Protein AF-A0A443S127-F1 (afdb_monomer_lite)

Foldseek 3Di:
DDDDDDDDDDPPPPPDQDKDKDKADAQRKDKDKDFAAALWKKKKKKAKFWDDPPDPDPTDDQLPFKKWKWKAAPVRHTQDTFIDGRIDMAMGTHHHGGIMIIMIGGPDHDDDPGIIMIMIMGMDIDDDRPPCVVLPLDPVQLVDAQEEEFADPQLQVLQVQLQVQLVVVPAPPRYHYHYDNDLVVVLVCQLVVVHFKAWFALLSLLVSVLPRQKWFWKAFCFSDPAQKFFKFKKFFPVPPPDALLPQFQFEEAAQAQRGQQRHLLSLLLCLVVVSWDDPFQASLLRCQNGYQAYQHQPCLPVVRPNPHNPSRVRNQQLWDADDPLRSHQHLSTCLHHQLSSVLCNQPSRGRMGIHTLCNLVCQEPCNDVDPSRRHHHQNSMWTHASVRDIHGSVCSVRGGSDMWRGIGMMGRPPDDPSNSVSVSVSQQVSCSVAPHPPDPDPGHHDLDRDDSTAQNSHHVSGNHMGTDPPVCRNSPSRGDDVSLVSSVNNHVVSVVSVDPPPPPPVVVVVVVVVPD

Radius of gyration: 26.05 Å; chains: 1; bounding box: 87×80×76 Å

Structure (mmCIF, N/CA/C/O backbone):
data_AF-A0A443S127-F1
#
_entry.id   AF-A0A443S127-F1
#
loop_
_atom_site.group_PDB
_atom_site.id
_atom_site.type_symbol
_atom_site.label_atom_id
_atom_site.label_alt_id
_atom_site.label_comp_id
_atom_site.label_asym_id
_atom_site.label_entity_id
_atom_site.label_seq_id
_atom_site.pdbx_PDB_ins_code
_atom_site.Cartn_x
_atom_site.Cartn_y
_atom_site.Cartn_z
_atom_site.occupancy
_atom_site.B_iso_or_equiv
_atom_site.auth_seq_id
_atom_site.auth_comp_id
_atom_site.auth_asym_id
_atom_site.auth_atom_id
_atom_site.pdbx_PDB_model_num
ATOM 1 N N . MET A 1 1 ? -5.289 -58.817 51.242 1.00 43.06 1 MET A N 1
ATOM 2 C CA . MET A 1 1 ? -5.862 -58.905 49.882 1.00 43.06 1 MET A CA 1
ATOM 3 C C . MET A 1 1 ? -7.361 -58.679 49.965 1.00 43.06 1 MET A C 1
ATOM 5 O O . MET A 1 1 ? -8.037 -59.524 50.529 1.00 43.06 1 MET A O 1
ATOM 9 N N . ASN A 1 2 ? -7.848 -57.523 49.508 1.00 33.72 2 ASN A N 1
ATOM 10 C CA . ASN A 1 2 ? -9.018 -57.394 48.626 1.00 33.72 2 ASN A CA 1
ATOM 11 C C . ASN A 1 2 ? -9.387 -55.915 48.478 1.00 33.72 2 ASN A C 1
ATOM 13 O O . ASN A 1 2 ? -9.965 -55.284 49.356 1.00 33.72 2 ASN A O 1
ATOM 17 N N . LEU A 1 3 ? -8.973 -55.401 47.326 1.00 39.28 3 LEU A N 1
ATOM 18 C CA . LEU A 1 3 ? -9.234 -54.091 46.763 1.00 39.28 3 LEU A CA 1
ATOM 19 C C . LEU A 1 3 ? -10.699 -54.065 46.288 1.00 39.28 3 LEU A C 1
ATOM 21 O O . LEU A 1 3 ? -11.069 -54.872 45.436 1.00 39.28 3 LEU A O 1
ATOM 25 N N . ARG A 1 4 ? -11.544 -53.177 46.821 1.00 40.66 4 ARG A N 1
ATOM 26 C CA . ARG A 1 4 ? -12.850 -52.872 46.211 1.00 40.66 4 ARG A CA 1
ATOM 27 C C . ARG A 1 4 ? -12.791 -51.492 45.564 1.00 40.66 4 ARG A C 1
ATOM 29 O O . ARG A 1 4 ? -12.818 -50.476 46.247 1.00 40.66 4 ARG A O 1
ATOM 36 N N . SER A 1 5 ? -12.662 -51.515 44.239 1.00 40.25 5 SER A N 1
ATOM 37 C CA . SER A 1 5 ? -12.783 -50.383 43.321 1.00 40.25 5 SER A CA 1
ATOM 38 C C . SER A 1 5 ? -14.096 -49.629 43.499 1.00 40.25 5 SER A C 1
ATOM 40 O O . SER A 1 5 ? -15.165 -50.201 43.302 1.00 40.25 5 SER A O 1
ATOM 42 N N . SER A 1 6 ? -14.000 -48.325 43.740 1.00 42.34 6 SER A N 1
ATOM 43 C CA . SER A 1 6 ? -15.064 -47.371 43.425 1.00 42.34 6 SER A CA 1
ATOM 44 C C . SER A 1 6 ? -14.723 -46.696 42.098 1.00 42.34 6 SER A C 1
ATOM 46 O O . SER A 1 6 ? -13.849 -45.836 42.035 1.00 42.34 6 SER A O 1
ATOM 48 N N . VAL A 1 7 ? -15.379 -47.131 41.022 1.00 42.72 7 VAL A N 1
ATOM 49 C CA . VAL A 1 7 ? -15.312 -46.493 39.701 1.00 42.72 7 VAL A CA 1
ATOM 50 C C . VAL A 1 7 ? -16.258 -45.293 39.721 1.00 42.72 7 VAL A C 1
ATOM 52 O O . VAL A 1 7 ? -17.475 -45.457 39.686 1.00 42.72 7 VAL A O 1
ATOM 55 N N . ALA A 1 8 ? -15.702 -44.086 39.810 1.00 45.03 8 ALA A N 1
ATOM 56 C CA . ALA A 1 8 ? -16.438 -42.857 39.549 1.00 45.03 8 ALA A CA 1
ATOM 57 C C . ALA A 1 8 ? -16.633 -42.722 38.031 1.00 45.03 8 ALA A C 1
ATOM 59 O O . ALA A 1 8 ? -15.672 -42.542 37.283 1.00 45.03 8 ALA A O 1
ATOM 60 N N . LEU A 1 9 ? -17.880 -42.855 37.579 1.00 44.16 9 LEU A N 1
ATOM 61 C CA . LEU A 1 9 ? -18.281 -42.631 36.195 1.00 44.16 9 LEU A CA 1
ATOM 62 C C . LEU A 1 9 ? -18.203 -41.120 35.907 1.00 44.16 9 LEU A C 1
ATOM 64 O O . LEU A 1 9 ? -19.075 -40.354 36.309 1.00 44.16 9 LEU A O 1
ATOM 68 N N . PHE A 1 10 ? -17.139 -40.679 35.238 1.00 44.06 10 PHE A N 1
ATOM 69 C CA . PHE A 1 10 ? -17.051 -39.327 34.686 1.00 44.06 10 PHE A CA 1
ATOM 70 C C . PHE A 1 10 ? -17.908 -39.286 33.411 1.00 44.06 10 PHE A C 1
ATOM 72 O O . PHE A 1 10 ? -17.500 -39.778 32.360 1.00 44.06 10 PHE A O 1
ATOM 79 N N . LEU A 1 11 ? -19.123 -38.739 33.504 1.00 41.84 11 LEU A N 1
ATOM 80 C CA . LEU A 1 11 ? -19.928 -38.376 32.335 1.00 41.84 11 LEU A CA 1
ATOM 81 C C . LEU A 1 11 ? -19.276 -37.161 31.665 1.00 41.84 11 LEU A C 1
ATOM 83 O O . LEU A 1 11 ? -19.519 -36.014 32.036 1.00 41.84 11 LEU A O 1
ATOM 87 N N . ILE A 1 12 ? -18.405 -37.426 30.694 1.00 41.28 12 ILE A N 1
ATOM 88 C CA . ILE A 1 12 ? -17.895 -36.417 29.768 1.00 41.28 12 ILE A CA 1
ATOM 89 C C . ILE A 1 12 ? -19.063 -36.033 28.853 1.00 41.28 12 ILE A C 1
ATOM 91 O O . ILE A 1 12 ? -19.424 -36.786 27.949 1.00 41.28 12 ILE A O 1
ATOM 95 N N . TYR A 1 13 ? -19.665 -34.867 29.089 1.00 41.31 13 TYR A N 1
ATOM 96 C CA . TYR A 1 13 ? -20.521 -34.213 28.102 1.00 41.31 13 TYR 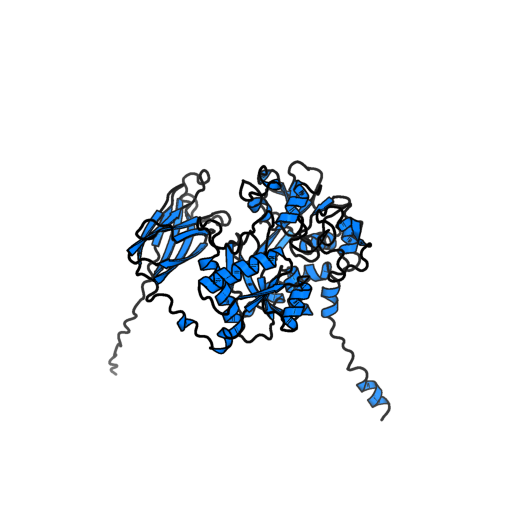A CA 1
ATOM 97 C C . TYR A 1 13 ? -19.644 -33.822 26.904 1.00 41.31 13 TYR A C 1
ATOM 99 O O . TYR A 1 13 ? -18.955 -32.803 26.925 1.00 41.31 13 TYR A O 1
ATOM 107 N N . LEU A 1 14 ? -19.628 -34.660 25.863 1.00 39.94 14 LEU A N 1
ATOM 108 C CA . LEU A 1 14 ? -19.145 -34.255 24.548 1.00 39.94 14 LEU A CA 1
ATOM 109 C C . LEU A 1 14 ? -20.130 -33.222 23.990 1.00 39.94 14 LEU A C 1
ATOM 111 O O . LEU A 1 14 ? -21.212 -33.582 23.528 1.00 39.94 14 LEU A O 1
ATOM 115 N N . ASN A 1 15 ? -19.747 -31.945 23.992 1.00 39.59 15 ASN A N 1
ATOM 116 C CA . ASN A 1 15 ? -20.361 -30.968 23.098 1.00 39.59 15 ASN A CA 1
ATOM 117 C C . ASN A 1 15 ? -20.045 -31.399 21.658 1.00 39.59 15 ASN A C 1
ATOM 119 O O . ASN A 1 15 ? -18.935 -31.192 21.166 1.00 39.59 15 ASN A O 1
ATOM 123 N N . CYS A 1 16 ? -21.001 -32.059 21.002 1.00 40.19 16 CYS A N 1
ATOM 124 C CA . CYS A 1 16 ? -20.920 -32.356 19.577 1.00 40.19 16 CYS A CA 1
ATOM 125 C C . CYS A 1 16 ? -21.066 -31.044 18.801 1.00 40.19 16 CYS A C 1
ATOM 127 O O . CYS A 1 16 ? -22.172 -30.545 18.621 1.00 40.19 16 CYS A O 1
ATOM 129 N N . ALA A 1 17 ? -19.950 -30.477 18.344 1.00 49.31 17 ALA A N 1
ATOM 130 C CA . ALA A 1 17 ? -19.976 -29.485 17.278 1.00 49.31 17 ALA A CA 1
ATOM 131 C C . ALA A 1 17 ? -20.253 -30.225 15.960 1.00 49.31 17 ALA A C 1
ATOM 133 O O . ALA A 1 17 ? -19.413 -30.992 15.484 1.00 49.31 17 ALA A O 1
ATOM 134 N N . PHE A 1 18 ? -21.452 -30.054 15.404 1.00 56.22 18 PHE A N 1
ATOM 135 C CA . PHE A 1 18 ? -21.833 -30.661 14.132 1.00 56.22 18 PHE A CA 1
ATOM 136 C C . PHE A 1 18 ? -21.322 -29.793 12.977 1.00 56.22 18 PHE A C 1
ATOM 138 O O . PHE A 1 18 ? -21.938 -28.798 12.615 1.00 56.22 18 PHE A O 1
ATOM 145 N N . ALA A 1 19 ? -20.190 -30.179 12.391 1.00 67.31 19 ALA A N 1
ATOM 146 C CA . ALA A 1 19 ? -19.764 -29.652 11.098 1.00 67.31 19 ALA A CA 1
ATOM 147 C C . ALA A 1 19 ? -20.489 -30.405 9.969 1.00 67.31 19 ALA A C 1
ATOM 149 O O . ALA A 1 19 ? -20.553 -31.636 9.977 1.00 67.31 19 ALA A O 1
ATOM 150 N N . VAL A 1 20 ? -21.013 -29.672 8.987 1.00 84.06 20 VAL A N 1
ATOM 151 C CA . VAL A 1 20 ? -21.709 -30.216 7.817 1.00 84.06 20 VAL A CA 1
ATOM 152 C C . VAL A 1 20 ? -20.726 -30.371 6.661 1.00 84.06 20 VAL A C 1
ATOM 154 O O . VAL A 1 20 ? -20.016 -29.431 6.306 1.00 84.06 20 VAL A O 1
ATOM 157 N N . TYR A 1 21 ? -20.708 -31.556 6.056 1.00 85.25 21 TYR A N 1
ATOM 158 C CA . TYR A 1 21 ? -19.916 -31.871 4.869 1.00 85.25 21 TYR A CA 1
ATOM 159 C C . TYR A 1 21 ? -20.863 -32.038 3.684 1.00 85.25 21 TYR A C 1
ATOM 161 O O . TYR A 1 21 ? -21.893 -32.702 3.806 1.00 85.25 21 TYR A O 1
ATOM 169 N N . PHE A 1 22 ? -20.537 -31.436 2.547 1.00 86.25 22 PHE A N 1
ATOM 170 C CA . PHE A 1 22 ? -21.393 -31.466 1.365 1.00 86.25 22 PHE A CA 1
ATOM 171 C C . PHE A 1 22 ? -20.576 -31.358 0.084 1.00 86.25 22 PHE A C 1
ATOM 173 O O . PHE A 1 22 ? -19.479 -30.815 0.083 1.00 86.25 22 PHE A O 1
ATOM 180 N N . GLU A 1 23 ? -21.116 -31.860 -1.021 1.00 84.50 23 GLU A N 1
ATOM 181 C CA . GLU A 1 23 ? -20.504 -31.701 -2.339 1.00 84.50 23 GLU A CA 1
ATOM 182 C C . GLU A 1 23 ? -21.185 -30.566 -3.109 1.00 84.50 23 GLU A C 1
ATOM 184 O O . GLU A 1 23 ? -22.412 -30.451 -3.076 1.00 84.50 23 GLU A O 1
ATOM 189 N N . ILE A 1 24 ? -20.399 -29.744 -3.806 1.00 81.75 24 ILE A N 1
ATOM 190 C CA . ILE A 1 24 ? -20.879 -28.692 -4.710 1.00 81.75 24 ILE A CA 1
ATOM 191 C C . ILE A 1 24 ? -20.400 -29.018 -6.127 1.00 81.75 24 ILE A C 1
ATOM 193 O O . ILE A 1 24 ? -19.200 -29.193 -6.359 1.00 81.75 24 ILE A O 1
ATOM 197 N N . SER A 1 25 ? -21.339 -29.099 -7.065 1.00 78.00 25 SER A N 1
ATOM 198 C CA . SER A 1 25 ? -21.086 -29.259 -8.501 1.00 78.00 25 SER A CA 1
ATOM 199 C C . SER A 1 25 ? -20.915 -27.897 -9.188 1.00 78.00 25 SER A C 1
ATOM 201 O O . SER A 1 25 ? -21.194 -26.848 -8.604 1.00 78.00 25 SER A O 1
ATOM 203 N N . GLU A 1 26 ? -20.474 -27.882 -10.448 1.00 72.81 26 GLU A N 1
ATOM 204 C CA . GLU A 1 26 ? -20.356 -26.639 -11.221 1.00 72.81 26 GLU A CA 1
ATOM 205 C C . GLU A 1 26 ? -21.680 -25.865 -11.254 1.00 72.81 26 GLU A C 1
ATOM 207 O O . GLU A 1 26 ? -22.735 -26.440 -11.522 1.00 72.81 26 GLU A O 1
ATOM 212 N N . THR A 1 27 ? -21.629 -24.556 -10.980 1.00 71.50 27 THR A N 1
ATOM 213 C CA . THR A 1 27 ? -22.796 -23.648 -10.898 1.00 71.50 27 THR A CA 1
ATOM 214 C C . THR A 1 27 ? -23.863 -24.028 -9.859 1.00 71.50 27 THR A C 1
ATOM 216 O O . THR A 1 27 ? -24.913 -23.389 -9.781 1.00 71.50 27 THR A O 1
ATOM 219 N N . GLU A 1 28 ? -23.606 -25.039 -9.025 1.00 83.62 28 GLU A N 1
ATOM 220 C CA . GLU A 1 28 ? -24.551 -25.493 -8.014 1.00 83.62 28 GLU A CA 1
ATOM 221 C C . GLU A 1 28 ? -24.564 -24.545 -6.810 1.00 83.62 28 GLU A C 1
ATOM 223 O O . GLU A 1 28 ? -23.524 -24.158 -6.268 1.00 83.62 28 GLU A O 1
ATOM 228 N N . ARG A 1 29 ? -25.773 -24.195 -6.362 1.00 88.81 29 ARG A N 1
ATOM 229 C CA . ARG A 1 29 ? -26.003 -23.404 -5.155 1.00 88.81 29 ARG A CA 1
ATOM 230 C C . ARG A 1 29 ? -26.543 -24.295 -4.047 1.00 88.81 29 ARG A C 1
ATOM 232 O O . ARG A 1 29 ? -27.643 -24.829 -4.161 1.00 88.81 29 ARG A O 1
ATOM 239 N N . LYS A 1 30 ? -25.785 -24.428 -2.959 1.00 91.56 30 LYS A N 1
ATOM 240 C CA . LYS A 1 30 ? -26.173 -25.206 -1.776 1.00 91.56 30 LYS A CA 1
ATOM 241 C C . LYS A 1 30 ? -26.613 -24.271 -0.663 1.00 91.56 30 LYS A C 1
ATOM 243 O O . LYS A 1 30 ? -25.812 -23.468 -0.204 1.00 91.56 30 LYS A O 1
ATOM 248 N N . CYS A 1 31 ? -27.867 -24.374 -0.234 1.00 92.62 31 CYS A N 1
ATOM 249 C CA . CYS A 1 31 ? -28.426 -23.548 0.834 1.00 92.62 31 CYS A CA 1
ATOM 250 C C . CYS A 1 31 ? -28.760 -24.385 2.068 1.00 92.62 31 CYS A C 1
ATOM 252 O O . CYS A 1 31 ? -29.355 -25.454 1.956 1.00 92.62 31 CYS A O 1
ATOM 254 N N . PHE A 1 32 ? -28.404 -23.861 3.235 1.00 93.31 32 PHE A N 1
ATOM 255 C CA . PHE A 1 32 ? -28.658 -24.428 4.551 1.00 93.31 32 PHE A CA 1
ATOM 256 C C . PHE A 1 32 ? -29.609 -23.493 5.289 1.00 93.31 32 PHE A C 1
ATOM 258 O O . PHE A 1 32 ? -29.330 -22.300 5.402 1.00 93.31 32 PHE A O 1
ATOM 265 N N . ILE A 1 33 ? -30.749 -24.015 5.734 1.00 92.38 33 ILE A N 1
ATOM 266 C CA . ILE A 1 33 ? -31.757 -23.226 6.442 1.00 92.38 33 ILE A CA 1
ATOM 267 C C . ILE A 1 33 ? -31.535 -23.387 7.941 1.00 92.38 33 ILE A C 1
ATOM 269 O O . ILE A 1 33 ? -31.595 -24.506 8.443 1.00 92.38 33 ILE A O 1
ATOM 273 N N . GLU A 1 34 ? -31.310 -22.277 8.638 1.00 88.69 34 GLU A N 1
ATOM 274 C CA . GLU A 1 34 ? -31.089 -22.255 10.083 1.00 88.69 34 GLU A CA 1
ATOM 275 C C . GLU A 1 34 ? -32.127 -21.355 10.757 1.00 88.69 34 GLU A C 1
ATOM 277 O O . GLU A 1 34 ? -32.368 -20.225 10.322 1.00 88.69 34 GLU A O 1
ATOM 282 N N . ARG A 1 35 ? -32.754 -21.835 11.834 1.00 89.19 35 ARG A N 1
ATOM 283 C CA . ARG A 1 35 ? -33.717 -21.035 12.597 1.00 89.19 35 ARG A CA 1
ATOM 284 C C . ARG A 1 35 ? -32.976 -20.232 13.657 1.00 89.19 35 ARG A C 1
ATOM 286 O O . ARG A 1 35 ? -32.528 -20.778 14.658 1.00 89.19 35 ARG A O 1
ATOM 293 N N . ILE A 1 36 ? -32.888 -18.923 13.452 1.00 86.69 36 ILE A N 1
ATOM 294 C CA . ILE A 1 36 ? -32.056 -18.037 14.267 1.00 86.69 36 ILE A CA 1
ATOM 295 C C . ILE A 1 36 ? -32.951 -17.033 15.004 1.00 86.69 36 ILE A C 1
ATOM 297 O O . ILE A 1 36 ? -33.799 -16.394 14.370 1.00 86.69 36 ILE A O 1
ATOM 301 N N . PRO A 1 37 ? -32.790 -16.851 16.329 1.00 84.62 37 PRO A N 1
ATOM 302 C CA . PRO A 1 37 ? -33.516 -15.823 17.067 1.00 84.62 37 PRO A CA 1
ATOM 303 C C . PRO A 1 37 ? -33.137 -14.404 16.615 1.00 84.62 37 PRO A C 1
ATOM 305 O O . PRO A 1 37 ? -32.094 -14.170 16.005 1.00 84.62 37 PRO A O 1
ATOM 308 N N . GLY A 1 38 ? -33.981 -13.425 16.937 1.00 75.44 38 GLY A N 1
ATOM 309 C CA . GLY A 1 38 ? -33.668 -12.019 16.697 1.00 75.44 38 GLY A CA 1
ATOM 310 C C . GLY A 1 38 ? -32.455 -11.582 17.521 1.00 75.44 38 GLY A C 1
ATOM 311 O O . GLY A 1 38 ? -32.169 -12.138 18.580 1.00 75.44 38 GLY A O 1
ATOM 312 N N . GLN A 1 39 ? -31.729 -10.596 17.013 1.00 71.25 39 GLN A N 1
ATOM 313 C CA . GLN A 1 39 ? -30.505 -10.031 17.592 1.00 71.25 39 GLN A CA 1
ATOM 314 C C . GLN A 1 39 ? -29.358 -11.028 17.816 1.00 71.25 39 GLN A C 1
ATOM 316 O O . GLN A 1 39 ? -28.404 -10.708 18.517 1.00 71.25 39 GLN A O 1
ATOM 321 N N . THR A 1 40 ? -29.399 -12.213 17.210 1.00 73.38 40 THR A N 1
ATOM 322 C CA . THR A 1 40 ? -28.420 -13.278 17.470 1.00 73.38 40 THR A CA 1
ATOM 323 C C . THR A 1 40 ? -27.249 -13.220 16.496 1.00 73.38 40 THR A C 1
ATOM 325 O O . THR A 1 40 ? -27.457 -13.162 15.284 1.00 73.38 40 THR A O 1
ATOM 328 N N . LEU A 1 41 ? -26.016 -13.247 17.015 1.00 72.81 41 LEU A N 1
ATOM 329 C CA . LEU A 1 41 ? -24.814 -13.381 16.191 1.00 72.81 41 LEU A CA 1
ATOM 330 C C . LEU A 1 41 ? -24.637 -14.833 15.773 1.00 72.81 41 LEU A C 1
ATOM 332 O O . LEU A 1 41 ? -24.578 -15.735 16.606 1.00 72.81 41 LEU A O 1
ATOM 336 N N . VAL A 1 42 ? -24.475 -15.029 14.476 1.00 81.56 42 VAL A N 1
ATOM 337 C CA . VAL A 1 42 ? -24.133 -16.310 13.883 1.00 81.56 42 VAL A CA 1
ATOM 338 C C . VAL A 1 42 ? -22.763 -16.199 13.259 1.00 81.56 42 VAL A C 1
ATOM 340 O O . VAL A 1 42 ? -22.466 -15.240 12.549 1.00 81.56 42 VAL A O 1
ATOM 343 N N . ILE A 1 43 ? -21.916 -17.178 13.546 1.00 79.25 43 ILE A N 1
ATOM 344 C CA . ILE A 1 43 ? -20.563 -17.279 13.016 1.00 79.25 43 ILE A CA 1
ATOM 345 C C . ILE A 1 43 ? -20.492 -18.564 12.209 1.00 79.25 43 ILE A C 1
ATOM 347 O O . ILE A 1 43 ? -20.597 -19.653 12.761 1.00 79.25 43 ILE A O 1
ATOM 351 N N . GLY A 1 44 ? -20.275 -18.434 10.908 1.00 84.25 44 GLY A N 1
ATOM 352 C CA . GLY A 1 44 ? -20.019 -19.558 10.028 1.00 84.25 44 GLY A CA 1
ATOM 353 C C . GLY A 1 44 ? -18.538 -19.689 9.700 1.00 84.25 44 GLY A C 1
ATOM 354 O O . GLY A 1 44 ? -17.843 -18.700 9.456 1.00 84.25 44 GLY A O 1
ATOM 355 N N . ARG A 1 45 ? -18.030 -20.913 9.666 1.00 81.19 45 ARG A N 1
ATOM 356 C CA . ARG A 1 45 ? -16.737 -21.253 9.073 1.00 81.19 45 ARG A CA 1
ATOM 357 C C . ARG A 1 45 ? -17.006 -22.146 7.887 1.00 81.19 45 ARG A C 1
ATOM 359 O O . ARG A 1 45 ? -17.722 -23.131 7.999 1.00 81.19 45 ARG A O 1
ATOM 366 N N . CYS A 1 46 ? -16.434 -21.783 6.758 1.00 86.38 46 CYS A N 1
ATOM 367 C CA . CYS A 1 46 ? -16.611 -22.487 5.509 1.00 86.38 46 CYS A CA 1
ATOM 368 C C . CYS A 1 46 ? -15.240 -22.819 4.925 1.00 86.38 46 CYS A C 1
ATOM 370 O O . CYS A 1 46 ? -14.314 -22.009 4.983 1.00 86.38 46 CYS A O 1
ATOM 372 N N . LYS A 1 47 ? -15.094 -24.024 4.393 1.00 83.44 47 LYS A N 1
ATOM 373 C CA . LYS A 1 47 ? -13.881 -24.490 3.726 1.00 83.44 47 LYS A CA 1
ATOM 374 C C . LYS A 1 47 ? -14.290 -25.291 2.505 1.00 83.44 47 LYS A C 1
ATOM 376 O O . LYS A 1 47 ? -15.230 -26.070 2.595 1.00 83.44 47 LYS A O 1
ATOM 381 N N . ILE A 1 48 ? -13.598 -25.111 1.394 1.00 80.94 48 ILE A N 1
ATOM 382 C CA . ILE A 1 48 ? -13.792 -25.893 0.177 1.00 80.94 48 ILE A CA 1
ATOM 383 C C . ILE A 1 48 ? -12.484 -26.560 -0.226 1.00 80.94 48 ILE A C 1
ATOM 385 O O . ILE A 1 48 ? -11.416 -25.946 -0.221 1.00 80.94 48 ILE A O 1
ATOM 389 N N . GLU A 1 49 ? -12.581 -27.832 -0.579 1.00 75.94 49 GLU A N 1
ATOM 390 C CA . GLU A 1 49 ? -11.476 -28.657 -1.048 1.00 75.94 49 GLU A CA 1
ATOM 391 C C . GLU A 1 49 ? -11.858 -29.320 -2.373 1.00 75.94 49 GLU A C 1
ATOM 393 O O . GLU A 1 49 ? -13.025 -29.619 -2.620 1.00 75.94 49 GLU A O 1
ATOM 398 N N . LEU A 1 50 ? -10.881 -29.543 -3.249 1.00 70.38 50 LEU A N 1
ATOM 399 C CA . LEU A 1 50 ? -11.103 -30.293 -4.482 1.00 70.38 50 LEU A CA 1
ATOM 400 C C . LEU A 1 50 ? -11.188 -31.787 -4.184 1.00 70.38 50 LEU A C 1
ATOM 402 O O . LEU A 1 50 ? -10.246 -32.354 -3.630 1.00 70.38 50 LEU A O 1
ATOM 406 N N . ASN A 1 51 ? -12.286 -32.418 -4.602 1.00 62.16 51 ASN A N 1
ATOM 407 C CA . ASN A 1 51 ? -12.444 -33.865 -4.566 1.00 62.16 51 ASN A CA 1
ATOM 408 C C . ASN A 1 51 ? -12.188 -34.433 -5.975 1.00 62.16 51 ASN A C 1
ATOM 410 O O . ASN A 1 51 ? -13.079 -34.432 -6.828 1.00 62.16 51 ASN A O 1
ATOM 414 N N . ASP A 1 52 ? -10.955 -34.876 -6.240 1.00 56.81 52 ASP A N 1
ATOM 415 C CA . ASP A 1 52 ? -10.611 -35.609 -7.464 1.00 56.81 52 ASP A CA 1
ATOM 416 C C . ASP A 1 52 ? -10.741 -37.118 -7.214 1.00 56.81 52 ASP A C 1
ATOM 418 O O . ASP A 1 52 ? -9.998 -37.709 -6.432 1.00 56.81 52 ASP A O 1
ATOM 422 N N . VAL A 1 53 ? -11.697 -37.751 -7.896 1.00 53.34 53 VAL A N 1
ATOM 423 C CA . VAL A 1 53 ? -11.987 -39.188 -7.776 1.00 53.34 53 VAL A CA 1
ATOM 424 C C . VAL A 1 53 ? -10.896 -40.044 -8.450 1.00 53.34 53 VAL A C 1
ATOM 426 O O . VAL A 1 53 ? -10.767 -41.228 -8.142 1.00 53.34 53 VAL A O 1
ATOM 429 N N . ASN A 1 54 ? -10.069 -39.463 -9.330 1.00 52.69 54 ASN A N 1
ATOM 430 C CA . ASN A 1 54 ? -9.063 -40.199 -10.105 1.00 52.69 54 ASN A CA 1
ATOM 431 C C . ASN A 1 54 ? -7.663 -40.209 -9.480 1.00 52.69 54 ASN A C 1
ATOM 433 O O . ASN A 1 54 ? -6.854 -41.080 -9.811 1.00 52.69 54 ASN A O 1
ATOM 437 N N . THR A 1 55 ? -7.358 -39.301 -8.552 1.00 52.19 55 THR A N 1
ATOM 438 C CA . THR A 1 55 ? -6.064 -39.274 -7.865 1.00 52.19 55 THR A CA 1
ATOM 439 C C . THR A 1 55 ? -6.251 -39.626 -6.393 1.00 52.19 55 THR A C 1
ATOM 441 O O . THR A 1 55 ? -6.913 -38.926 -5.638 1.00 52.19 55 THR A O 1
ATOM 444 N N . ARG A 1 56 ? -5.655 -40.742 -5.950 1.00 42.91 56 ARG A N 1
ATOM 445 C CA . ARG A 1 56 ? -5.614 -41.176 -4.540 1.00 42.91 56 ARG A CA 1
ATOM 446 C C . ARG A 1 56 ? -4.847 -40.167 -3.658 1.00 42.91 56 ARG A C 1
ATOM 448 O O . ARG A 1 56 ? -3.740 -40.456 -3.216 1.00 42.91 56 ARG A O 1
ATOM 455 N N . GLY A 1 57 ? -5.427 -38.995 -3.400 1.00 45.94 57 GLY A N 1
ATOM 456 C CA . GLY A 1 57 ? -4.958 -38.031 -2.404 1.00 45.94 57 GLY A CA 1
ATOM 457 C C . GLY A 1 57 ? -3.926 -36.994 -2.862 1.00 45.94 57 GLY A C 1
ATOM 458 O O . GLY A 1 57 ? -3.209 -36.475 -2.009 1.00 45.94 57 GLY A O 1
ATOM 459 N N . TYR A 1 58 ? -3.837 -36.643 -4.151 1.00 38.50 58 TYR A N 1
ATOM 460 C CA . TYR A 1 58 ? -3.023 -35.488 -4.567 1.00 38.50 58 TYR A CA 1
ATOM 461 C C . TYR A 1 58 ? -3.880 -34.215 -4.610 1.00 38.50 58 TYR A C 1
ATOM 463 O O . TYR A 1 58 ? -4.412 -33.821 -5.640 1.00 38.50 58 TYR A O 1
ATOM 471 N N . ILE A 1 59 ? -4.026 -33.573 -3.448 1.00 45.47 59 ILE A N 1
ATOM 472 C CA . ILE A 1 59 ? -4.741 -32.301 -3.290 1.00 45.47 59 ILE A CA 1
ATOM 473 C C . ILE A 1 59 ? -3.950 -31.203 -4.015 1.00 45.47 59 ILE A C 1
ATOM 475 O O . ILE A 1 59 ? -2.913 -30.741 -3.528 1.00 45.47 59 ILE A O 1
ATOM 479 N N . GLN A 1 60 ? -4.424 -30.766 -5.181 1.00 44.66 60 GLN A N 1
ATOM 480 C CA . GLN A 1 60 ? -3.891 -29.576 -5.841 1.00 44.66 60 GLN A CA 1
ATOM 481 C C . GLN A 1 60 ? -4.271 -28.347 -4.996 1.00 44.66 60 GLN A C 1
ATOM 483 O O . GLN A 1 60 ? -5.441 -28.132 -4.680 1.00 44.66 60 GLN A O 1
ATOM 488 N N . LYS A 1 61 ? -3.266 -27.584 -4.543 1.00 44.69 61 LYS A N 1
ATOM 489 C CA . LYS A 1 61 ? -3.437 -26.460 -3.607 1.00 44.69 61 LYS A CA 1
ATOM 490 C C 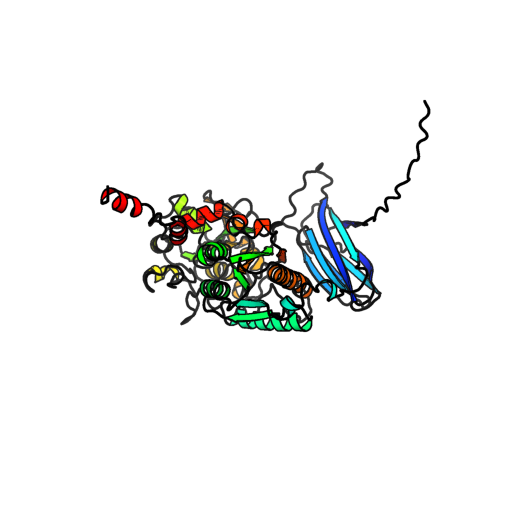. LYS A 1 61 ? -4.491 -25.460 -4.095 1.00 44.69 61 LYS A C 1
ATOM 492 O O . LYS A 1 61 ? -4.455 -24.985 -5.222 1.00 44.69 61 LYS A O 1
ATOM 497 N N . SER A 1 62 ? -5.391 -25.124 -3.177 1.00 49.75 62 SER A N 1
ATOM 498 C CA . SER A 1 62 ? -6.641 -24.386 -3.359 1.00 49.75 62 SER A CA 1
ATOM 499 C C . SER A 1 62 ? -6.499 -22.862 -3.547 1.00 49.75 62 SER A C 1
ATOM 501 O O . SER A 1 62 ? -7.374 -22.114 -3.114 1.00 49.75 62 SER A O 1
ATOM 503 N N . SER A 1 63 ? -5.403 -22.365 -4.128 1.00 47.00 63 SER A N 1
ATOM 504 C CA . SER A 1 63 ? -5.108 -20.920 -4.177 1.00 47.00 63 SER A CA 1
ATOM 505 C C . SER A 1 63 ? -5.896 -20.126 -5.233 1.00 47.00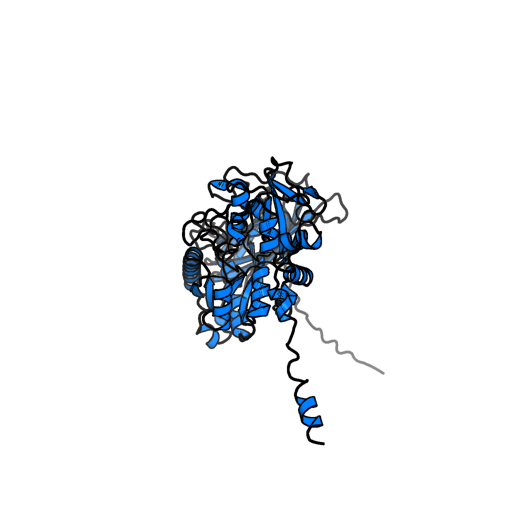 63 SER A C 1
ATOM 507 O O . SER A 1 63 ? -5.739 -18.914 -5.292 1.00 47.00 63 SER A O 1
ATOM 509 N N . ALA A 1 64 ? -6.775 -20.760 -6.021 1.00 52.94 64 ALA A N 1
ATOM 510 C CA . ALA A 1 64 ? -7.507 -20.102 -7.114 1.00 52.94 64 ALA A CA 1
ATOM 511 C C . ALA A 1 64 ? -9.048 -20.126 -6.994 1.00 52.94 64 ALA A C 1
ATOM 513 O O . ALA A 1 64 ? -9.728 -19.747 -7.947 1.00 52.94 64 ALA A O 1
ATOM 514 N N . PHE A 1 65 ? -9.623 -20.578 -5.870 1.00 66.94 65 PHE A N 1
ATOM 515 C CA . PHE A 1 65 ? -11.080 -20.764 -5.752 1.00 66.94 65 PHE A CA 1
ATOM 516 C C . PHE A 1 65 ? -11.745 -19.695 -4.881 1.00 66.94 65 PHE A C 1
ATOM 518 O O . PHE A 1 65 ? -11.398 -19.523 -3.712 1.00 66.94 65 PHE A O 1
ATOM 525 N N . GLU A 1 66 ? -12.732 -19.014 -5.467 1.00 73.56 66 GLU A N 1
ATOM 526 C CA . GLU A 1 66 ? -13.629 -18.064 -4.808 1.00 73.56 66 GLU A CA 1
ATOM 527 C C . GLU A 1 66 ? -14.960 -18.769 -4.471 1.00 73.56 66 GLU A C 1
ATOM 529 O O . GLU A 1 66 ? -15.619 -19.347 -5.344 1.00 73.56 66 GLU A O 1
ATOM 534 N N . MET A 1 67 ? -15.364 -18.723 -3.201 1.00 82.25 67 MET A N 1
ATOM 535 C CA . MET A 1 67 ? -16.642 -19.224 -2.699 1.00 82.25 67 MET A CA 1
ATOM 536 C C . MET A 1 67 ? -17.526 -18.054 -2.285 1.00 82.25 67 MET A C 1
ATOM 538 O O . MET A 1 67 ? -17.164 -17.251 -1.423 1.00 82.25 67 MET A O 1
ATOM 542 N N . PHE A 1 68 ? -18.710 -17.979 -2.872 1.00 86.56 68 PHE A N 1
ATOM 543 C CA . PHE A 1 68 ? -19.731 -17.014 -2.504 1.00 86.56 68 PHE A CA 1
ATOM 544 C C . PHE A 1 68 ? -20.516 -17.565 -1.323 1.00 86.56 68 PHE A C 1
ATOM 546 O O . PHE A 1 68 ? -21.016 -18.685 -1.384 1.00 86.56 68 PHE A O 1
ATOM 553 N N . VAL A 1 69 ? -20.633 -16.769 -0.265 1.00 89.50 69 VAL A N 1
ATOM 554 C CA . VAL A 1 69 ? -21.523 -17.022 0.866 1.00 89.50 69 VAL A CA 1
ATOM 555 C C . VAL A 1 69 ? -22.567 -15.919 0.878 1.00 89.50 69 VAL A C 1
ATOM 557 O O . VAL A 1 69 ? -22.249 -14.745 1.078 1.00 89.50 69 VAL A O 1
ATOM 560 N N . GLU A 1 70 ? -23.816 -16.304 0.659 1.00 91.75 70 GLU A N 1
ATOM 561 C CA . GLU A 1 70 ? -24.979 -15.429 0.711 1.00 91.75 70 GLU A CA 1
ATOM 562 C C . GLU A 1 70 ? -25.888 -15.883 1.851 1.00 91.75 70 GLU A C 1
ATOM 564 O O . GLU A 1 70 ? -26.255 -17.048 1.916 1.00 91.75 70 GLU A O 1
ATOM 569 N N . VAL A 1 71 ? -26.271 -14.977 2.741 1.00 91.50 71 VAL A N 1
ATOM 570 C CA . VAL A 1 71 ? -27.227 -15.238 3.813 1.00 91.50 71 VAL A CA 1
ATOM 571 C C . VAL A 1 71 ? -28.449 -14.365 3.599 1.00 91.50 71 VAL A C 1
ATOM 573 O O . VAL A 1 71 ? -28.311 -13.156 3.407 1.00 91.50 71 VAL A O 1
ATOM 576 N N . ARG A 1 72 ? -29.635 -14.967 3.652 1.00 91.25 72 ARG A N 1
ATOM 577 C CA . ARG A 1 72 ? -30.927 -14.280 3.573 1.00 91.25 72 ARG A CA 1
ATOM 578 C C . ARG A 1 72 ? -31.725 -14.464 4.853 1.00 91.25 72 ARG A C 1
ATOM 580 O O . ARG A 1 72 ? -31.609 -15.503 5.498 1.00 91.25 72 ARG A O 1
ATOM 587 N N . ASP A 1 73 ? -32.493 -13.447 5.216 1.00 88.94 73 ASP A N 1
ATOM 588 C CA . ASP A 1 73 ? -33.398 -13.465 6.364 1.00 88.94 73 ASP A CA 1
ATOM 589 C C . ASP A 1 73 ? -34.743 -14.158 6.034 1.00 88.94 73 ASP A C 1
ATOM 591 O O . ASP A 1 73 ? -34.958 -14.571 4.888 1.00 88.94 73 ASP A O 1
ATOM 595 N N . PRO A 1 74 ? -35.670 -14.280 7.005 1.00 93.06 74 PRO A N 1
ATOM 596 C CA . PRO A 1 74 ? -36.970 -14.929 6.800 1.00 93.06 74 PRO A CA 1
ATOM 597 C C . PRO A 1 74 ? -37.889 -14.239 5.782 1.00 93.06 74 PRO A C 1
ATOM 599 O O . PRO A 1 74 ? -38.899 -14.814 5.382 1.00 93.06 74 PRO A O 1
ATOM 602 N N . TYR A 1 75 ? -37.566 -13.010 5.377 1.00 90.75 75 TYR A N 1
ATOM 603 C CA . TYR A 1 75 ? -38.293 -12.231 4.375 1.00 90.75 75 TYR A CA 1
ATOM 604 C C . TYR A 1 75 ? -37.565 -12.213 3.021 1.00 90.75 75 TYR A C 1
ATOM 606 O O . TYR A 1 75 ? -37.864 -11.371 2.176 1.00 90.75 75 TYR A O 1
ATOM 614 N N . ASP A 1 76 ? -36.610 -13.129 2.819 1.00 88.06 76 ASP A N 1
ATOM 615 C CA . ASP A 1 76 ? -35.759 -13.246 1.628 1.00 88.06 76 ASP A CA 1
ATOM 616 C C . ASP A 1 76 ? -34.857 -12.020 1.383 1.00 88.06 76 ASP A C 1
ATOM 618 O O . ASP A 1 76 ? -34.301 -11.834 0.299 1.00 88.06 76 ASP A O 1
ATOM 622 N N . LYS A 1 77 ? -34.646 -11.179 2.405 1.00 82.50 77 LYS A N 1
ATOM 623 C CA . LYS A 1 77 ? -33.703 -10.064 2.325 1.00 82.50 77 LYS A CA 1
ATOM 624 C C . LYS A 1 77 ? -32.287 -10.578 2.548 1.00 82.50 77 LYS A C 1
ATOM 626 O O . LYS A 1 77 ? -31.981 -11.160 3.587 1.00 82.50 77 LYS A O 1
ATOM 631 N N . THR A 1 78 ? -31.385 -10.305 1.611 1.00 83.19 78 THR A N 1
ATOM 632 C CA . THR A 1 78 ? -29.959 -10.614 1.771 1.00 83.19 78 THR A CA 1
ATOM 633 C C . THR A 1 78 ? -29.358 -9.808 2.928 1.00 83.19 78 THR A C 1
ATOM 635 O O . THR A 1 78 ? -29.339 -8.581 2.894 1.00 83.19 78 THR A O 1
ATOM 638 N N . ILE A 1 79 ? -28.857 -10.501 3.952 1.00 82.25 79 ILE A N 1
ATOM 639 C CA . ILE A 1 79 ? -28.195 -9.920 5.134 1.00 82.25 79 ILE A CA 1
ATOM 640 C C . ILE A 1 79 ? -26.672 -10.054 5.097 1.00 82.25 79 ILE A C 1
ATOM 642 O O . ILE A 1 79 ? -25.965 -9.301 5.763 1.00 82.25 79 ILE A O 1
ATOM 646 N N . LEU A 1 80 ? -26.153 -11.000 4.317 1.00 79.38 80 LEU A N 1
ATOM 647 C CA . LEU A 1 80 ? -24.733 -11.127 4.019 1.00 79.38 80 LEU A CA 1
ATOM 648 C C . LEU A 1 80 ? -24.596 -11.590 2.573 1.00 79.38 80 LEU A C 1
ATOM 650 O O . LEU A 1 80 ? -25.290 -12.498 2.141 1.00 79.38 80 LEU A O 1
ATOM 654 N N . SER A 1 81 ? -23.676 -11.000 1.825 1.00 85.19 81 SER A N 1
ATOM 655 C CA . SER A 1 81 ? -23.216 -11.550 0.552 1.00 85.19 81 SER A CA 1
ATOM 656 C C . SER A 1 81 ? -21.740 -11.225 0.441 1.00 85.19 81 SER A C 1
ATOM 658 O O . SER A 1 81 ? -21.363 -10.049 0.402 1.00 85.19 81 SER A O 1
ATOM 660 N N . LYS A 1 82 ? -20.886 -12.244 0.528 1.00 74.38 82 LYS A N 1
ATOM 661 C CA . LYS A 1 82 ? -19.434 -12.066 0.547 1.00 74.38 82 LYS A CA 1
ATOM 662 C C . LYS A 1 82 ? -18.734 -13.224 -0.155 1.00 74.38 82 LYS A C 1
ATOM 664 O O . LYS A 1 82 ? -19.164 -14.369 -0.076 1.00 74.38 82 LYS A O 1
ATOM 669 N N . VAL A 1 83 ? -17.640 -12.893 -0.833 1.00 79.12 83 VAL A N 1
ATOM 670 C CA . VAL A 1 83 ? -16.735 -13.861 -1.451 1.00 79.12 83 VAL A CA 1
ATOM 671 C C . VAL A 1 83 ? -15.595 -14.150 -0.488 1.00 79.12 83 VAL A C 1
ATOM 673 O O . VAL A 1 83 ? -15.001 -13.233 0.083 1.00 79.12 83 VAL A O 1
ATOM 676 N N . TYR A 1 84 ? -15.304 -15.429 -0.320 1.00 77.69 84 TYR A N 1
ATOM 677 C CA . TYR A 1 84 ? -14.188 -15.951 0.450 1.00 77.69 84 TYR A CA 1
ATOM 678 C C . TYR A 1 84 ? -13.265 -16.742 -0.478 1.00 77.69 84 TYR A C 1
ATOM 680 O O . TYR A 1 84 ? -13.695 -17.207 -1.531 1.00 77.69 84 TYR A O 1
ATOM 688 N N . GLY A 1 85 ? -11.998 -16.903 -0.093 1.00 73.44 85 GLY A N 1
ATOM 689 C CA . GLY A 1 85 ? -11.122 -17.879 -0.744 1.00 73.44 85 GLY A CA 1
ATOM 690 C C . GLY A 1 85 ? -11.526 -19.316 -0.389 1.00 73.44 85 GLY A C 1
ATOM 691 O O . GLY A 1 85 ? -12.637 -19.578 0.072 1.00 73.44 85 GLY A O 1
ATOM 692 N N . ALA A 1 86 ? -10.589 -20.257 -0.507 1.00 72.06 86 ALA A N 1
ATOM 693 C CA . ALA A 1 86 ? -10.850 -21.665 -0.194 1.00 72.06 86 ALA A CA 1
ATOM 694 C C . ALA A 1 86 ? -11.206 -21.960 1.277 1.00 72.06 86 ALA A C 1
ATOM 696 O O . ALA A 1 86 ? -11.749 -23.014 1.591 1.00 72.06 86 ALA A O 1
ATOM 697 N N . GLU A 1 87 ? -10.900 -21.048 2.195 1.00 80.75 87 GLU A N 1
ATOM 698 C CA . GLU A 1 87 ? -11.307 -21.120 3.596 1.00 80.75 87 GLU A CA 1
ATOM 699 C C . GLU A 1 87 ? -11.737 -19.719 4.039 1.00 80.75 87 GLU A C 1
ATOM 701 O O . GLU A 1 87 ? -11.053 -18.731 3.760 1.00 80.75 87 GLU A O 1
ATOM 706 N N . GLY A 1 88 ? -12.877 -19.619 4.718 1.00 71.38 88 GLY A N 1
ATOM 707 C CA . GLY A 1 88 ? -13.493 -18.354 5.091 1.00 71.38 88 GLY A CA 1
ATOM 708 C C . GLY A 1 88 ? -14.241 -18.442 6.413 1.00 71.38 88 GLY A C 1
ATOM 709 O O . GLY A 1 88 ? -14.855 -19.454 6.745 1.00 71.38 88 GLY A O 1
ATOM 710 N N . ARG A 1 89 ? -14.215 -17.351 7.179 1.00 79.12 89 ARG A N 1
ATOM 711 C CA . ARG A 1 89 ? -15.067 -17.170 8.356 1.00 79.12 89 ARG A CA 1
ATOM 712 C C . ARG A 1 89 ? -16.018 -16.017 8.080 1.00 79.12 89 ARG A C 1
ATOM 714 O O . ARG A 1 89 ? -15.578 -14.896 7.833 1.00 79.12 89 ARG A O 1
ATOM 721 N N . PHE A 1 90 ? -17.308 -16.298 8.134 1.00 77.50 90 PHE A N 1
ATOM 722 C CA . PHE A 1 90 ? -18.359 -15.308 8.005 1.00 77.50 90 PHE A CA 1
ATOM 723 C C . PHE A 1 90 ? -19.099 -15.130 9.321 1.00 77.50 90 PHE A C 1
ATOM 725 O O . PHE A 1 90 ? -19.091 -16.004 10.186 1.00 77.50 90 PHE A O 1
ATOM 732 N N . SER A 1 91 ? -19.729 -13.979 9.489 1.00 78.69 91 SER A N 1
ATOM 733 C CA . SER A 1 91 ? -20.618 -13.751 10.613 1.00 78.69 91 SER A CA 1
ATOM 734 C C . SER A 1 91 ? -21.678 -12.734 10.248 1.00 78.69 91 SER A C 1
ATOM 736 O O . SER A 1 91 ? -21.401 -11.795 9.505 1.00 78.69 91 SER A O 1
ATOM 738 N N . PHE A 1 92 ? -22.874 -12.910 10.785 1.00 77.38 92 PHE A N 1
ATOM 739 C CA . PHE A 1 92 ? -23.976 -11.973 10.628 1.00 77.38 92 PHE A CA 1
ATOM 740 C C . PHE A 1 92 ? -24.790 -11.928 11.916 1.00 77.38 92 PHE A C 1
ATOM 742 O O . PHE A 1 92 ? -24.810 -12.893 12.677 1.00 77.38 92 PHE A O 1
ATOM 749 N N . THR A 1 93 ? -25.479 -10.816 12.150 1.00 76.31 93 THR A N 1
ATOM 750 C CA . THR A 1 93 ? -26.426 -10.701 13.260 1.00 76.31 93 THR A CA 1
ATOM 751 C C . THR A 1 93 ? -27.836 -10.737 12.694 1.00 76.31 93 THR A C 1
ATOM 753 O O . THR A 1 93 ? -28.208 -9.853 11.920 1.00 76.31 93 THR A O 1
ATOM 756 N N . SER A 1 94 ? -28.615 -11.746 13.078 1.00 80.31 94 SER A N 1
ATOM 757 C CA . SER A 1 94 ? -30.044 -11.818 12.772 1.00 80.31 94 SER A CA 1
ATOM 758 C C . SER A 1 94 ? -30.744 -10.616 13.402 1.00 80.31 94 SER A C 1
ATOM 760 O O . SER A 1 94 ? -30.597 -10.376 14.594 1.00 80.31 94 SER A O 1
ATOM 762 N N . GLN A 1 95 ? -31.474 -9.823 12.621 1.00 76.38 95 GLN A N 1
ATOM 763 C CA . GLN A 1 95 ? -32.325 -8.748 13.157 1.00 76.38 95 GLN A CA 1
ATOM 764 C C . GLN A 1 95 ? -33.736 -9.272 13.429 1.00 76.38 95 GLN A C 1
ATOM 766 O O . GLN A 1 95 ? -34.361 -8.925 14.430 1.00 76.38 95 GLN A O 1
ATOM 771 N N . THR A 1 96 ? -34.218 -10.127 12.532 1.00 79.62 96 THR A N 1
ATOM 772 C CA . THR A 1 96 ? -35.566 -10.682 12.494 1.00 79.62 96 THR A CA 1
ATOM 773 C C . THR A 1 96 ? -35.510 -12.159 12.888 1.00 79.62 96 THR A C 1
ATOM 775 O O . THR A 1 96 ? -34.790 -12.925 12.258 1.00 79.62 96 THR A O 1
ATOM 778 N N . PRO A 1 97 ? -36.237 -12.601 13.931 1.00 86.12 97 PRO A N 1
ATOM 779 C CA . PRO A 1 97 ? -36.267 -14.017 14.287 1.00 86.12 97 PRO A CA 1
ATOM 780 C C . PRO A 1 97 ? -36.900 -14.842 13.160 1.00 86.12 97 PRO A C 1
ATOM 782 O O . PRO A 1 97 ? -37.930 -14.447 12.616 1.00 86.12 97 PRO A O 1
ATOM 785 N N . GLY A 1 98 ? -36.330 -16.007 12.854 1.00 90.69 98 GLY A N 1
ATOM 786 C CA . GLY A 1 98 ? -36.918 -16.953 11.906 1.00 90.69 98 GLY A CA 1
ATOM 787 C C . GLY A 1 98 ? -35.893 -17.755 11.112 1.00 90.69 98 GLY A C 1
ATOM 788 O O . GLY A 1 98 ? -34.728 -17.874 11.496 1.00 90.69 98 GLY A O 1
ATOM 789 N N . GLU A 1 99 ? -36.352 -18.329 10.005 1.00 94.31 99 GLU A N 1
ATOM 790 C CA . GLU A 1 99 ? -35.552 -19.170 9.113 1.00 94.31 99 GLU A CA 1
ATOM 791 C C . GLU A 1 99 ? -34.679 -18.320 8.195 1.00 94.31 99 GLU A C 1
ATOM 793 O O . GLU A 1 99 ? -35.174 -17.549 7.381 1.00 94.31 99 GLU A O 1
ATOM 798 N N . HIS A 1 100 ? -33.369 -18.462 8.343 1.00 92.44 100 HIS A N 1
ATOM 799 C CA . HIS A 1 100 ? -32.387 -17.807 7.497 1.00 92.44 100 HIS A CA 1
ATOM 800 C C . HIS A 1 100 ? -31.789 -18.818 6.529 1.00 92.44 100 HIS A C 1
ATOM 802 O O . HIS A 1 100 ? -31.446 -19.931 6.926 1.00 92.44 100 HIS A O 1
ATOM 808 N N . ALA A 1 101 ? -31.609 -18.418 5.274 1.00 95.12 101 ALA A N 1
ATOM 809 C CA . ALA A 1 101 ? -30.985 -19.252 4.257 1.00 95.12 101 ALA A CA 1
ATOM 810 C C . ALA A 1 101 ? -29.513 -18.874 4.086 1.00 95.12 101 ALA A C 1
ATOM 812 O O . ALA A 1 101 ? -29.211 -17.782 3.616 1.00 95.12 101 ALA A O 1
ATOM 813 N N . ILE A 1 102 ? -28.600 -19.780 4.432 1.00 93.69 102 ILE A N 1
ATOM 814 C CA . ILE A 1 102 ? -27.151 -19.641 4.254 1.00 93.69 102 ILE A CA 1
ATOM 815 C C . ILE A 1 102 ? -26.747 -20.441 3.014 1.00 93.69 102 ILE A C 1
ATOM 817 O O . ILE A 1 102 ? -26.694 -21.667 3.040 1.00 93.69 102 ILE A O 1
ATOM 821 N N . CYS A 1 103 ? -26.473 -19.756 1.915 1.00 92.62 103 CYS A N 1
ATOM 822 C CA . CYS A 1 103 ? -26.162 -20.338 0.620 1.00 92.62 103 CYS A CA 1
ATOM 823 C C . CYS A 1 103 ? -24.680 -20.207 0.270 1.00 92.62 103 CYS A C 1
ATOM 825 O O . CYS A 1 103 ? -24.125 -19.112 0.318 1.00 92.62 103 CYS A O 1
ATOM 827 N N . LEU A 1 104 ? -24.068 -21.312 -0.149 1.00 91.00 104 LEU A N 1
ATOM 828 C CA . LEU A 1 104 ? -22.704 -21.381 -0.654 1.00 91.00 104 LEU A CA 1
ATOM 829 C C . LEU A 1 104 ? -22.718 -21.817 -2.121 1.00 91.00 104 LEU A C 1
ATOM 831 O O . LEU A 1 104 ? -23.408 -22.773 -2.483 1.00 91.00 104 LEU A O 1
ATOM 835 N N . TYR A 1 105 ? -21.986 -21.097 -2.968 1.00 86.81 105 TYR A N 1
ATOM 836 C CA . TYR A 1 105 ? -21.879 -21.397 -4.399 1.00 86.81 105 TYR A CA 1
ATOM 837 C C . TYR A 1 105 ? -20.584 -20.849 -5.006 1.00 86.81 105 TYR A C 1
ATOM 839 O O . TYR A 1 105 ? -19.888 -20.036 -4.399 1.00 86.81 105 TYR A O 1
ATOM 847 N N . SER A 1 106 ? -20.258 -21.285 -6.223 1.00 77.94 106 SER A N 1
ATOM 848 C CA . SER A 1 106 ? -19.154 -20.744 -7.022 1.00 77.94 106 SER A CA 1
ATOM 849 C C . SER A 1 106 ? -19.673 -20.305 -8.390 1.00 77.94 106 SER A C 1
ATOM 851 O O . SER A 1 106 ? -20.493 -20.998 -8.989 1.00 77.94 106 SER A O 1
ATOM 853 N N . ASN A 1 107 ? -19.210 -19.151 -8.882 1.00 67.31 107 ASN A N 1
ATOM 854 C CA . ASN A 1 107 ? -19.619 -18.596 -10.182 1.00 67.31 107 ASN A CA 1
ATOM 855 C C . ASN A 1 107 ? -18.659 -18.985 -11.329 1.00 67.31 107 ASN A C 1
ATOM 857 O O . ASN A 1 107 ? -18.677 -18.406 -12.414 1.00 67.31 107 ASN A O 1
ATOM 861 N N . SER A 1 108 ? -17.780 -19.953 -11.074 1.00 63.44 108 SER A N 1
ATOM 862 C CA . SER A 1 108 ? -16.870 -20.547 -12.049 1.00 63.44 108 SER A CA 1
ATOM 863 C C . SER A 1 108 ? -17.633 -21.453 -13.017 1.00 63.44 108 SER A C 1
ATOM 865 O O . SER A 1 108 ? -18.259 -22.419 -12.593 1.00 63.44 108 SER A O 1
ATOM 867 N N . THR A 1 109 ? -17.576 -21.156 -14.319 1.00 52.81 109 THR A N 1
ATOM 868 C CA . THR A 1 109 ? -18.432 -21.798 -15.340 1.00 52.81 109 THR A CA 1
ATOM 869 C C . THR A 1 109 ? -17.713 -22.770 -16.283 1.00 52.81 109 THR A C 1
ATOM 871 O O . THR A 1 109 ? -18.345 -23.277 -17.206 1.00 52.81 109 THR A O 1
ATOM 874 N N . ARG A 1 110 ? -16.404 -23.029 -16.119 1.00 52.66 110 ARG A N 1
ATOM 875 C CA . ARG A 1 110 ? -15.624 -23.804 -17.112 1.00 52.66 110 ARG A CA 1
ATOM 876 C C . ARG A 1 110 ? -14.449 -24.635 -16.576 1.00 52.66 110 ARG A C 1
ATOM 878 O O . ARG A 1 110 ? -13.505 -24.852 -17.334 1.00 52.66 110 ARG A O 1
ATOM 885 N N . TRP A 1 111 ? -14.411 -25.042 -15.307 1.00 62.41 111 TRP A N 1
ATOM 886 C CA . TRP A 1 111 ? -13.113 -25.372 -14.685 1.00 62.41 111 TRP A CA 1
ATOM 887 C C . TRP A 1 111 ? -12.979 -26.710 -13.965 1.00 62.41 111 TRP A C 1
ATOM 889 O O . TRP A 1 111 ? -11.928 -26.936 -13.375 1.00 62.41 111 TRP A O 1
ATOM 899 N N . PHE A 1 112 ? -13.909 -27.652 -14.092 1.00 56.38 112 PHE A N 1
ATOM 900 C CA . PHE A 1 112 ? -13.697 -29.000 -13.575 1.00 56.38 112 PHE A CA 1
ATOM 901 C C . PHE A 1 112 ? -14.194 -30.016 -14.593 1.00 56.38 112 PHE A C 1
ATOM 903 O O . PHE A 1 112 ? -15.375 -30.068 -14.903 1.00 56.38 112 PHE A O 1
ATOM 910 N N . ALA A 1 113 ? -13.297 -30.850 -15.121 1.00 54.94 113 ALA A N 1
ATOM 911 C CA . ALA A 1 113 ? -13.628 -31.966 -16.008 1.00 54.94 113 ALA A CA 1
ATOM 912 C C . ALA A 1 113 ? -14.442 -33.061 -15.269 1.00 54.94 113 ALA A C 1
ATOM 914 O O . ALA A 1 113 ? -13.996 -34.196 -15.137 1.00 54.94 113 ALA A O 1
ATOM 915 N N . GLY A 1 114 ? -15.612 -32.704 -14.729 1.00 58.41 114 GLY A N 1
ATOM 916 C CA . GLY A 1 114 ? -16.470 -33.531 -13.883 1.00 58.41 114 GLY A CA 1
ATOM 917 C C . GLY A 1 114 ? -16.098 -33.587 -12.393 1.00 58.41 114 GLY A C 1
ATOM 918 O O . GLY A 1 114 ? -16.687 -34.398 -11.681 1.00 58.41 114 GLY A O 1
ATOM 919 N N . ALA A 1 115 ? -15.146 -32.781 -11.898 1.00 64.06 115 ALA A N 1
ATOM 920 C CA . ALA A 1 115 ? -14.752 -32.808 -10.479 1.00 64.06 115 ALA A CA 1
ATOM 921 C C . ALA A 1 115 ? -15.734 -32.029 -9.582 1.00 64.06 115 ALA A C 1
ATOM 923 O O . ALA A 1 115 ? -16.328 -31.037 -10.003 1.00 64.06 115 ALA A O 1
ATOM 924 N N . LYS A 1 116 ? -15.890 -32.481 -8.331 1.00 71.19 116 LYS A N 1
ATOM 925 C CA . LYS A 1 116 ? -16.761 -31.865 -7.318 1.00 71.19 116 LYS A CA 1
ATOM 926 C C . LYS A 1 116 ? -15.929 -31.194 -6.227 1.00 71.19 116 LYS A C 1
ATOM 928 O O . LYS A 1 116 ? -14.828 -31.647 -5.913 1.00 71.19 116 LYS A O 1
ATOM 933 N N . LEU A 1 117 ? -16.464 -30.142 -5.614 1.00 76.19 117 LEU A N 1
ATOM 934 C CA . LEU A 1 117 ? -15.864 -29.535 -4.425 1.00 76.19 117 LEU A CA 1
ATOM 935 C C . LEU A 1 117 ? -16.465 -30.152 -3.165 1.00 76.19 117 LEU A C 1
ATOM 937 O O . LEU A 1 117 ? -17.685 -30.234 -3.047 1.00 76.19 117 LEU A O 1
ATOM 941 N N . LEU A 1 118 ? -15.618 -30.539 -2.216 1.00 83.50 118 LEU A N 1
ATOM 942 C CA . LEU A 1 118 ? -16.026 -30.899 -0.867 1.00 83.50 118 LEU A CA 1
ATOM 943 C C . LEU A 1 118 ? -16.073 -29.628 -0.014 1.00 83.50 118 LEU A C 1
ATOM 945 O O . LEU A 1 118 ? -15.047 -29.028 0.300 1.00 83.50 118 LEU A O 1
ATOM 949 N N . GLY A 1 119 ? -17.281 -29.202 0.326 1.00 84.88 119 GLY A N 1
ATOM 950 C CA . GLY A 1 119 ? -17.559 -28.120 1.252 1.00 84.88 119 GLY A CA 1
ATOM 951 C C . GLY A 1 119 ? -17.647 -28.623 2.690 1.00 84.88 119 GLY A C 1
ATOM 952 O O . GLY A 1 119 ? -18.275 -29.640 2.977 1.00 84.88 119 GLY A O 1
ATOM 953 N N . HIS A 1 120 ? -17.053 -27.864 3.599 1.00 88.06 120 HIS A N 1
ATOM 954 C CA . HIS A 1 120 ? -17.183 -28.001 5.040 1.00 88.06 120 HIS A CA 1
ATOM 955 C C . HIS A 1 120 ? -17.813 -26.715 5.561 1.00 88.06 120 HIS A C 1
ATOM 957 O O . HIS A 1 120 ? -17.277 -25.635 5.313 1.00 88.06 120 HIS A O 1
ATOM 963 N N . LEU A 1 121 ? -18.925 -26.818 6.279 1.00 88.38 121 LEU A N 1
ATOM 964 C CA . LEU A 1 121 ? -19.620 -25.689 6.884 1.00 88.38 121 LEU A CA 1
ATOM 965 C C . LEU A 1 121 ? -19.875 -25.976 8.363 1.00 88.38 121 LEU A C 1
ATOM 967 O O . LEU A 1 121 ? -20.549 -26.936 8.713 1.00 88.38 121 LEU A O 1
ATOM 971 N N . ASP A 1 122 ? -19.335 -25.128 9.225 1.00 84.88 122 ASP A N 1
ATOM 972 C CA . ASP A 1 122 ? -19.582 -25.120 10.666 1.00 84.88 122 ASP A CA 1
ATOM 973 C C . ASP A 1 122 ? -20.318 -23.824 11.005 1.00 84.88 122 ASP A C 1
ATOM 975 O O . ASP A 1 122 ? -19.800 -22.740 10.735 1.00 84.88 122 ASP A O 1
ATOM 979 N N . ILE A 1 123 ? -21.534 -23.925 11.541 1.00 84.00 123 ILE A N 1
ATOM 980 C CA . ILE A 1 123 ? -22.355 -22.775 11.925 1.00 84.00 123 ILE A CA 1
ATOM 981 C C . ILE A 1 123 ? -22.487 -22.777 13.441 1.00 84.00 123 ILE A C 1
ATOM 983 O O . ILE A 1 123 ? -23.014 -23.708 14.041 1.00 84.00 123 ILE A O 1
ATOM 987 N N . GLN A 1 124 ? -22.042 -21.689 14.054 1.00 78.50 124 GLN A N 1
ATOM 988 C CA . GLN A 1 124 ? -22.180 -21.437 15.479 1.00 78.50 124 GLN A CA 1
ATOM 989 C C . GLN A 1 124 ? -23.211 -20.330 15.659 1.00 78.50 124 GLN A C 1
ATOM 991 O O . GLN A 1 124 ? -22.942 -19.163 15.363 1.00 78.50 124 GLN A O 1
ATOM 996 N N . VAL A 1 125 ? -24.402 -20.710 16.116 1.00 77.88 125 VAL A N 1
ATOM 997 C CA . VAL A 1 125 ? -25.449 -19.771 16.526 1.00 77.88 125 VAL A CA 1
ATOM 998 C C . VAL A 1 125 ? -25.175 -19.413 17.980 1.00 77.88 125 VAL A C 1
ATOM 1000 O O . VAL A 1 125 ? -25.165 -20.291 18.840 1.00 77.88 125 VAL A O 1
ATOM 1003 N N . GLY A 1 126 ? -24.873 -18.143 18.254 1.00 62.53 126 GLY A N 1
ATOM 1004 C CA . GLY A 1 126 ? -24.642 -17.697 19.622 1.00 62.53 126 GLY A CA 1
ATOM 1005 C C . GLY A 1 126 ? -25.895 -17.897 20.471 1.00 62.53 126 GLY A C 1
ATOM 1006 O O . GLY A 1 126 ? -26.982 -17.473 20.084 1.00 62.53 126 GLY A O 1
ATOM 1007 N N . GLU A 1 127 ? -25.753 -18.513 21.643 1.00 44.28 127 GLU A N 1
ATOM 1008 C CA . GLU A 1 127 ? -26.722 -18.282 22.707 1.00 44.28 127 GLU A CA 1
ATOM 1009 C C . GLU A 1 127 ? -26.541 -16.832 23.156 1.00 44.28 127 GLU A C 1
ATOM 1011 O O . GLU A 1 127 ? -25.445 -16.433 23.549 1.00 44.28 127 GLU A O 1
ATOM 1016 N N . TYR A 1 128 ? -27.627 -16.066 23.087 1.00 41.62 128 TYR A N 1
ATOM 1017 C CA . TYR A 1 128 ? -27.709 -14.644 23.411 1.00 41.62 128 TYR A CA 1
ATOM 1018 C C . TYR A 1 128 ? -27.115 -13.720 22.337 1.00 41.62 128 TYR A C 1
ATOM 1020 O O . TYR A 1 128 ? -25.987 -13.867 21.863 1.00 41.62 128 TYR A O 1
ATOM 1028 N N . GLY A 1 129 ? -27.932 -12.741 21.927 1.00 37.66 129 GLY A N 1
ATOM 1029 C CA . GLY A 1 129 ? -27.482 -11.635 21.094 1.00 37.66 129 GLY A CA 1
ATOM 1030 C C . GLY A 1 129 ? -26.252 -10.978 21.692 1.00 37.66 129 GLY A C 1
ATOM 1031 O O . GLY A 1 129 ? -26.076 -11.040 22.904 1.00 37.66 129 GLY A O 1
ATOM 1032 N N . ILE A 1 130 ? -25.390 -10.412 20.839 1.00 41.38 130 ILE A N 1
ATOM 1033 C CA . ILE A 1 130 ? -24.115 -9.813 21.253 1.00 41.38 130 ILE A CA 1
ATOM 1034 C C . ILE A 1 130 ? -24.383 -8.887 22.432 1.00 41.38 130 ILE A C 1
ATOM 1036 O O . ILE A 1 130 ? -24.833 -7.752 22.264 1.00 41.38 130 ILE A O 1
ATOM 1040 N N . ASP A 1 131 ? -24.084 -9.381 23.624 1.00 38.62 131 ASP A N 1
ATOM 1041 C CA . ASP A 1 131 ? -23.984 -8.536 24.777 1.00 38.62 131 ASP A CA 1
ATOM 1042 C C . ASP A 1 131 ? -22.646 -7.821 24.625 1.00 38.62 131 ASP A C 1
ATOM 1044 O O . ASP A 1 131 ? -21.572 -8.360 24.898 1.00 38.62 131 ASP A O 1
ATOM 1048 N N . TYR A 1 132 ? -22.713 -6.593 24.112 1.00 47.94 132 TYR A N 1
ATOM 1049 C CA . TYR A 1 132 ? -21.573 -5.685 24.049 1.00 47.94 132 TYR A CA 1
ATOM 1050 C C . TYR A 1 132 ? -20.939 -5.471 25.442 1.00 47.94 132 TYR A C 1
ATOM 1052 O O . TYR A 1 132 ? -19.819 -4.965 25.514 1.00 47.94 132 TYR A O 1
ATOM 1060 N N . SER A 1 133 ? -21.590 -5.897 26.537 1.00 39.16 133 SER A N 1
ATOM 1061 C CA . SER A 1 133 ? -21.013 -5.937 27.883 1.00 39.16 133 SER A CA 1
ATOM 1062 C C . SER A 1 133 ? -19.941 -7.023 28.081 1.00 39.16 133 SER A C 1
ATOM 1064 O O . SER A 1 133 ? -19.090 -6.865 28.954 1.00 39.16 133 SER A O 1
ATOM 1066 N N . VAL A 1 134 ? -19.857 -8.056 27.228 1.00 42.66 134 VAL A N 1
ATOM 1067 C CA . VAL A 1 134 ? -18.747 -9.039 27.271 1.00 42.66 134 VAL A CA 1
ATOM 1068 C C . VAL A 1 134 ? -17.422 -8.410 26.798 1.00 42.66 134 VAL A C 1
ATOM 1070 O O . VAL A 1 134 ? -16.340 -8.906 27.113 1.00 42.66 134 VAL A O 1
ATOM 1073 N N . PHE A 1 135 ? -17.481 -7.253 26.127 1.00 47.31 135 PHE A N 1
ATOM 1074 C CA . PHE A 1 135 ? -16.323 -6.409 25.812 1.00 47.31 135 PHE A CA 1
ATOM 1075 C C . PHE A 1 135 ? -16.144 -5.239 26.785 1.00 47.31 135 PHE A C 1
ATOM 1077 O O . PHE A 1 135 ? -15.465 -4.266 26.450 1.00 47.31 135 PHE A O 1
ATOM 1084 N N . ALA A 1 136 ? -16.682 -5.332 28.006 1.00 41.50 136 ALA A N 1
ATOM 1085 C CA . ALA A 1 136 ? -16.294 -4.468 29.118 1.00 41.50 136 ALA A CA 1
ATOM 1086 C C . ALA A 1 136 ? -14.838 -4.747 29.552 1.00 41.50 136 ALA A C 1
ATOM 1088 O O . ALA A 1 136 ? -14.559 -5.102 30.693 1.00 41.50 136 ALA A O 1
ATOM 1089 N N . GLN A 1 137 ? -13.876 -4.595 28.641 1.00 45.84 137 GLN A N 1
ATOM 1090 C CA . GLN A 1 137 ? -12.475 -4.461 29.007 1.00 45.84 137 GLN A CA 1
ATOM 1091 C C . GLN A 1 137 ? -12.195 -2.985 29.277 1.00 45.84 137 GLN A C 1
ATOM 1093 O O . GLN A 1 137 ? -11.855 -2.210 28.387 1.00 45.84 137 GLN A O 1
ATOM 1098 N N . ASN A 1 138 ? -12.363 -2.643 30.556 1.00 52.91 138 ASN A N 1
ATOM 1099 C CA . ASN A 1 138 ? -12.079 -1.370 31.211 1.00 52.91 138 ASN A CA 1
ATOM 1100 C C . ASN A 1 138 ? -12.836 -0.151 30.664 1.00 52.91 138 ASN A C 1
ATOM 1102 O O . ASN A 1 138 ? -12.593 0.332 29.562 1.00 52.91 138 ASN A O 1
ATOM 1106 N N . GLU A 1 139 ? -13.642 0.454 31.539 1.00 59.78 139 GLU A N 1
ATOM 1107 C CA . GLU A 1 139 ? -14.257 1.781 31.374 1.00 59.78 139 GLU A CA 1
ATOM 1108 C C . GLU A 1 139 ? -13.252 2.857 30.899 1.00 59.78 139 GLU A C 1
ATOM 1110 O O . GLU A 1 139 ? -13.628 3.844 30.274 1.00 59.78 139 GLU A O 1
ATOM 1115 N N . GLU A 1 140 ? -11.958 2.666 31.182 1.00 60.97 140 GLU A N 1
ATOM 1116 C CA . GLU A 1 140 ? -10.852 3.532 30.765 1.00 60.97 140 GLU A CA 1
ATOM 1117 C C . GLU A 1 140 ? -10.566 3.476 29.252 1.00 60.97 140 GLU A C 1
ATOM 1119 O O . GLU A 1 140 ? -10.319 4.520 28.653 1.00 60.97 140 GLU A O 1
ATOM 1124 N N . THR A 1 141 ? -10.645 2.308 28.598 1.00 62.12 141 THR A N 1
ATOM 1125 C CA . THR A 1 141 ? -10.376 2.199 27.146 1.00 62.12 141 THR A CA 1
ATOM 1126 C C . THR A 1 141 ? -11.512 2.789 26.313 1.00 62.12 141 THR A C 1
ATOM 1128 O O . THR A 1 141 ? -11.275 3.343 25.243 1.00 62.12 141 THR A O 1
ATOM 1131 N N . MET A 1 142 ? -12.741 2.748 26.837 1.00 65.06 142 MET A N 1
ATOM 1132 C CA . MET A 1 142 ? -13.927 3.327 26.203 1.00 65.06 142 MET A CA 1
ATOM 1133 C C . MET A 1 142 ? -13.950 4.862 26.243 1.00 65.06 142 MET A C 1
ATOM 1135 O O . MET A 1 142 ? -14.693 5.472 25.474 1.00 65.06 142 MET A O 1
ATOM 1139 N N . LYS A 1 143 ? -13.150 5.488 27.121 1.00 73.25 143 LYS A N 1
ATOM 1140 C CA . LYS A 1 143 ? -13.076 6.952 27.274 1.00 73.25 143 LYS A CA 1
ATOM 1141 C C . LYS A 1 143 ? -12.198 7.629 26.222 1.00 73.25 143 LYS A C 1
ATOM 1143 O O . LYS A 1 143 ? -12.399 8.814 25.963 1.00 73.25 143 LYS A O 1
ATOM 1148 N N . PHE A 1 144 ? -11.242 6.916 25.624 1.00 85.94 144 PHE A N 1
ATOM 1149 C CA . PHE A 1 144 ? -10.299 7.500 24.668 1.00 85.94 144 PHE A CA 1
ATOM 1150 C C . PHE A 1 144 ? -10.540 6.970 23.252 1.00 85.94 144 PHE A C 1
ATOM 1152 O O . PHE A 1 144 ? -10.616 5.755 23.062 1.00 85.94 144 PHE A O 1
ATOM 1159 N N . PRO A 1 145 ? -10.645 7.852 22.244 1.00 92.88 145 PRO A N 1
ATOM 1160 C CA . PRO A 1 145 ? -10.845 7.420 20.872 1.00 92.88 145 PRO A CA 1
ATOM 1161 C C . PRO A 1 145 ? -9.579 6.775 20.294 1.00 92.88 145 PRO A C 1
ATOM 1163 O O . PRO A 1 145 ? -8.463 7.189 20.600 1.00 92.88 145 PRO A O 1
ATOM 1166 N N . ALA A 1 146 ? -9.756 5.818 19.386 1.00 96.94 146 ALA A N 1
ATOM 1167 C CA . ALA A 1 146 ? -8.706 5.328 18.504 1.00 96.94 146 ALA A CA 1
ATOM 1168 C C . ALA A 1 146 ? -8.439 6.361 17.397 1.00 96.94 146 ALA A C 1
ATOM 1170 O O . ALA A 1 146 ? -9.228 6.486 16.459 1.00 96.94 146 ALA A O 1
ATOM 1171 N N . ARG A 1 147 ? -7.333 7.108 17.482 1.00 98.31 147 ARG A N 1
ATOM 1172 C CA . ARG A 1 147 ? -6.949 8.098 16.459 1.00 98.31 147 ARG A CA 1
ATOM 1173 C C . ARG A 1 147 ? -6.173 7.437 15.320 1.00 98.31 147 ARG A C 1
ATOM 1175 O O . ARG A 1 147 ? -4.988 7.132 15.466 1.00 98.31 147 ARG A O 1
ATOM 1182 N N . LEU A 1 148 ? -6.836 7.231 14.186 1.00 98.69 148 LEU A N 1
ATOM 1183 C CA . LEU A 1 148 ? -6.241 6.728 12.951 1.00 98.69 148 LEU A CA 1
ATOM 1184 C C . LEU A 1 148 ? -5.623 7.878 12.148 1.00 98.69 148 LEU A C 1
ATOM 1186 O O . LEU A 1 148 ? -6.319 8.814 11.756 1.00 98.69 148 LEU A O 1
ATOM 1190 N N . CYS A 1 149 ? -4.321 7.785 11.900 1.00 98.69 149 CYS A N 1
ATOM 1191 C CA . CYS A 1 149 ? -3.568 8.720 11.081 1.00 98.69 149 CYS A CA 1
ATOM 1192 C C . CYS A 1 149 ? -3.585 8.311 9.605 1.00 98.69 149 CYS A C 1
ATOM 1194 O O . CYS A 1 149 ? -3.338 7.148 9.276 1.00 98.69 149 CYS A O 1
ATOM 1196 N N . VAL A 1 150 ? -3.848 9.283 8.735 1.00 97.69 150 VAL A N 1
ATOM 1197 C CA . VAL A 1 150 ? -3.889 9.153 7.273 1.00 97.69 150 VAL A CA 1
ATOM 1198 C C . VAL A 1 150 ? -3.048 10.244 6.604 1.00 97.69 150 VAL A C 1
ATOM 1200 O O . VAL A 1 150 ? -2.712 11.243 7.241 1.00 97.69 150 VAL A O 1
ATOM 1203 N N . VAL A 1 151 ? -2.695 10.069 5.327 1.00 94.56 151 VAL A N 1
ATOM 1204 C CA . VAL A 1 151 ? -1.677 10.891 4.641 1.00 94.56 151 VAL A CA 1
ATOM 1205 C C . VAL A 1 151 ? -2.211 11.733 3.481 1.00 94.56 151 VAL A C 1
ATOM 1207 O O . VAL A 1 151 ? -1.447 12.427 2.811 1.00 94.56 151 VAL A O 1
ATOM 1210 N N . SER A 1 152 ? -3.511 11.667 3.195 1.00 92.50 152 SER A N 1
ATOM 1211 C CA . SER A 1 152 ? -4.135 12.462 2.135 1.00 92.50 152 SER A CA 1
ATOM 1212 C C . SER A 1 152 ? -5.552 12.895 2.487 1.00 92.50 152 SER A C 1
ATOM 1214 O O . SER A 1 152 ? -6.226 12.279 3.313 1.00 92.50 152 SER A O 1
ATOM 1216 N N . GLN A 1 153 ? -6.031 13.933 1.802 1.00 92.44 153 GLN A N 1
ATOM 1217 C CA . GLN A 1 153 ? -7.394 14.429 1.969 1.00 92.44 153 GLN A CA 1
ATOM 1218 C C . GLN A 1 153 ? -8.447 13.364 1.613 1.00 92.44 153 GLN A C 1
ATOM 1220 O O . GLN A 1 153 ? -9.429 13.205 2.333 1.00 92.44 153 GLN A O 1
ATOM 1225 N N . LYS A 1 154 ? -8.205 12.568 0.564 1.00 92.75 154 LYS A N 1
ATOM 1226 C CA . LYS A 1 154 ? -9.093 11.466 0.166 1.00 92.75 154 LYS A CA 1
ATOM 1227 C C . LYS A 1 154 ? -9.146 10.346 1.205 1.00 92.75 154 LYS A C 1
ATOM 1229 O O . LYS A 1 154 ? -10.221 9.839 1.519 1.00 92.75 154 LYS A O 1
ATOM 1234 N N . GLU A 1 155 ? -8.016 10.004 1.818 1.00 95.44 155 GLU A N 1
ATOM 1235 C CA . GLU A 1 155 ? -8.020 9.071 2.950 1.00 95.44 155 GLU A CA 1
ATOM 1236 C C . GLU A 1 155 ? -8.711 9.665 4.182 1.00 95.44 155 GLU A C 1
ATOM 1238 O O . GLU A 1 155 ? -9.387 8.942 4.909 1.00 95.44 155 GLU A O 1
ATOM 1243 N N . PHE A 1 156 ? -8.589 10.974 4.419 1.00 96.25 156 PHE A N 1
ATOM 1244 C CA . PHE A 1 156 ? -9.272 11.651 5.521 1.00 96.25 156 PHE A CA 1
ATOM 1245 C C . PHE A 1 156 ? -10.796 11.641 5.346 1.00 96.25 156 PHE A C 1
ATOM 1247 O O . PHE A 1 156 ? -11.528 11.352 6.294 1.00 96.25 156 PHE A O 1
ATOM 1254 N N . GLU A 1 157 ? -11.290 11.868 4.130 1.00 96.06 157 GLU A N 1
ATOM 1255 C CA . GLU A 1 157 ? -12.709 11.733 3.770 1.00 96.06 157 GLU A CA 1
ATOM 1256 C C . GLU A 1 157 ? -13.217 10.300 3.992 1.00 96.06 157 GLU A C 1
ATOM 1258 O O . GLU A 1 157 ? -14.231 10.094 4.675 1.00 96.06 157 GLU A O 1
ATOM 1263 N N . LYS A 1 158 ? -12.470 9.292 3.516 1.00 96.12 158 LYS A N 1
ATOM 1264 C CA . LYS A 1 158 ? -12.794 7.876 3.754 1.00 96.12 158 LYS A CA 1
ATOM 1265 C C . LYS A 1 158 ? -12.765 7.529 5.244 1.00 96.12 158 LYS A C 1
ATOM 1267 O O . LYS A 1 158 ? -13.658 6.835 5.727 1.00 96.12 158 LYS A O 1
ATOM 1272 N N . CYS A 1 159 ? -11.794 8.043 5.998 1.00 97.75 159 CYS A N 1
ATOM 1273 C CA . CYS A 1 159 ? -11.692 7.826 7.440 1.00 97.75 159 CYS A CA 1
ATOM 1274 C C . CYS A 1 159 ? -12.896 8.418 8.183 1.00 97.75 159 CYS A C 1
ATOM 1276 O O . CYS A 1 159 ? -13.463 7.764 9.056 1.00 97.75 159 CYS A O 1
ATOM 1278 N N . ASN A 1 160 ? -13.340 9.625 7.825 1.00 97.69 160 ASN A N 1
ATOM 1279 C CA . ASN A 1 160 ? -14.520 10.234 8.441 1.00 97.69 160 ASN A CA 1
ATOM 1280 C C . ASN A 1 160 ? -15.798 9.442 8.135 1.00 97.69 160 ASN A C 1
ATOM 1282 O O . ASN A 1 160 ? -16.634 9.256 9.022 1.00 97.69 160 ASN A O 1
ATOM 1286 N N . SER A 1 161 ? -15.925 8.917 6.915 1.00 96.50 161 SER A N 1
ATOM 1287 C CA . SER A 1 161 ? -17.020 8.011 6.548 1.00 96.50 161 SER A CA 1
ATOM 1288 C C . SER A 1 161 ? -16.971 6.713 7.364 1.00 96.50 161 SER A C 1
ATOM 1290 O O . SER A 1 161 ? -17.988 6.292 7.919 1.00 96.50 161 SER A O 1
ATOM 1292 N N . MET A 1 162 ? -15.775 6.143 7.543 1.00 96.81 162 MET A N 1
ATOM 1293 C CA . MET A 1 162 ? -15.534 4.976 8.397 1.00 96.81 162 MET A CA 1
ATOM 1294 C C . MET A 1 162 ? -15.909 5.245 9.856 1.00 96.81 162 MET A C 1
ATOM 1296 O O . MET A 1 162 ? -16.597 4.439 10.478 1.00 96.81 162 MET A O 1
ATOM 1300 N N . ARG A 1 163 ? -15.521 6.405 10.397 1.00 97.19 163 ARG A N 1
ATOM 1301 C CA . ARG A 1 163 ? -15.883 6.841 11.751 1.00 97.19 163 ARG A CA 1
ATOM 1302 C C . ARG A 1 163 ? -17.395 6.888 11.930 1.00 97.19 163 ARG A C 1
ATOM 1304 O O . ARG A 1 163 ? -17.906 6.354 12.910 1.00 97.19 163 ARG A O 1
ATOM 1311 N N . ASN A 1 164 ? -18.106 7.514 10.995 1.00 96.06 164 ASN A N 1
ATOM 1312 C CA . ASN A 1 164 ? -19.560 7.640 11.067 1.00 96.06 164 ASN A CA 1
ATOM 1313 C C . ASN A 1 164 ? -20.239 6.262 10.995 1.00 96.06 164 ASN A C 1
ATOM 1315 O O . ASN A 1 164 ? -21.165 5.984 11.760 1.00 96.06 164 ASN A O 1
ATOM 1319 N N . ALA A 1 165 ? -19.734 5.371 10.137 1.00 93.56 165 ALA A N 1
ATOM 1320 C CA . ALA A 1 165 ? -20.194 3.990 10.051 1.00 93.56 165 ALA A CA 1
ATOM 1321 C C . ALA A 1 165 ? -19.989 3.248 11.386 1.00 93.56 165 ALA A C 1
ATOM 1323 O O . ALA A 1 165 ? -20.937 2.688 11.937 1.00 93.56 165 ALA A O 1
ATOM 1324 N N . PHE A 1 166 ? -18.793 3.327 11.976 1.00 93.81 166 PHE A N 1
ATOM 1325 C CA . PHE A 1 166 ? -18.474 2.675 13.252 1.00 93.81 166 PHE A CA 1
ATOM 1326 C C . PHE A 1 166 ? -19.356 3.204 14.390 1.00 93.81 166 PHE A C 1
ATOM 1328 O O . PHE A 1 166 ? -19.919 2.419 15.157 1.00 93.81 166 PHE A O 1
ATOM 1335 N N . ALA A 1 167 ? -19.556 4.523 14.449 1.00 91.62 167 ALA A N 1
ATOM 1336 C CA . ALA A 1 167 ? -20.430 5.167 15.424 1.00 91.62 167 ALA A CA 1
ATOM 1337 C C . ALA A 1 167 ? -21.897 4.720 15.278 1.00 91.62 167 ALA A C 1
ATOM 1339 O O . ALA A 1 167 ? -22.559 4.455 16.282 1.00 91.62 167 ALA A O 1
ATOM 1340 N N . SER A 1 168 ? -22.395 4.540 14.045 1.00 90.62 168 SER A N 1
ATOM 1341 C CA . SER A 1 168 ? -23.766 4.059 13.788 1.00 90.62 168 SER A CA 1
ATOM 1342 C C . SER A 1 168 ? -24.034 2.656 14.352 1.00 90.62 168 SER A C 1
ATOM 1344 O O . SER A 1 168 ? -25.173 2.313 14.670 1.00 90.62 168 SER A O 1
ATOM 1346 N N . LYS A 1 169 ? -22.974 1.855 14.516 1.00 86.94 169 LYS A N 1
ATOM 1347 C CA . LYS A 1 169 ? -23.006 0.506 15.100 1.00 86.94 169 LYS A CA 1
ATOM 1348 C C . LYS A 1 169 ? -22.484 0.468 16.533 1.00 86.94 169 LYS A C 1
ATOM 1350 O O . LYS A 1 169 ? -22.309 -0.617 17.077 1.00 86.94 169 LYS A O 1
ATOM 1355 N N . ARG A 1 170 ? -22.269 1.641 17.145 1.00 86.81 170 ARG A N 1
ATOM 1356 C CA . ARG A 1 170 ? -21.792 1.810 18.526 1.00 86.81 170 ARG A CA 1
ATOM 1357 C C . ARG A 1 170 ? -20.503 1.030 18.804 1.00 86.81 170 ARG A C 1
ATOM 1359 O O . ARG A 1 170 ? -20.322 0.506 19.901 1.00 86.81 170 ARG A O 1
ATOM 1366 N N . LEU A 1 171 ? -19.618 0.936 17.809 1.00 87.44 171 LEU A N 1
ATOM 1367 C CA . LEU A 1 171 ? -18.323 0.287 17.989 1.00 87.44 171 LEU A CA 1
ATOM 1368 C C . LEU A 1 171 ? -17.452 1.121 18.933 1.00 87.44 171 LEU A C 1
ATOM 1370 O O . LEU A 1 171 ? -17.449 2.349 18.850 1.00 87.44 171 LEU A O 1
ATOM 1374 N N . LYS A 1 172 ? -16.719 0.443 19.819 1.00 85.56 172 LYS A N 1
ATOM 1375 C CA . LYS A 1 172 ? -15.793 1.061 20.773 1.00 85.56 172 LYS A CA 1
ATOM 1376 C C . LYS A 1 172 ? -14.378 0.478 20.630 1.00 85.56 172 LYS A C 1
ATOM 1378 O O . LYS A 1 172 ? -14.261 -0.698 20.282 1.00 85.56 172 LYS A O 1
ATOM 1383 N N . PRO A 1 173 ? -13.321 1.260 20.929 1.00 93.50 173 PRO A N 1
ATOM 1384 C CA . PRO A 1 173 ? -13.346 2.705 21.198 1.00 93.50 173 PRO A CA 1
ATOM 1385 C C . PRO A 1 173 ? -13.817 3.505 19.976 1.00 93.50 173 PRO A C 1
ATOM 1387 O O . PRO A 1 173 ? -13.798 2.997 18.855 1.00 93.50 173 PRO A O 1
ATOM 1390 N N . ASP A 1 174 ? -14.269 4.743 20.191 1.00 93.94 174 ASP A N 1
ATOM 1391 C CA . ASP A 1 174 ? -14.694 5.599 19.079 1.00 93.94 174 ASP A CA 1
ATOM 1392 C C . ASP A 1 174 ? -13.516 5.851 18.134 1.00 93.94 174 ASP A C 1
ATOM 1394 O O . ASP A 1 174 ? -12.391 6.075 18.575 1.00 93.94 174 ASP A O 1
ATOM 1398 N N . LEU A 1 175 ? -13.759 5.834 16.826 1.00 96.81 175 LEU A N 1
ATOM 1399 C CA . LEU A 1 175 ? -12.724 6.160 15.850 1.00 96.81 175 LEU A CA 1
ATOM 1400 C C . LEU A 1 175 ? -12.583 7.685 15.725 1.00 96.81 175 LEU A C 1
ATOM 1402 O O . LEU A 1 175 ? -13.569 8.414 15.661 1.00 96.81 175 LEU A O 1
ATOM 1406 N N . SER A 1 176 ? -11.355 8.177 15.631 1.00 97.06 176 SER A N 1
ATOM 1407 C CA . SER A 1 176 ? -11.048 9.560 15.264 1.00 97.06 176 SER A CA 1
ATOM 1408 C C . SER A 1 176 ? -10.019 9.576 14.139 1.00 97.06 176 SER A C 1
ATOM 1410 O O . SER A 1 176 ? -9.233 8.642 14.009 1.00 97.06 176 SER A O 1
ATOM 1412 N N . CYS A 1 177 ? -10.028 10.622 13.317 1.00 98.38 177 CYS A N 1
ATOM 1413 C CA . CYS A 1 177 ? -9.191 10.728 12.126 1.00 98.38 177 CYS A CA 1
ATOM 1414 C C . CYS A 1 177 ? -8.205 11.883 12.287 1.00 98.38 177 CYS A C 1
ATOM 1416 O O . CYS A 1 177 ? -8.612 13.008 12.574 1.00 98.38 177 CYS A O 1
ATOM 1418 N N . VAL A 1 178 ? -6.921 11.600 12.085 1.00 98.00 178 VAL A N 1
ATOM 1419 C CA . VAL A 1 178 ? -5.824 12.575 12.087 1.00 98.00 178 VAL A CA 1
ATOM 1420 C C . VAL A 1 178 ? -5.205 12.573 10.697 1.00 98.00 178 VAL A C 1
ATOM 1422 O O . VAL A 1 178 ? -4.990 11.508 10.128 1.00 98.00 178 VAL A O 1
ATOM 1425 N N . VAL A 1 179 ? -4.931 13.747 10.137 1.00 96.88 179 VAL A N 1
ATOM 1426 C CA . VAL A 1 179 ? -4.270 13.870 8.834 1.00 96.88 179 VAL A CA 1
ATOM 1427 C C . VAL A 1 179 ? -2.872 14.441 9.019 1.00 96.88 179 VAL A C 1
ATOM 1429 O O . VAL A 1 179 ? -2.683 15.414 9.742 1.00 96.88 179 VAL A O 1
ATOM 1432 N N . GLU A 1 180 ? -1.904 13.822 8.358 1.00 96.06 180 GLU A N 1
ATOM 1433 C CA . GLU A 1 180 ? -0.504 14.233 8.324 1.00 96.06 180 GLU A CA 1
ATOM 1434 C C . GLU A 1 180 ? -0.002 14.274 6.876 1.00 96.06 180 GLU A C 1
ATOM 1436 O O . GLU A 1 180 ? -0.652 13.790 5.953 1.00 96.06 180 GLU A O 1
ATOM 1441 N N . HIS A 1 181 ? 1.183 14.841 6.654 1.00 91.31 181 HIS A N 1
ATOM 1442 C CA . HIS A 1 181 ? 1.723 15.016 5.298 1.00 91.31 181 HIS A CA 1
ATOM 1443 C C . HIS A 1 181 ? 2.405 13.770 4.710 1.00 91.31 181 HIS A C 1
ATOM 1445 O O . HIS A 1 181 ? 2.718 13.739 3.520 1.00 91.31 181 HIS A O 1
ATOM 1451 N N . SER A 1 182 ? 2.713 12.759 5.528 1.00 93.69 182 SER A N 1
ATOM 1452 C CA . SER A 1 182 ? 3.409 11.549 5.081 1.00 93.69 182 SER A CA 1
ATOM 1453 C C . SER A 1 182 ? 3.261 10.397 6.074 1.00 93.69 182 SER A C 1
ATOM 1455 O O . SER A 1 182 ? 2.956 10.617 7.249 1.00 93.69 182 SER A O 1
ATOM 1457 N N . SER A 1 183 ? 3.557 9.166 5.642 1.00 95.31 183 SER A N 1
ATOM 1458 C CA . SER A 1 183 ? 3.566 8.013 6.551 1.00 95.31 183 SER A CA 1
ATOM 1459 C C . SER A 1 183 ? 4.603 8.184 7.668 1.00 95.31 183 SER A C 1
ATOM 1461 O O . SER A 1 183 ? 4.350 7.780 8.799 1.00 95.31 183 SER A O 1
ATOM 1463 N N . ILE A 1 184 ? 5.725 8.865 7.403 1.00 95.50 184 ILE A N 1
ATOM 1464 C CA . ILE A 1 184 ? 6.748 9.212 8.407 1.00 95.50 184 ILE A CA 1
ATOM 1465 C C . ILE A 1 184 ? 6.198 10.185 9.455 1.00 95.50 184 ILE A C 1
ATOM 1467 O O . ILE A 1 184 ? 6.457 10.020 10.649 1.00 95.50 184 ILE A O 1
ATOM 1471 N N . ASN A 1 185 ? 5.409 11.175 9.033 1.00 96.50 185 ASN A N 1
ATOM 1472 C CA . ASN A 1 185 ? 4.737 12.089 9.954 1.00 96.50 185 ASN A CA 1
ATOM 1473 C C . ASN A 1 185 ? 3.691 11.354 10.799 1.00 96.50 185 ASN A C 1
ATOM 1475 O O . ASN A 1 185 ? 3.664 11.565 12.006 1.00 96.50 185 ASN A O 1
ATOM 1479 N N . CYS A 1 186 ? 2.934 10.411 10.226 1.00 98.38 186 CYS A N 1
ATOM 1480 C CA . CYS A 1 186 ? 2.053 9.543 11.011 1.00 98.38 186 CYS A CA 1
ATOM 1481 C C . CYS A 1 186 ? 2.820 8.687 12.030 1.00 98.38 186 CYS A C 1
ATOM 1483 O O . CYS A 1 186 ? 2.412 8.602 13.187 1.00 98.38 186 CYS A O 1
ATOM 1485 N N . MET A 1 187 ? 3.956 8.089 11.649 1.00 98.44 187 MET A N 1
ATOM 1486 C CA . MET A 1 187 ? 4.799 7.336 12.590 1.00 98.44 187 MET A CA 1
ATOM 1487 C C . MET A 1 187 ? 5.269 8.220 13.753 1.00 98.44 187 MET A C 1
ATOM 1489 O O . MET A 1 187 ? 5.229 7.803 14.912 1.00 98.44 187 MET A O 1
ATOM 1493 N N . LYS A 1 188 ? 5.679 9.458 13.450 1.00 97.81 188 LYS A N 1
ATOM 1494 C CA . LYS A 1 188 ? 6.053 10.451 14.458 1.00 97.81 188 LYS A CA 1
ATOM 1495 C C . LYS A 1 188 ? 4.867 10.837 15.345 1.00 97.81 188 LYS A C 1
ATOM 1497 O O . LYS A 1 188 ? 5.008 10.813 16.560 1.00 97.81 188 LYS A O 1
ATOM 1502 N N . ALA A 1 189 ? 3.700 11.110 14.768 1.00 98.44 189 ALA A N 1
ATOM 1503 C CA . ALA A 1 189 ? 2.492 11.452 15.509 1.00 98.44 189 ALA A CA 1
ATOM 1504 C C . ALA A 1 189 ? 2.074 10.334 16.479 1.00 98.44 189 ALA A C 1
ATOM 1506 O O . ALA A 1 189 ? 1.650 10.627 17.594 1.00 98.44 189 ALA A O 1
ATOM 1507 N N . ILE A 1 190 ? 2.234 9.058 16.105 1.00 98.56 190 ILE A N 1
ATOM 1508 C CA . ILE A 1 190 ? 1.970 7.929 17.013 1.00 98.56 190 ILE A CA 1
ATOM 1509 C C . ILE A 1 190 ? 2.994 7.879 18.149 1.00 98.56 190 ILE A C 1
ATOM 1511 O O . ILE A 1 190 ? 2.616 7.697 19.307 1.00 98.56 190 ILE A O 1
ATOM 1515 N N . LYS A 1 191 ? 4.282 8.056 17.835 1.00 97.62 191 LYS A N 1
ATOM 1516 C CA . LYS A 1 191 ? 5.360 8.089 18.835 1.00 97.62 191 LYS A CA 1
ATOM 1517 C C . LYS A 1 191 ? 5.168 9.219 19.850 1.00 97.62 191 LYS A C 1
ATOM 1519 O O . LYS A 1 191 ? 5.332 8.997 21.044 1.00 97.62 191 LYS A O 1
ATOM 1524 N N . ASP A 1 192 ? 4.795 10.399 19.367 1.00 97.12 192 ASP A N 1
ATOM 1525 C CA . ASP A 1 192 ? 4.618 11.610 20.171 1.00 97.12 192 ASP A CA 1
ATOM 1526 C C . ASP A 1 192 ? 3.235 11.651 20.865 1.00 97.12 192 ASP A C 1
ATOM 1528 O O . ASP A 1 192 ? 2.946 12.560 21.640 1.00 97.12 192 ASP A O 1
ATOM 1532 N N . GLY A 1 193 ? 2.370 10.658 20.617 1.00 95.62 193 GLY A N 1
ATOM 1533 C CA . GLY A 1 193 ? 1.064 10.518 21.265 1.00 95.62 193 GLY A CA 1
ATOM 1534 C C . GLY A 1 193 ? -0.055 11.385 20.677 1.00 95.62 193 GLY A C 1
ATOM 1535 O O . GLY A 1 193 ? -1.121 11.486 21.288 1.00 95.62 193 GLY A O 1
ATOM 1536 N N . PHE A 1 194 ? 0.135 11.982 19.497 1.00 97.31 194 PHE A N 1
ATOM 1537 C CA . PHE A 1 194 ? -0.885 12.737 18.752 1.00 97.31 194 PHE A CA 1
ATOM 1538 C C . PHE A 1 194 ? -1.817 11.848 17.915 1.00 97.31 194 PHE A C 1
ATOM 1540 O O . PHE A 1 194 ? -2.965 12.221 17.672 1.00 97.31 194 PHE A O 1
ATOM 1547 N N . ALA A 1 195 ? -1.362 10.653 17.545 1.00 98.38 195 ALA A N 1
ATOM 1548 C CA . ALA A 1 195 ? -2.159 9.609 16.908 1.00 98.38 195 ALA A CA 1
ATOM 1549 C C . ALA A 1 195 ? -1.970 8.268 17.634 1.00 98.38 195 ALA A C 1
ATOM 1551 O O . ALA A 1 195 ? -1.094 8.124 18.486 1.00 98.38 195 ALA A O 1
ATOM 1552 N N . ASP A 1 196 ? -2.794 7.274 17.310 1.00 98.44 196 ASP A N 1
ATOM 1553 C CA . ASP A 1 196 ? -2.708 5.943 17.920 1.00 98.44 196 ASP A CA 1
ATOM 1554 C C . ASP A 1 196 ? -2.421 4.848 16.900 1.00 98.44 196 ASP A C 1
ATOM 1556 O O . ASP A 1 196 ? -1.723 3.889 17.228 1.00 98.44 196 ASP A O 1
ATOM 1560 N N . LEU A 1 197 ? -2.935 5.003 15.679 1.00 98.75 197 LEU A N 1
ATOM 1561 C CA . LEU A 1 197 ? -2.924 3.978 14.645 1.00 98.75 197 LEU A CA 1
ATOM 1562 C C . LEU A 1 197 ? -2.530 4.555 13.288 1.00 98.75 197 LEU A C 1
ATOM 1564 O O . LEU A 1 197 ? -2.856 5.697 12.980 1.00 98.75 197 LEU A O 1
ATOM 1568 N N . ALA A 1 198 ? -1.885 3.748 12.454 1.00 98.62 198 ALA A N 1
ATOM 1569 C CA . ALA A 1 198 ? -1.708 4.004 11.024 1.00 98.62 198 ALA A CA 1
ATOM 1570 C C . ALA A 1 198 ? -1.659 2.670 10.275 1.00 98.62 198 ALA A C 1
ATOM 1572 O O . ALA A 1 198 ? -1.235 1.665 10.849 1.00 98.62 198 ALA A O 1
ATOM 1573 N N . VAL A 1 199 ? -2.067 2.653 9.007 1.00 98.56 199 VAL A N 1
ATOM 1574 C CA . VAL A 1 199 ? -1.883 1.488 8.127 1.00 98.56 199 VAL A CA 1
ATOM 1575 C C . VAL A 1 199 ? -0.614 1.699 7.314 1.00 98.56 199 VAL A C 1
ATOM 1577 O O . VAL A 1 199 ? -0.480 2.715 6.637 1.00 98.56 199 VAL A O 1
ATOM 1580 N N . LEU A 1 200 ? 0.336 0.770 7.409 1.00 98.44 200 LEU A N 1
ATOM 1581 C CA . LEU A 1 200 ? 1.660 0.898 6.801 1.00 98.44 200 LEU A CA 1
ATOM 1582 C C . LEU A 1 200 ? 2.001 -0.312 5.922 1.00 98.44 200 LEU A C 1
ATOM 1584 O O . LEU A 1 200 ? 1.674 -1.451 6.262 1.00 98.44 200 LEU A O 1
ATOM 1588 N N . ASP A 1 201 ? 2.709 -0.058 4.818 1.00 97.88 201 ASP A N 1
ATOM 1589 C CA . ASP A 1 201 ? 3.363 -1.092 4.003 1.00 97.88 201 ASP A CA 1
ATOM 1590 C C . ASP A 1 201 ? 4.562 -1.707 4.747 1.00 97.88 201 ASP A C 1
ATOM 1592 O O . ASP A 1 201 ? 5.130 -1.092 5.649 1.00 97.88 201 ASP A O 1
ATOM 1596 N N . ALA A 1 202 ? 4.998 -2.902 4.347 1.00 97.94 202 ALA A N 1
ATOM 1597 C CA . ALA A 1 202 ? 6.135 -3.604 4.940 1.00 97.94 202 ALA A CA 1
ATOM 1598 C C . ALA A 1 202 ? 7.428 -2.761 5.024 1.00 97.94 202 ALA A C 1
ATOM 1600 O O . ALA A 1 202 ? 8.129 -2.821 6.040 1.00 97.94 202 ALA A O 1
ATOM 1601 N N . GLY A 1 203 ? 7.731 -1.934 4.015 1.00 96.94 203 GLY A N 1
ATOM 1602 C CA . GLY A 1 203 ? 8.879 -1.021 4.071 1.00 96.94 203 GLY A CA 1
ATOM 1603 C C . GLY A 1 203 ? 8.722 0.082 5.125 1.00 96.94 203 GLY A C 1
ATOM 1604 O O . GLY A 1 203 ? 9.668 0.415 5.842 1.00 96.94 203 GLY A O 1
ATOM 1605 N N . ASP A 1 204 ? 7.503 0.590 5.303 1.00 97.75 204 ASP A N 1
ATOM 1606 C CA . ASP A 1 204 ? 7.193 1.584 6.331 1.00 97.75 204 ASP A CA 1
ATOM 1607 C C . ASP A 1 204 ? 7.136 0.960 7.733 1.00 97.75 204 ASP A C 1
ATOM 1609 O O . ASP A 1 204 ? 7.599 1.578 8.687 1.00 97.75 204 ASP A O 1
ATOM 1613 N N . ILE A 1 205 ? 6.661 -0.285 7.874 1.00 98.56 205 ILE A N 1
ATOM 1614 C CA . ILE A 1 205 ? 6.692 -1.047 9.136 1.00 98.56 205 ILE A CA 1
ATOM 1615 C C . ILE A 1 205 ? 8.135 -1.231 9.620 1.00 98.56 205 ILE A C 1
ATOM 1617 O O . ILE A 1 205 ? 8.397 -1.110 10.819 1.00 98.56 205 ILE A O 1
ATOM 1621 N N . TYR A 1 206 ? 9.082 -1.473 8.705 1.00 97.50 206 TYR A N 1
ATOM 1622 C CA . TYR A 1 206 ? 10.504 -1.535 9.046 1.00 97.50 206 TYR A CA 1
ATOM 1623 C C . TYR A 1 206 ? 10.968 -0.229 9.697 1.00 97.50 206 TYR A C 1
ATOM 1625 O O . TYR A 1 206 ? 11.536 -0.237 10.793 1.00 97.50 206 TYR A O 1
ATOM 1633 N N . LYS A 1 207 ? 10.673 0.907 9.053 1.00 95.75 207 LYS A N 1
ATOM 1634 C CA . LYS A 1 207 ? 11.055 2.231 9.557 1.00 95.75 207 LYS A CA 1
ATOM 1635 C C . LYS A 1 207 ? 10.350 2.568 10.873 1.00 95.75 207 LYS A C 1
ATOM 1637 O O . LYS A 1 207 ? 10.985 3.093 11.790 1.00 95.75 207 LYS A O 1
ATOM 1642 N N . ALA A 1 208 ? 9.070 2.225 10.980 1.00 97.75 208 ALA A N 1
ATOM 1643 C CA . ALA A 1 208 ? 8.227 2.426 12.150 1.00 97.75 208 ALA A CA 1
ATOM 1644 C C . ALA A 1 208 ? 8.785 1.699 13.384 1.00 97.75 208 ALA A C 1
ATOM 1646 O O . ALA A 1 208 ? 8.929 2.298 14.452 1.00 97.75 208 ALA A O 1
ATOM 1647 N N . GLY A 1 209 ? 9.172 0.432 13.229 1.00 97.06 209 GLY A N 1
ATOM 1648 C CA . GLY A 1 209 ? 9.787 -0.346 14.301 1.00 97.06 209 GLY A CA 1
ATOM 1649 C C . GLY A 1 209 ? 11.183 0.151 14.669 1.00 97.06 209 GLY A C 1
ATOM 1650 O O . GLY A 1 209 ? 11.474 0.360 15.846 1.00 97.06 209 GLY A O 1
ATOM 1651 N N . GLN A 1 210 ? 12.025 0.411 13.667 1.00 94.25 210 GLN A N 1
ATOM 1652 C CA . GLN A 1 210 ? 13.415 0.816 13.877 1.00 94.25 210 GLN A CA 1
ATOM 1653 C C . GLN A 1 210 ? 13.561 2.217 14.496 1.00 94.25 210 GLN A C 1
ATOM 1655 O O . GLN A 1 210 ? 14.404 2.418 15.364 1.00 94.25 210 GLN A O 1
ATOM 1660 N N . SER A 1 211 ? 12.794 3.204 14.021 1.00 94.31 211 SER A N 1
ATOM 1661 C CA . SER A 1 211 ? 13.008 4.628 14.348 1.00 94.31 211 SER A CA 1
ATOM 1662 C C . SER A 1 211 ? 11.946 5.213 15.291 1.00 94.31 211 SER A C 1
ATOM 1664 O O . SER A 1 211 ? 12.190 6.228 15.959 1.00 94.31 211 SER A O 1
ATOM 1666 N N . TYR A 1 212 ? 10.769 4.584 15.369 1.00 97.25 212 TYR A N 1
ATOM 1667 C CA . TYR A 1 212 ? 9.606 5.138 16.071 1.00 97.25 212 TYR A CA 1
ATOM 1668 C C . TYR A 1 212 ? 9.044 4.240 17.180 1.00 97.25 212 TYR A C 1
ATOM 1670 O O . TYR A 1 212 ? 8.085 4.641 17.828 1.00 97.25 212 TYR A O 1
ATOM 1678 N N . ASN A 1 213 ? 9.664 3.084 17.452 1.00 97.50 213 ASN A N 1
ATOM 1679 C CA . ASN A 1 213 ? 9.214 2.121 18.468 1.00 97.50 213 ASN A CA 1
ATOM 1680 C C . ASN A 1 213 ? 7.750 1.672 18.263 1.00 97.50 213 ASN A C 1
ATOM 1682 O O . ASN A 1 213 ? 6.982 1.532 19.215 1.00 97.50 213 ASN A O 1
ATOM 1686 N N . LEU A 1 214 ? 7.344 1.472 17.006 1.00 98.62 214 LEU A N 1
ATOM 1687 C CA . LEU A 1 214 ? 5.996 1.017 16.658 1.00 98.62 214 LEU A CA 1
ATOM 1688 C C . LEU A 1 214 ? 5.967 -0.491 16.370 1.00 98.62 214 LEU A C 1
ATOM 1690 O O . LEU A 1 214 ? 6.976 -1.096 16.005 1.00 98.62 214 LEU A O 1
ATOM 1694 N N . MET A 1 215 ? 4.791 -1.097 16.511 1.00 98.31 215 MET A N 1
ATOM 1695 C CA . MET A 1 215 ? 4.549 -2.516 16.262 1.00 98.31 215 MET A CA 1
ATOM 1696 C C . MET A 1 215 ? 3.277 -2.767 15.442 1.00 98.31 215 MET A C 1
ATOM 1698 O O . MET A 1 215 ? 2.275 -2.085 15.669 1.00 98.31 215 MET A O 1
ATOM 1702 N N . PRO A 1 216 ? 3.273 -3.763 14.534 1.00 98.69 216 PRO A N 1
ATOM 1703 C CA . PRO A 1 216 ? 2.074 -4.177 13.812 1.00 98.69 216 PRO A CA 1
ATOM 1704 C C . PRO A 1 216 ? 1.149 -5.032 14.696 1.00 98.69 216 PRO A C 1
ATOM 1706 O O . PRO A 1 216 ? 1.611 -5.905 15.430 1.00 98.69 216 PRO A O 1
ATOM 1709 N N . ILE A 1 217 ? -0.166 -4.802 14.610 1.00 98.44 217 ILE A N 1
ATOM 1710 C CA . ILE A 1 217 ? -1.182 -5.466 15.454 1.00 98.44 217 ILE A CA 1
ATOM 1711 C C . ILE A 1 217 ? -2.277 -6.192 14.663 1.00 98.44 217 ILE A C 1
ATOM 1713 O O . ILE A 1 217 ? -2.797 -7.211 15.123 1.00 98.44 217 ILE A O 1
ATOM 1717 N N . VAL A 1 218 ? -2.593 -5.719 13.456 1.00 98.38 218 VAL A N 1
ATOM 1718 C CA . VAL A 1 218 ? -3.591 -6.311 12.556 1.00 98.38 218 VAL A CA 1
ATOM 1719 C C . VAL A 1 218 ? -3.041 -6.252 11.139 1.00 98.38 218 VAL A C 1
ATOM 1721 O O . VAL A 1 218 ? -2.674 -5.175 10.687 1.00 98.38 218 VAL A O 1
ATOM 1724 N N . ALA A 1 219 ? -2.974 -7.384 10.448 1.00 98.06 219 ALA A N 1
ATOM 1725 C CA . ALA A 1 219 ? -2.482 -7.469 9.079 1.00 98.06 219 ALA A CA 1
ATOM 1726 C C . ALA A 1 219 ? -3.637 -7.539 8.077 1.00 98.06 219 ALA A C 1
ATOM 1728 O O . ALA A 1 219 ? -4.663 -8.169 8.350 1.00 98.06 219 ALA A O 1
ATOM 1729 N N . GLU A 1 220 ? -3.443 -6.947 6.903 1.00 97.00 220 GLU A N 1
ATOM 1730 C CA . GLU A 1 220 ? -4.276 -7.226 5.738 1.00 97.00 220 GLU A CA 1
ATOM 1731 C C . GLU A 1 220 ? -4.063 -8.670 5.271 1.00 97.00 220 GLU A C 1
ATOM 1733 O O . GLU A 1 220 ? -2.966 -9.227 5.349 1.00 97.00 220 GLU A O 1
ATOM 1738 N N . GLN A 1 221 ? -5.123 -9.290 4.771 1.00 89.06 221 GLN A N 1
ATOM 1739 C CA . GLN A 1 221 ? -5.049 -10.559 4.070 1.00 89.06 221 GLN A CA 1
ATOM 1740 C C . GLN A 1 221 ? -5.737 -10.422 2.714 1.00 89.06 221 GLN A C 1
ATOM 1742 O O . GLN A 1 221 ? -6.817 -9.841 2.610 1.00 89.06 221 GLN A O 1
ATOM 1747 N N . TYR A 1 222 ? -5.083 -10.964 1.689 1.00 88.50 222 TYR A N 1
ATOM 1748 C CA . TYR A 1 222 ? -5.507 -10.896 0.293 1.00 88.50 222 TYR A CA 1
ATOM 1749 C C . TYR A 1 222 ? -6.072 -12.261 -0.140 1.00 88.50 222 TYR A C 1
ATOM 1751 O O . TYR A 1 222 ? -6.989 -12.774 0.503 1.00 88.50 222 TYR A O 1
ATOM 1759 N N . ASP A 1 223 ? -5.513 -12.862 -1.186 1.00 79.19 223 ASP A N 1
ATOM 1760 C CA . ASP A 1 223 ? -5.852 -14.172 -1.755 1.00 79.19 223 ASP A CA 1
ATOM 1761 C C . ASP A 1 223 ? -5.040 -15.344 -1.160 1.00 79.19 223 ASP A C 1
ATOM 1763 O O . ASP A 1 223 ? -5.432 -16.505 -1.273 1.00 79.19 223 ASP A O 1
ATOM 1767 N N . LEU A 1 224 ? -3.926 -15.067 -0.472 1.00 78.00 224 LEU A N 1
ATOM 1768 C CA . LEU A 1 224 ? -3.115 -16.095 0.190 1.00 78.00 224 LEU A CA 1
ATOM 1769 C C . LEU A 1 224 ? -3.661 -16.483 1.579 1.00 78.00 224 LEU A C 1
ATOM 1771 O O . LEU A 1 224 ? -4.267 -15.685 2.298 1.00 78.00 224 LEU A O 1
ATOM 1775 N N . LYS A 1 225 ? -3.372 -17.719 2.017 1.00 74.50 225 LYS A N 1
ATOM 1776 C CA . LYS A 1 225 ? -3.759 -18.244 3.350 1.00 74.50 225 LYS A CA 1
ATOM 1777 C C . LYS A 1 225 ? -3.128 -17.473 4.519 1.00 74.50 225 LYS A C 1
ATOM 1779 O O . LYS A 1 225 ? -3.698 -17.379 5.611 1.00 74.50 225 LYS A O 1
ATOM 1784 N N . GLU A 1 226 ? -1.924 -16.962 4.307 1.00 82.88 226 GLU A N 1
ATOM 1785 C CA . GLU A 1 226 ? -1.182 -16.156 5.274 1.00 82.88 226 GLU A CA 1
ATOM 1786 C C . GLU A 1 226 ? -1.203 -14.682 4.855 1.00 82.88 226 GLU A C 1
ATOM 1788 O O . GLU A 1 226 ? -1.188 -14.420 3.652 1.00 82.88 226 GLU A O 1
ATOM 1793 N N . PRO A 1 227 ? -1.182 -13.729 5.809 1.00 90.38 227 PRO A N 1
ATOM 1794 C CA . PRO A 1 227 ? -1.171 -12.292 5.527 1.00 90.38 227 PRO A CA 1
ATOM 1795 C C . PRO A 1 227 ? 0.177 -11.868 4.922 1.00 90.38 227 PRO A C 1
ATOM 1797 O O . PRO A 1 227 ? 1.086 -11.378 5.592 1.00 90.38 227 PRO A O 1
ATOM 1800 N N . SER A 1 228 ? 0.326 -12.149 3.635 1.00 96.00 228 SER A N 1
ATOM 1801 C CA . SER A 1 228 ? 1.538 -11.990 2.841 1.00 96.00 228 SER A CA 1
ATOM 1802 C C . SER A 1 228 ? 1.164 -11.870 1.368 1.00 96.00 228 SER A C 1
ATOM 1804 O O . SER A 1 228 ? 0.042 -12.202 0.988 1.00 96.00 228 SER A O 1
ATOM 1806 N N . TYR A 1 229 ? 2.103 -11.420 0.545 1.00 97.56 229 TYR A N 1
ATOM 1807 C CA . TYR A 1 229 ? 1.934 -11.308 -0.901 1.00 97.56 229 TYR A CA 1
ATOM 1808 C C . TYR A 1 229 ? 3.257 -11.565 -1.626 1.00 97.56 229 TYR A C 1
ATOM 1810 O O . TYR A 1 229 ? 4.332 -11.510 -1.021 1.00 97.56 229 TYR A O 1
ATOM 1818 N N . TYR A 1 230 ? 3.182 -11.843 -2.924 1.00 98.44 230 TYR A N 1
ATOM 1819 C CA . TYR A 1 230 ? 4.344 -11.924 -3.800 1.00 98.44 230 TYR A CA 1
ATOM 1820 C C . TYR A 1 230 ? 4.564 -10.592 -4.513 1.00 98.44 230 TYR A C 1
ATOM 1822 O O . TYR A 1 230 ? 3.619 -9.954 -4.974 1.00 98.44 230 TYR A O 1
ATOM 1830 N N . VAL A 1 231 ? 5.824 -10.177 -4.607 1.00 98.62 231 VAL A N 1
ATOM 1831 C CA . VAL A 1 231 ? 6.230 -9.031 -5.424 1.00 98.62 231 VAL A CA 1
ATOM 1832 C C . VAL A 1 231 ? 6.519 -9.518 -6.832 1.00 98.62 231 VAL A C 1
ATOM 1834 O O . VAL A 1 231 ? 7.301 -10.451 -7.003 1.00 98.62 231 VAL A O 1
ATOM 1837 N N . ILE A 1 232 ? 5.934 -8.876 -7.836 1.00 98.56 232 ILE A N 1
ATOM 1838 C CA . ILE A 1 232 ? 6.102 -9.243 -9.242 1.00 98.56 232 ILE A CA 1
ATOM 1839 C C . ILE A 1 232 ? 6.607 -8.061 -10.072 1.00 98.56 232 ILE A C 1
ATOM 1841 O O . ILE A 1 232 ? 6.427 -6.896 -9.716 1.00 98.56 232 ILE A O 1
ATOM 1845 N N . ALA A 1 233 ? 7.256 -8.387 -11.186 1.00 98.56 233 ALA A N 1
ATOM 1846 C CA . ALA A 1 233 ? 7.604 -7.452 -12.245 1.00 98.56 233 ALA A CA 1
ATOM 1847 C C . ALA A 1 233 ? 6.669 -7.700 -13.432 1.00 98.56 233 ALA A C 1
ATOM 1849 O O . ALA A 1 233 ? 6.570 -8.831 -13.902 1.00 98.56 233 ALA A O 1
ATOM 1850 N N . ILE A 1 234 ? 5.988 -6.656 -13.891 1.00 98.56 234 ILE A N 1
ATOM 1851 C CA . ILE A 1 234 ? 4.924 -6.718 -14.892 1.00 98.56 234 ILE A CA 1
ATOM 1852 C C . ILE A 1 234 ? 5.399 -6.005 -16.152 1.00 98.56 234 ILE A C 1
ATOM 1854 O O . ILE A 1 234 ? 5.864 -4.868 -16.078 1.00 98.56 234 ILE A O 1
ATOM 1858 N N . ALA A 1 235 ? 5.229 -6.643 -17.305 1.00 98.12 235 ALA A N 1
ATOM 1859 C CA . ALA A 1 235 ? 5.378 -6.020 -18.614 1.00 98.12 235 ALA A CA 1
ATOM 1860 C C . ALA A 1 235 ? 4.140 -6.294 -19.474 1.00 98.12 235 ALA A C 1
ATOM 1862 O O . ALA A 1 235 ? 3.386 -7.235 -19.225 1.00 98.12 235 ALA A O 1
ATOM 1863 N N . LYS A 1 236 ? 3.930 -5.472 -20.505 1.00 97.56 236 LYS A N 1
ATOM 1864 C CA . LYS A 1 236 ? 2.900 -5.742 -21.515 1.00 97.56 236 LYS A CA 1
ATOM 1865 C C . LYS A 1 236 ? 3.305 -6.965 -22.331 1.00 97.56 236 LYS A C 1
ATOM 1867 O O . LYS A 1 236 ? 4.454 -7.057 -22.764 1.00 97.56 236 LYS A O 1
ATOM 1872 N N . GLN A 1 237 ? 2.357 -7.853 -22.616 1.00 96.12 237 GLN A N 1
ATOM 1873 C CA . GLN A 1 237 ? 2.589 -9.023 -23.465 1.00 96.12 237 GLN A CA 1
ATOM 1874 C C . GLN A 1 237 ? 3.119 -8.613 -24.852 1.00 96.12 237 GLN A C 1
ATOM 1876 O O . GLN A 1 237 ? 3.957 -9.310 -25.425 1.00 96.12 237 GLN A O 1
ATOM 1881 N N . SER A 1 238 ? 2.671 -7.462 -25.367 1.00 95.44 238 SER A N 1
ATOM 1882 C CA . SER A 1 238 ? 3.104 -6.892 -26.647 1.00 95.44 238 SER A CA 1
ATOM 1883 C C . SER A 1 238 ? 4.554 -6.388 -26.659 1.00 95.44 238 SER A C 1
ATOM 1885 O O . SER A 1 238 ? 5.153 -6.307 -27.726 1.00 95.44 238 SER A O 1
ATOM 1887 N N . ASP A 1 239 ? 5.129 -6.026 -25.506 1.00 95.56 239 ASP A N 1
ATOM 1888 C CA . ASP A 1 239 ? 6.535 -5.618 -25.399 1.00 95.56 239 ASP A CA 1
ATOM 1889 C C . ASP A 1 239 ? 7.387 -6.866 -25.175 1.00 95.56 239 ASP A C 1
ATOM 1891 O O . ASP A 1 239 ? 7.460 -7.358 -24.051 1.00 95.56 239 ASP A O 1
ATOM 1895 N N . LYS A 1 240 ? 8.029 -7.383 -26.229 1.00 92.69 240 LYS A N 1
ATOM 1896 C CA . LYS A 1 240 ? 8.930 -8.548 -26.156 1.00 92.69 240 LYS A CA 1
ATOM 1897 C C . LYS A 1 240 ? 10.390 -8.185 -25.857 1.00 92.69 240 LYS A C 1
ATOM 1899 O O . LYS A 1 240 ? 11.165 -9.070 -25.510 1.00 92.69 240 LYS A O 1
ATOM 1904 N N . ASP A 1 241 ? 10.741 -6.902 -25.902 1.00 91.81 241 ASP A N 1
ATOM 1905 C CA . ASP A 1 241 ? 12.118 -6.421 -25.738 1.00 91.81 241 ASP A CA 1
ATOM 1906 C C . ASP A 1 241 ? 12.496 -6.165 -24.273 1.00 91.81 241 ASP A C 1
ATOM 1908 O O . ASP A 1 241 ? 13.659 -5.905 -23.955 1.00 91.81 241 ASP A O 1
ATOM 1912 N N . THR A 1 242 ? 11.520 -6.104 -23.369 1.00 94.38 242 THR A N 1
ATOM 1913 C CA . THR A 1 242 ? 11.752 -5.807 -21.949 1.00 94.38 242 THR A CA 1
ATOM 1914 C C . THR A 1 242 ? 11.907 -7.091 -21.136 1.00 94.38 242 THR A C 1
ATOM 1916 O O . THR A 1 242 ? 10.968 -7.859 -20.991 1.00 94.38 242 THR A O 1
ATOM 1919 N N . ASP A 1 243 ? 13.083 -7.325 -20.564 1.00 91.81 243 ASP A N 1
ATOM 1920 C CA . ASP A 1 243 ? 13.345 -8.460 -19.674 1.00 91.81 243 ASP A CA 1
ATOM 1921 C C . ASP A 1 243 ? 13.924 -7.976 -18.338 1.00 91.81 243 ASP A C 1
ATOM 1923 O O . ASP A 1 243 ? 14.604 -6.948 -18.285 1.00 91.81 243 ASP A O 1
ATOM 1927 N N . LEU A 1 244 ? 13.683 -8.728 -17.261 1.00 94.19 244 LEU A N 1
ATOM 1928 C CA . LEU A 1 244 ? 14.122 -8.394 -15.907 1.00 94.19 244 LEU A CA 1
ATOM 1929 C C . LEU A 1 244 ? 15.652 -8.269 -15.800 1.00 94.19 244 LEU A C 1
ATOM 1931 O O . LEU A 1 244 ? 16.151 -7.520 -14.957 1.00 94.19 244 LEU A O 1
ATOM 1935 N N . LEU A 1 245 ? 16.411 -8.972 -16.649 1.00 92.75 245 LEU A N 1
ATOM 1936 C CA . LEU A 1 245 ? 17.874 -8.930 -16.642 1.00 92.75 245 LEU A CA 1
ATOM 1937 C C . LEU A 1 245 ? 18.450 -7.756 -17.456 1.00 92.75 245 LEU A C 1
ATOM 1939 O O . LEU A 1 245 ? 19.621 -7.413 -17.261 1.00 92.75 245 LEU A O 1
ATOM 1943 N N . TYR A 1 246 ? 17.645 -7.119 -18.317 1.00 90.75 246 TYR A N 1
ATOM 1944 C CA . TYR A 1 246 ? 18.062 -6.089 -19.280 1.00 90.75 246 TYR A CA 1
ATOM 1945 C C . TYR A 1 246 ? 17.204 -4.817 -19.185 1.00 90.75 246 TYR A C 1
ATOM 1947 O O . TYR A 1 246 ? 16.598 -4.356 -20.152 1.00 90.75 246 TYR A O 1
ATOM 1955 N N . LEU A 1 247 ? 17.181 -4.217 -17.993 1.00 95.88 247 LEU A N 1
ATOM 1956 C CA . LEU A 1 247 ? 16.358 -3.039 -17.689 1.00 95.88 247 LEU A CA 1
ATOM 1957 C C . LEU A 1 247 ? 17.064 -1.684 -17.854 1.00 95.88 247 LEU A C 1
ATOM 1959 O O . LEU A 1 247 ? 16.441 -0.637 -17.670 1.00 95.88 247 LEU A O 1
ATOM 1963 N N . LYS A 1 248 ? 18.352 -1.675 -18.214 1.00 95.88 248 LYS A N 1
ATOM 1964 C CA . LYS A 1 248 ? 19.114 -0.432 -18.380 1.00 95.88 248 LYS A CA 1
ATOM 1965 C C . LYS A 1 248 ? 18.492 0.429 -19.483 1.00 95.88 248 LYS A C 1
ATOM 1967 O O . LYS A 1 248 ? 18.308 -0.034 -20.604 1.00 95.88 248 LYS A O 1
ATOM 1972 N N . GLY A 1 249 ? 18.201 1.688 -19.170 1.00 96.25 249 GLY A N 1
ATOM 1973 C CA . GLY A 1 249 ? 17.582 2.640 -20.091 1.00 96.25 249 GLY A CA 1
ATOM 1974 C C . GLY A 1 249 ? 16.094 2.393 -20.360 1.00 96.25 249 GLY A C 1
ATOM 1975 O O . GLY A 1 249 ? 15.511 3.102 -21.174 1.00 96.25 249 GLY A O 1
ATOM 1976 N N . LYS A 1 250 ? 15.458 1.423 -19.690 1.00 97.38 250 LYS A N 1
ATOM 1977 C CA . LYS A 1 250 ? 14.005 1.226 -19.770 1.00 97.38 250 LYS A CA 1
ATOM 1978 C C . LYS A 1 250 ? 13.274 2.243 -18.892 1.00 97.38 250 LYS A C 1
ATOM 1980 O O . LYS A 1 250 ? 13.868 2.896 -18.028 1.00 97.38 250 LYS A O 1
ATOM 1985 N N . ARG A 1 251 ? 11.970 2.366 -19.134 1.00 98.38 251 ARG A N 1
ATOM 1986 C CA . ARG A 1 251 ? 11.047 3.214 -18.372 1.00 98.38 251 ARG A CA 1
ATOM 1987 C C . ARG A 1 251 ? 10.309 2.400 -17.314 1.00 98.38 251 ARG A C 1
ATOM 1989 O O . ARG A 1 251 ? 9.703 1.389 -17.670 1.00 98.38 251 ARG A O 1
ATOM 1996 N N . SER A 1 252 ? 10.342 2.817 -16.050 1.00 98.44 252 SER A N 1
ATOM 1997 C CA . SER A 1 252 ? 9.839 2.003 -14.931 1.00 98.44 252 SER A CA 1
ATOM 1998 C C . SER A 1 252 ? 8.768 2.688 -14.075 1.00 98.44 252 SER A C 1
ATOM 2000 O O . SER A 1 252 ? 8.813 3.887 -13.814 1.00 98.44 252 SER A O 1
ATOM 2002 N N . CYS A 1 253 ? 7.810 1.902 -13.596 1.00 98.69 253 CYS A N 1
ATOM 2003 C CA . CYS A 1 253 ? 6.719 2.339 -12.733 1.00 98.69 253 CYS A CA 1
ATOM 2004 C C . CYS A 1 253 ? 6.827 1.655 -11.368 1.00 98.69 253 CYS A C 1
ATOM 2006 O O . CYS A 1 253 ? 6.910 0.427 -11.279 1.00 98.69 253 CYS A O 1
ATOM 2008 N N . HIS A 1 254 ? 6.833 2.447 -10.300 1.00 98.62 254 HIS A N 1
ATOM 2009 C CA . HIS A 1 254 ? 7.053 1.971 -8.939 1.00 98.62 254 HIS A CA 1
ATOM 2010 C C . HIS A 1 254 ? 5.918 2.435 -8.026 1.00 98.62 254 HIS A C 1
ATOM 2012 O O . HIS A 1 254 ? 5.478 3.576 -8.105 1.00 98.62 254 HIS A O 1
ATOM 2018 N N . THR A 1 255 ? 5.499 1.592 -7.080 1.00 97.81 255 THR A N 1
ATOM 2019 C CA . THR A 1 255 ? 4.412 1.927 -6.135 1.00 97.81 255 THR A CA 1
ATOM 2020 C C . THR A 1 255 ? 4.706 3.127 -5.224 1.00 97.81 255 THR A C 1
ATOM 2022 O O . THR A 1 255 ? 3.799 3.665 -4.582 1.00 97.81 255 THR A O 1
ATOM 2025 N N . GLY A 1 256 ? 5.986 3.471 -5.060 1.00 96.62 256 GLY A N 1
ATOM 2026 C CA . GLY A 1 256 ? 6.489 4.527 -4.179 1.00 96.62 256 GLY A CA 1
ATOM 2027 C C . GLY A 1 256 ? 7.869 4.196 -3.611 1.00 96.62 256 GLY A C 1
ATOM 2028 O O . GLY A 1 256 ? 8.193 3.023 -3.415 1.00 96.62 256 GLY A O 1
ATOM 2029 N N . ILE A 1 257 ? 8.667 5.229 -3.329 1.00 95.31 257 ILE A 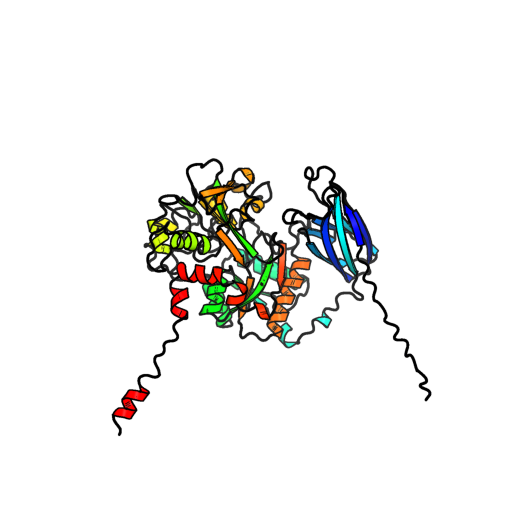N 1
ATOM 2030 C CA . ILE A 1 257 ? 9.992 5.091 -2.707 1.00 95.31 257 ILE A CA 1
ATOM 2031 C C . ILE A 1 257 ? 9.885 4.310 -1.390 1.00 95.31 257 ILE A C 1
ATOM 2033 O O . ILE A 1 257 ? 8.915 4.478 -0.657 1.00 95.31 257 ILE A O 1
ATOM 2037 N N . ASN A 1 258 ? 10.853 3.444 -1.085 1.00 94.25 258 ASN A N 1
ATOM 2038 C CA . ASN A 1 258 ? 10.912 2.620 0.136 1.00 94.25 258 ASN A CA 1
ATOM 2039 C C . ASN A 1 258 ? 9.728 1.666 0.391 1.00 94.25 258 ASN A C 1
ATOM 2041 O O . ASN A 1 258 ? 9.730 0.984 1.413 1.00 94.25 258 ASN A O 1
ATOM 2045 N N . LYS A 1 259 ? 8.749 1.553 -0.516 1.00 97.12 259 LYS A N 1
ATOM 2046 C CA . LYS A 1 259 ? 7.728 0.501 -0.434 1.00 97.12 259 LYS A CA 1
ATOM 2047 C C . LYS A 1 259 ? 8.309 -0.856 -0.808 1.00 97.12 259 LYS A C 1
ATOM 2049 O O . LYS A 1 259 ? 9.186 -0.959 -1.668 1.00 97.12 259 LYS A O 1
ATOM 2054 N N . ALA A 1 260 ? 7.781 -1.910 -0.202 1.00 97.75 260 ALA A N 1
ATOM 2055 C CA . ALA A 1 260 ? 8.266 -3.266 -0.394 1.00 97.75 260 ALA A CA 1
ATOM 2056 C C . ALA A 1 260 ? 8.170 -3.748 -1.850 1.00 97.75 260 ALA A C 1
ATOM 2058 O O . ALA A 1 260 ? 9.188 -4.129 -2.433 1.00 97.75 260 ALA A O 1
ATOM 2059 N N . ALA A 1 261 ? 6.967 -3.709 -2.432 1.00 97.81 261 ALA A N 1
ATOM 2060 C CA . ALA A 1 261 ? 6.717 -4.212 -3.782 1.00 97.81 261 ALA A CA 1
ATOM 2061 C C . ALA A 1 261 ? 7.355 -3.337 -4.865 1.00 97.81 261 ALA A C 1
ATOM 2063 O O . ALA A 1 261 ? 8.063 -3.840 -5.733 1.00 97.81 261 ALA A O 1
ATOM 2064 N N . GLY A 1 262 ? 7.142 -2.022 -4.792 1.00 97.31 262 GLY A N 1
ATOM 2065 C CA . GLY A 1 262 ? 7.601 -1.106 -5.828 1.00 97.31 262 GLY A CA 1
ATOM 2066 C C . GLY A 1 262 ? 9.069 -0.715 -5.750 1.00 97.31 262 GLY A C 1
ATOM 2067 O O . GLY A 1 262 ? 9.594 -0.265 -6.758 1.00 97.31 262 GLY A O 1
ATOM 2068 N N . TRP A 1 263 ? 9.750 -0.847 -4.607 1.00 97.62 263 TRP A N 1
ATOM 2069 C CA . TRP A 1 263 ? 11.115 -0.326 -4.462 1.00 97.62 263 TRP A CA 1
ATOM 2070 C C . TRP A 1 263 ? 12.089 -1.320 -3.841 1.00 97.62 263 TRP A C 1
ATOM 2072 O O . TRP A 1 263 ? 13.057 -1.715 -4.486 1.00 97.62 263 TRP A O 1
ATOM 2082 N N . VAL A 1 264 ? 11.833 -1.761 -2.609 1.00 97.62 264 VAL A N 1
ATOM 2083 C CA . VAL A 1 264 ? 12.806 -2.529 -1.816 1.00 97.62 264 VAL A CA 1
ATOM 2084 C C . VAL A 1 264 ? 13.171 -3.841 -2.500 1.00 97.62 264 VAL A C 1
ATOM 2086 O O . VAL A 1 264 ? 14.353 -4.117 -2.701 1.00 97.62 264 VAL A O 1
ATOM 2089 N N . MET A 1 265 ? 12.177 -4.642 -2.886 1.00 98.06 265 MET A N 1
ATOM 2090 C CA . MET A 1 265 ? 12.437 -5.952 -3.487 1.00 98.06 265 MET A CA 1
ATOM 2091 C C . MET A 1 265 ? 13.046 -5.844 -4.897 1.00 98.06 265 MET A C 1
ATOM 2093 O O . MET A 1 265 ? 14.064 -6.503 -5.132 1.00 98.06 265 MET A O 1
ATOM 2097 N N . PRO A 1 266 ? 12.534 -4.994 -5.817 1.00 97.56 266 PRO A N 1
ATOM 2098 C CA . PRO A 1 266 ? 13.163 -4.790 -7.123 1.00 97.56 266 PRO A CA 1
ATOM 2099 C C . PRO A 1 266 ? 14.596 -4.260 -7.034 1.00 97.56 266 PRO A C 1
ATOM 2101 O O . PRO A 1 266 ? 15.499 -4.817 -7.658 1.00 97.56 266 PRO A O 1
ATOM 2104 N N . MET A 1 267 ? 14.837 -3.222 -6.228 1.00 96.94 267 MET A N 1
ATOM 2105 C CA . MET A 1 267 ? 16.170 -2.627 -6.112 1.00 96.94 267 MET A CA 1
ATOM 2106 C C . MET A 1 267 ? 17.150 -3.578 -5.433 1.00 96.94 267 MET A C 1
ATOM 2108 O O . MET A 1 267 ? 18.285 -3.705 -5.890 1.00 96.94 267 MET A O 1
ATOM 2112 N N . SER A 1 268 ? 16.714 -4.304 -4.398 1.00 96.44 268 SER A N 1
ATOM 2113 C CA . SER A 1 268 ? 17.542 -5.330 -3.766 1.00 96.44 268 SER A CA 1
ATOM 2114 C C . SER A 1 268 ? 17.917 -6.431 -4.758 1.00 96.44 268 SER A C 1
ATOM 2116 O O . SER A 1 268 ? 19.090 -6.794 -4.842 1.00 96.44 268 SER A O 1
ATOM 2118 N N . PHE A 1 269 ? 16.970 -6.910 -5.574 1.00 96.56 269 PHE A N 1
ATOM 2119 C CA . PHE A 1 269 ? 17.255 -7.883 -6.630 1.00 96.56 269 PHE A CA 1
ATOM 2120 C C . PHE A 1 269 ? 18.295 -7.351 -7.626 1.00 96.56 269 PHE A C 1
ATOM 2122 O O . PHE A 1 269 ? 19.297 -8.025 -7.873 1.00 96.56 269 PHE A O 1
ATOM 2129 N N . LEU A 1 270 ? 18.106 -6.139 -8.157 1.00 96.31 270 LEU A N 1
ATOM 2130 C CA . LEU A 1 270 ? 19.017 -5.558 -9.148 1.00 96.31 270 LEU A CA 1
ATOM 2131 C C . LEU A 1 270 ? 20.430 -5.335 -8.585 1.00 96.31 270 LEU A C 1
ATOM 2133 O O . LEU A 1 270 ? 21.411 -5.636 -9.268 1.00 96.31 270 LEU A O 1
ATOM 2137 N N . LEU A 1 271 ? 20.538 -4.844 -7.346 1.00 95.06 271 LEU A N 1
ATOM 2138 C CA . LEU A 1 271 ? 21.815 -4.584 -6.670 1.00 95.06 271 LEU A CA 1
ATOM 2139 C C . LEU A 1 271 ? 22.551 -5.883 -6.323 1.00 95.06 271 LEU A C 1
ATOM 2141 O O . LEU A 1 271 ? 23.735 -6.017 -6.615 1.00 95.06 271 LEU A O 1
ATOM 2145 N N . THR A 1 272 ? 21.857 -6.864 -5.741 1.00 94.12 272 THR A N 1
ATOM 2146 C CA . THR A 1 272 ? 22.480 -8.129 -5.304 1.00 94.12 272 THR A CA 1
ATOM 2147 C C . THR A 1 272 ? 22.874 -9.042 -6.462 1.00 94.12 272 THR A C 1
ATOM 2149 O O . THR A 1 272 ? 23.806 -9.828 -6.321 1.00 94.12 272 THR A O 1
ATOM 2152 N N . ASN A 1 273 ? 22.216 -8.915 -7.618 1.00 93.62 273 ASN A N 1
ATOM 2153 C CA . ASN A 1 273 ? 22.544 -9.673 -8.829 1.00 93.62 273 ASN A CA 1
ATOM 2154 C C . ASN A 1 273 ? 23.467 -8.902 -9.791 1.00 93.62 273 ASN A C 1
ATOM 2156 O O . ASN A 1 273 ? 23.583 -9.287 -10.954 1.00 93.62 273 ASN A O 1
ATOM 2160 N N . ASN A 1 274 ? 24.107 -7.816 -9.335 1.00 93.31 274 ASN A N 1
ATOM 2161 C CA . ASN A 1 274 ? 25.026 -6.986 -10.126 1.00 93.31 274 ASN A CA 1
ATOM 2162 C C . ASN A 1 274 ? 24.433 -6.487 -11.462 1.00 93.31 274 ASN A C 1
ATOM 2164 O O . ASN A 1 274 ? 25.155 -6.304 -12.442 1.00 93.31 274 ASN A O 1
ATOM 2168 N N . ARG A 1 275 ? 23.111 -6.276 -11.522 1.00 93.69 275 ARG A N 1
ATOM 2169 C CA . ARG A 1 275 ? 22.419 -5.738 -12.709 1.00 93.69 275 ARG A CA 1
ATOM 2170 C C . ARG A 1 275 ? 22.483 -4.219 -12.772 1.00 93.69 275 ARG A C 1
ATOM 2172 O O . ARG A 1 275 ? 22.419 -3.645 -13.854 1.00 93.69 275 ARG A O 1
ATOM 2179 N N . ILE A 1 276 ? 22.647 -3.585 -11.618 1.00 94.00 276 ILE A N 1
ATOM 2180 C CA . ILE A 1 276 ? 22.774 -2.142 -11.453 1.00 94.00 276 ILE A CA 1
ATOM 2181 C C . ILE A 1 276 ? 24.039 -1.832 -10.652 1.00 94.00 276 ILE A C 1
ATOM 2183 O O . ILE A 1 276 ? 24.430 -2.602 -9.773 1.00 94.00 276 ILE A O 1
ATOM 2187 N N . ARG A 1 277 ? 24.701 -0.713 -10.958 1.00 91.12 277 ARG A N 1
ATOM 2188 C CA . ARG A 1 277 ? 25.898 -0.297 -10.223 1.00 91.12 277 ARG A CA 1
ATOM 2189 C C . ARG A 1 277 ? 25.505 0.130 -8.803 1.00 91.12 277 ARG A C 1
ATOM 2191 O O . ARG A 1 277 ? 24.661 1.017 -8.671 1.00 91.12 277 ARG A O 1
ATOM 2198 N N . PRO A 1 278 ? 26.114 -0.439 -7.749 1.00 89.12 278 PRO A N 1
ATOM 2199 C CA . PRO A 1 278 ? 25.848 0.003 -6.391 1.00 89.12 278 PRO A CA 1
ATOM 2200 C C . PRO A 1 278 ? 26.550 1.338 -6.115 1.00 89.12 278 PRO A C 1
ATOM 2202 O O . PRO A 1 278 ? 27.723 1.521 -6.445 1.00 89.12 278 PRO A O 1
ATOM 2205 N N . TYR A 1 279 ? 25.843 2.246 -5.446 1.00 85.81 279 TYR A N 1
ATOM 2206 C CA . TYR A 1 279 ? 26.384 3.489 -4.892 1.00 85.81 279 TYR A CA 1
ATOM 2207 C C . TYR A 1 279 ? 26.287 3.442 -3.365 1.00 85.81 279 TYR A C 1
ATOM 2209 O O . TYR A 1 279 ? 25.596 4.231 -2.727 1.00 85.81 279 TYR A O 1
ATOM 2217 N N . GLY A 1 280 ? 26.930 2.429 -2.777 1.00 83.69 280 GLY A N 1
ATOM 2218 C CA . GLY A 1 280 ? 26.682 2.053 -1.389 1.00 83.69 280 GLY A CA 1
ATOM 2219 C C . GLY A 1 280 ? 25.241 1.570 -1.226 1.00 83.69 280 GLY A C 1
ATOM 2220 O O . GLY A 1 280 ? 24.812 0.660 -1.929 1.00 83.69 280 GLY A O 1
ATOM 2221 N N . CYS A 1 281 ? 24.509 2.203 -0.320 1.00 74.94 281 CYS A N 1
ATOM 2222 C CA . CYS A 1 281 ? 23.102 1.936 -0.016 1.00 74.94 281 CYS A CA 1
ATOM 2223 C C . CYS A 1 281 ? 22.180 3.079 -0.491 1.00 74.94 281 CYS A C 1
ATOM 2225 O O . CYS A 1 281 ? 21.042 3.182 -0.043 1.00 74.94 281 CYS A O 1
ATOM 2227 N N . ASP A 1 282 ? 22.665 3.943 -1.393 1.00 86.44 282 ASP A N 1
ATOM 2228 C CA . ASP A 1 282 ? 21.849 4.935 -2.099 1.00 86.44 282 ASP A CA 1
ATOM 2229 C C . ASP A 1 282 ? 21.222 4.290 -3.347 1.00 86.44 282 ASP A C 1
ATOM 2231 O O . ASP A 1 282 ? 21.734 4.378 -4.470 1.00 86.44 282 ASP A O 1
ATOM 2235 N N . SER A 1 283 ? 20.119 3.567 -3.129 1.00 91.69 283 SER A N 1
ATOM 2236 C CA . SER A 1 283 ? 19.373 2.924 -4.216 1.00 91.69 283 SER A CA 1
ATOM 2237 C C . SER A 1 283 ? 18.725 3.933 -5.169 1.00 91.69 283 SER A C 1
ATOM 2239 O O . SER A 1 283 ? 18.583 3.628 -6.352 1.00 91.69 283 SER A O 1
ATOM 2241 N N . SER A 1 284 ? 18.394 5.138 -4.695 1.00 91.81 284 SER A N 1
ATOM 2242 C CA . SER A 1 284 ? 17.818 6.218 -5.505 1.00 91.81 284 SER A CA 1
ATOM 2243 C C . SER A 1 284 ? 18.793 6.690 -6.573 1.00 91.81 284 SER A C 1
ATOM 2245 O O . SER A 1 284 ? 18.431 6.752 -7.749 1.00 91.81 284 SER A O 1
ATOM 2247 N N . LYS A 1 285 ? 20.058 6.924 -6.204 1.00 91.12 285 LYS A N 1
ATOM 2248 C CA . LYS A 1 285 ? 21.104 7.254 -7.176 1.00 91.12 285 LYS A CA 1
ATOM 2249 C C . LYS A 1 285 ? 21.339 6.130 -8.176 1.00 91.12 285 LYS A C 1
ATOM 2251 O O . LYS A 1 285 ? 21.419 6.389 -9.375 1.00 91.12 285 LYS A O 1
ATOM 2256 N N . ALA A 1 286 ? 21.413 4.888 -7.696 1.00 93.50 286 ALA A N 1
ATOM 2257 C CA . ALA A 1 286 ? 21.580 3.734 -8.573 1.00 93.50 286 ALA A CA 1
ATOM 2258 C C . ALA A 1 286 ? 20.450 3.664 -9.613 1.00 93.50 286 ALA A C 1
ATOM 2260 O O . ALA A 1 286 ? 20.726 3.567 -10.807 1.00 93.50 286 ALA A O 1
ATOM 2261 N N . ALA A 1 287 ? 19.193 3.778 -9.170 1.00 95.25 287 ALA A N 1
ATOM 2262 C CA . ALA A 1 287 ? 18.017 3.767 -10.036 1.00 95.25 287 ALA A CA 1
ATOM 2263 C C . ALA A 1 287 ? 18.011 4.927 -11.041 1.00 95.25 287 ALA A C 1
ATOM 2265 O O . ALA A 1 287 ? 17.752 4.698 -12.221 1.00 95.25 287 ALA A O 1
ATOM 2266 N N . SER A 1 288 ? 18.324 6.147 -10.591 1.00 94.25 288 SER A N 1
ATOM 2267 C CA . SER A 1 288 ? 18.331 7.354 -11.426 1.00 94.25 288 SER A CA 1
ATOM 2268 C C . SER A 1 288 ? 19.328 7.256 -12.584 1.00 94.25 288 SER A C 1
ATOM 2270 O O . SER A 1 288 ? 19.002 7.671 -13.691 1.00 94.25 288 SER A O 1
ATOM 2272 N N . GLU A 1 289 ? 20.500 6.647 -12.378 1.00 94.06 289 GLU A N 1
ATOM 2273 C CA . GLU A 1 289 ? 21.488 6.445 -13.452 1.00 94.06 289 GLU A CA 1
ATOM 2274 C C . GLU A 1 289 ? 21.178 5.241 -14.361 1.00 94.06 289 GLU A C 1
ATOM 2276 O O . GLU A 1 289 ? 21.759 5.097 -15.441 1.00 94.06 289 GLU A O 1
ATOM 2281 N N . PHE A 1 290 ? 20.297 4.341 -13.922 1.00 96.31 290 PHE A N 1
ATOM 2282 C CA . PHE A 1 290 ? 20.011 3.083 -14.605 1.00 96.31 290 PHE A CA 1
ATOM 2283 C C . PHE A 1 290 ? 18.763 3.142 -15.480 1.00 96.31 290 PHE A C 1
ATOM 2285 O O . PHE A 1 290 ? 18.809 2.689 -16.626 1.00 96.31 290 PHE A O 1
ATOM 2292 N N . PHE A 1 291 ? 17.662 3.683 -14.960 1.00 97.62 291 PHE A N 1
ATOM 2293 C CA . PHE A 1 291 ? 16.418 3.867 -15.702 1.00 97.62 291 PHE A CA 1
ATOM 2294 C C . PHE A 1 291 ? 16.439 5.194 -16.456 1.00 97.62 291 PHE A C 1
ATOM 2296 O O . PHE A 1 291 ? 16.955 6.197 -15.968 1.00 97.62 291 PHE A O 1
ATOM 2303 N N . GLN A 1 292 ? 15.856 5.217 -17.656 1.00 96.62 292 GLN A N 1
ATOM 2304 C CA . GLN A 1 292 ? 15.802 6.448 -18.448 1.00 96.62 292 GLN A CA 1
ATOM 2305 C C . GLN A 1 292 ? 14.841 7.461 -17.817 1.00 96.62 292 GLN A C 1
ATOM 2307 O O . GLN A 1 292 ? 15.194 8.622 -17.626 1.00 96.62 292 GLN A O 1
ATOM 2312 N N . LYS A 1 293 ? 13.626 7.003 -17.507 1.00 97.50 293 LYS A N 1
ATOM 2313 C CA . LYS A 1 293 ? 12.563 7.760 -16.843 1.00 97.50 293 LYS A CA 1
ATOM 2314 C C . LYS A 1 293 ? 11.771 6.817 -15.958 1.00 97.50 293 LYS A C 1
ATOM 2316 O O . LYS A 1 293 ? 11.554 5.667 -16.346 1.00 97.50 293 LYS A O 1
ATOM 2321 N N . SER A 1 294 ? 11.284 7.309 -14.831 1.00 98.38 294 SER A N 1
ATOM 2322 C CA . SER A 1 294 ? 10.444 6.511 -13.944 1.00 98.38 294 SER A CA 1
ATOM 2323 C C . SER A 1 294 ? 9.298 7.328 -13.361 1.00 98.38 294 SER A C 1
ATOM 2325 O O . SER A 1 294 ? 9.296 8.556 -13.438 1.00 98.38 294 SER A O 1
ATOM 2327 N N . CYS A 1 295 ? 8.327 6.636 -12.769 1.00 98.25 295 CYS A N 1
ATOM 2328 C CA . CYS A 1 295 ? 7.498 7.223 -11.724 1.00 98.25 295 CYS A CA 1
ATOM 2329 C C . CYS A 1 295 ? 7.795 6.518 -10.399 1.00 98.25 295 CYS A C 1
ATOM 2331 O O . CYS A 1 295 ? 7.494 5.334 -10.236 1.00 98.25 295 CYS A O 1
ATOM 2333 N N . VAL A 1 296 ? 8.416 7.250 -9.471 1.00 97.56 296 VAL A N 1
ATOM 2334 C CA . VAL A 1 296 ? 8.773 6.811 -8.118 1.00 97.56 296 VAL A CA 1
ATOM 2335 C C . VAL A 1 296 ? 8.203 7.815 -7.110 1.00 97.56 296 VAL A C 1
ATOM 2337 O O . VAL A 1 296 ? 8.916 8.699 -6.626 1.00 97.56 296 VAL A O 1
ATOM 2340 N N . PRO A 1 297 ? 6.913 7.691 -6.761 1.00 96.00 297 PRO A N 1
ATOM 2341 C CA . PRO A 1 297 ? 6.261 8.603 -5.831 1.00 96.00 297 PRO A CA 1
ATOM 2342 C C . PRO A 1 297 ? 7.030 8.749 -4.509 1.00 96.00 297 PRO A C 1
ATOM 2344 O O . PRO A 1 297 ? 7.333 7.762 -3.834 1.00 96.00 297 PRO A O 1
ATOM 2347 N N . GLY A 1 298 ? 7.334 9.988 -4.125 1.00 93.19 298 GLY A N 1
ATOM 2348 C CA . GLY A 1 298 ? 8.038 10.352 -2.896 1.00 93.19 298 GLY A CA 1
ATOM 2349 C C . GLY A 1 298 ? 9.545 10.530 -3.007 1.00 93.19 298 GLY A C 1
ATOM 2350 O O . GLY A 1 298 ? 10.139 11.001 -2.039 1.00 93.19 298 GLY A O 1
ATOM 2351 N N . VAL A 1 299 ? 10.173 10.190 -4.136 1.00 92.06 299 VAL A N 1
ATOM 2352 C CA . VAL A 1 299 ? 11.644 10.207 -4.267 1.00 92.06 299 VAL A CA 1
ATOM 2353 C C . VAL A 1 299 ? 12.261 11.608 -4.144 1.00 92.06 299 VAL A C 1
ATOM 2355 O O . VAL A 1 299 ? 13.402 11.744 -3.713 1.00 92.06 299 VAL A O 1
ATOM 2358 N N . LEU A 1 300 ? 11.497 12.662 -4.453 1.00 88.81 300 LEU A N 1
ATOM 2359 C CA . LEU A 1 300 ? 11.934 14.058 -4.293 1.00 88.81 300 LEU A CA 1
ATOM 2360 C C . LEU A 1 300 ? 11.809 14.566 -2.849 1.00 88.81 300 LEU A C 1
ATOM 2362 O O . LEU A 1 300 ? 12.298 15.648 -2.528 1.00 88.81 300 LEU A O 1
ATOM 2366 N N . SER A 1 301 ? 11.146 13.814 -1.966 1.00 86.31 301 SER A N 1
ATOM 2367 C CA . SER A 1 301 ? 10.958 14.228 -0.581 1.00 86.31 301 SER A CA 1
ATOM 2368 C C . SER A 1 301 ? 12.226 14.006 0.237 1.00 86.31 301 SER A C 1
ATOM 2370 O O . SER A 1 301 ? 12.763 12.898 0.313 1.00 86.31 301 SER A O 1
ATOM 2372 N N . ILE A 1 302 ? 12.636 15.045 0.963 1.00 82.62 302 ILE A N 1
ATOM 2373 C CA . ILE A 1 302 ? 13.736 14.971 1.932 1.00 82.62 302 ILE A CA 1
ATOM 2374 C C . ILE A 1 302 ? 13.489 13.917 3.024 1.00 82.62 302 ILE A C 1
ATOM 2376 O O . ILE A 1 302 ? 14.436 13.341 3.553 1.00 82.62 302 ILE A O 1
ATOM 2380 N N . LEU A 1 303 ? 12.220 13.615 3.332 1.00 82.06 303 LEU A N 1
ATOM 2381 C CA . LEU A 1 303 ? 11.836 12.629 4.348 1.00 82.06 303 LEU A CA 1
ATOM 2382 C C . LEU A 1 303 ? 12.214 11.196 3.953 1.00 82.06 303 LEU A C 1
ATOM 2384 O O . LEU A 1 303 ? 12.363 10.341 4.824 1.00 82.06 303 LEU A O 1
ATOM 2388 N N . TYR A 1 304 ? 12.382 10.939 2.654 1.00 79.62 304 TYR A N 1
ATOM 2389 C CA . TYR A 1 304 ? 12.725 9.628 2.101 1.00 79.62 304 TYR A CA 1
ATOM 2390 C C . TYR A 1 304 ? 14.117 9.600 1.458 1.00 79.62 304 TYR A C 1
ATOM 2392 O O . TYR A 1 304 ? 14.393 8.733 0.635 1.00 79.62 304 TYR A O 1
ATOM 2400 N N . GLY A 1 305 ? 15.004 10.524 1.845 1.00 66.25 305 GLY A N 1
ATOM 2401 C CA . GLY A 1 305 ? 16.394 10.535 1.383 1.00 66.25 305 GLY A CA 1
ATOM 2402 C C . GLY A 1 305 ? 16.664 11.408 0.156 1.00 66.25 305 GLY A C 1
ATOM 2403 O O . GLY A 1 305 ? 17.754 11.328 -0.404 1.00 66.25 305 GLY A O 1
ATOM 2404 N N . GLY A 1 306 ? 15.724 12.269 -0.252 1.00 60.53 306 GLY A N 1
ATOM 2405 C CA . GLY A 1 306 ? 15.996 13.314 -1.239 1.00 60.53 306 GLY A CA 1
ATOM 2406 C C . GLY A 1 306 ? 17.051 14.294 -0.710 1.00 60.53 306 GLY A C 1
ATOM 2407 O O . GLY A 1 306 ? 16.774 15.076 0.194 1.00 60.53 306 GLY A O 1
ATOM 2408 N N . THR A 1 307 ? 18.271 14.249 -1.248 1.00 56.12 307 THR A N 1
ATOM 2409 C CA . THR A 1 307 ? 19.387 15.128 -0.838 1.00 56.12 307 THR A CA 1
ATOM 2410 C C . THR A 1 307 ? 19.302 16.521 -1.468 1.00 56.12 307 THR A C 1
ATOM 2412 O O . THR A 1 307 ? 19.852 17.480 -0.932 1.00 56.12 307 THR A O 1
ATOM 2415 N N . SER A 1 308 ? 18.560 16.655 -2.571 1.00 54.41 308 SER A N 1
ATOM 2416 C CA . SER A 1 308 ? 18.079 17.918 -3.134 1.00 54.41 308 SER A CA 1
ATOM 2417 C C . SER A 1 308 ? 16.902 17.642 -4.080 1.00 54.41 308 SER A C 1
ATOM 2419 O O . SER A 1 308 ? 16.860 16.583 -4.708 1.00 54.41 308 SER A O 1
ATOM 2421 N N . SER A 1 309 ? 15.960 18.583 -4.223 1.00 55.25 309 SER A N 1
ATOM 2422 C CA . SER A 1 309 ? 14.742 18.421 -5.047 1.00 55.25 309 SER A CA 1
ATOM 2423 C C . SER A 1 309 ? 15.001 18.136 -6.540 1.00 55.25 309 SER A C 1
ATOM 2425 O O . SER A 1 309 ? 14.054 17.867 -7.271 1.00 55.25 309 SER A O 1
ATOM 2427 N N . TRP A 1 310 ? 16.256 18.195 -7.004 1.00 61.06 310 TRP A N 1
ATOM 2428 C CA . TRP A 1 310 ? 16.631 18.088 -8.418 1.00 61.06 310 TRP A CA 1
ATOM 2429 C C . TRP A 1 310 ? 17.549 16.905 -8.743 1.00 61.06 310 TRP A C 1
ATOM 2431 O O . TRP A 1 310 ? 17.709 16.578 -9.916 1.00 61.06 310 TRP A O 1
ATOM 2441 N N . SER A 1 311 ? 18.142 16.236 -7.746 1.00 70.44 311 SER A N 1
ATOM 2442 C CA . SER A 1 311 ? 19.140 15.182 -7.997 1.00 70.44 311 SER A CA 1
ATOM 2443 C C . SER A 1 311 ? 18.571 13.934 -8.679 1.00 70.44 311 SER A C 1
ATOM 2445 O O . SER A 1 311 ? 19.335 13.209 -9.306 1.00 70.44 311 SER A O 1
ATOM 2447 N N . PHE A 1 312 ? 17.255 13.703 -8.599 1.00 85.44 312 PHE A N 1
ATOM 2448 C CA . PHE A 1 312 ? 16.589 12.509 -9.135 1.00 85.44 312 PHE A CA 1
ATOM 2449 C C . PHE A 1 312 ? 15.311 12.842 -9.920 1.00 85.44 312 PHE A C 1
ATOM 2451 O O . PHE A 1 312 ? 14.346 12.080 -9.889 1.00 85.44 312 PHE A O 1
ATOM 2458 N N . ALA A 1 313 ? 15.276 13.991 -10.605 1.00 89.25 313 ALA A N 1
ATOM 2459 C CA . ALA A 1 313 ? 14.085 14.451 -11.328 1.00 89.25 313 ALA A CA 1
ATOM 2460 C C . ALA A 1 313 ? 13.558 13.411 -12.336 1.00 89.25 313 ALA A C 1
ATOM 2462 O O . ALA A 1 313 ? 12.351 13.189 -12.408 1.00 89.25 313 ALA A O 1
ATOM 2463 N N . ASN A 1 314 ? 14.460 12.684 -13.010 1.00 94.81 314 ASN A N 1
ATOM 2464 C CA . ASN A 1 314 ? 14.097 11.639 -13.971 1.00 94.81 314 ASN A CA 1
ATOM 2465 C C . ASN A 1 314 ? 13.284 10.488 -13.357 1.00 94.81 314 ASN A C 1
ATOM 2467 O O . ASN A 1 314 ? 12.559 9.799 -14.073 1.00 94.81 314 ASN A O 1
ATOM 2471 N N . LEU A 1 315 ? 13.374 10.282 -12.039 1.00 95.94 315 LEU A N 1
ATOM 2472 C CA . LEU A 1 315 ? 12.583 9.277 -11.334 1.00 95.94 315 LEU A CA 1
ATOM 2473 C C . LEU A 1 315 ? 11.120 9.696 -11.110 1.00 95.94 315 LEU A C 1
ATOM 2475 O O . LEU A 1 315 ? 10.328 8.875 -10.654 1.00 95.94 315 LEU A O 1
ATOM 2479 N N . CYS A 1 316 ? 10.751 10.932 -11.446 1.00 95.62 316 CYS A N 1
ATOM 2480 C CA . CYS A 1 316 ? 9.374 11.424 -11.434 1.00 95.62 316 CYS A CA 1
ATOM 2481 C C . CYS A 1 316 ? 8.835 11.767 -12.830 1.00 95.62 316 CYS A C 1
ATOM 2483 O O . CYS A 1 316 ? 7.667 12.122 -12.943 1.00 95.62 316 CYS A O 1
ATOM 2485 N N . ASP A 1 317 ? 9.644 11.653 -13.887 1.00 95.94 317 ASP A N 1
ATOM 2486 C CA . ASP A 1 317 ? 9.290 12.055 -15.256 1.00 95.94 317 ASP A CA 1
ATOM 2487 C C . ASP A 1 317 ? 8.023 11.383 -15.810 1.00 95.94 317 ASP A C 1
ATOM 2489 O O . ASP A 1 317 ? 7.386 11.938 -16.703 1.00 95.94 317 ASP A O 1
ATOM 2493 N N . LEU A 1 318 ? 7.691 10.173 -15.343 1.00 97.62 318 LEU A N 1
ATOM 2494 C CA . LEU A 1 318 ? 6.486 9.453 -15.773 1.00 97.62 318 LEU A CA 1
ATOM 2495 C C . LEU A 1 318 ? 5.288 9.682 -14.847 1.00 97.62 318 LEU A C 1
ATOM 2497 O O . LEU A 1 318 ? 4.211 9.184 -15.149 1.00 97.62 318 LEU A O 1
ATOM 2501 N N . CYS A 1 319 ? 5.456 10.357 -13.707 1.00 96.94 319 CYS A N 1
ATOM 2502 C CA . CYS A 1 319 ? 4.350 10.604 -12.785 1.00 96.94 319 CYS A CA 1
ATOM 2503 C C . CYS A 1 319 ? 3.343 11.601 -13.372 1.00 96.94 319 CYS A C 1
ATOM 2505 O O . CYS A 1 319 ? 3.687 12.415 -14.230 1.00 96.94 319 CYS A O 1
ATOM 2507 N N . HIS A 1 320 ? 2.091 11.528 -12.919 1.00 93.81 320 HIS A N 1
ATOM 2508 C CA . HIS A 1 320 ? 0.975 12.239 -13.548 1.00 93.81 320 HIS A CA 1
ATOM 2509 C C . HIS A 1 320 ? 0.284 13.253 -12.627 1.00 93.81 320 HIS A C 1
ATOM 2511 O O . HIS A 1 320 ? -0.613 13.976 -13.060 1.00 93.81 320 HIS A O 1
ATOM 2517 N N . GLY A 1 321 ? 0.682 13.327 -11.356 1.00 88.69 321 GLY A N 1
ATOM 2518 C CA . GLY A 1 321 ? 0.182 14.331 -10.427 1.00 88.69 321 GLY A CA 1
ATOM 2519 C C . GLY A 1 321 ? 0.488 15.757 -10.893 1.00 88.69 321 GLY A C 1
ATOM 2520 O O . GLY A 1 321 ? 1.370 16.003 -11.711 1.00 88.69 321 GLY A O 1
ATOM 2521 N N . THR A 1 322 ? -0.234 16.731 -10.349 1.00 87.06 322 THR A N 1
ATOM 2522 C CA . THR A 1 322 ? -0.068 18.146 -10.705 1.00 87.06 322 THR A CA 1
ATOM 2523 C C . THR A 1 322 ? 0.395 18.964 -9.507 1.00 87.06 322 THR A C 1
ATOM 2525 O O . THR A 1 322 ? 0.117 18.627 -8.353 1.00 87.06 322 THR A O 1
ATOM 2528 N N . SER A 1 323 ? 1.103 20.066 -9.772 1.00 86.62 323 SER A N 1
ATOM 2529 C CA . SER A 1 323 ? 1.505 21.047 -8.753 1.00 86.62 323 SER A CA 1
ATOM 2530 C C . SER A 1 323 ? 2.191 20.390 -7.540 1.00 86.62 323 SER A C 1
ATOM 2532 O O . SER A 1 323 ? 3.148 19.637 -7.700 1.00 86.62 323 SER A O 1
ATOM 2534 N N . SER A 1 324 ? 1.699 20.635 -6.321 1.00 81.25 324 SER A N 1
ATOM 2535 C CA . SER A 1 324 ? 2.213 20.061 -5.070 1.00 81.25 324 SER A CA 1
ATOM 2536 C C . SER A 1 324 ? 2.004 18.550 -4.921 1.00 81.25 324 SER A C 1
ATOM 2538 O O . SER A 1 324 ? 2.561 17.952 -4.003 1.00 81.25 324 SER A O 1
ATOM 2540 N N . HIS A 1 325 ? 1.189 17.931 -5.777 1.00 87.06 325 HIS A N 1
ATOM 2541 C CA . HIS A 1 325 ? 0.894 16.497 -5.746 1.00 87.06 325 HIS A CA 1
ATOM 2542 C C . HIS A 1 325 ? 1.723 15.694 -6.750 1.00 87.06 325 HIS A C 1
ATOM 2544 O O . HIS A 1 325 ? 1.735 14.464 -6.660 1.00 87.06 325 HIS A O 1
ATOM 2550 N N . PHE A 1 326 ? 2.438 16.372 -7.656 1.00 92.06 326 PHE A N 1
ATOM 2551 C CA . PHE A 1 326 ? 3.344 15.739 -8.609 1.00 92.06 326 PHE A CA 1
ATOM 2552 C C . PHE A 1 326 ? 4.383 14.886 -7.883 1.00 92.06 326 PHE A C 1
ATOM 2554 O O . PHE A 1 326 ? 5.138 15.379 -7.041 1.00 92.06 326 PHE A O 1
ATOM 2561 N N . CYS A 1 327 ? 4.406 13.591 -8.206 1.00 93.62 327 CYS A N 1
ATOM 2562 C CA . CYS A 1 327 ? 5.309 12.616 -7.608 1.00 93.62 327 CYS A CA 1
ATOM 2563 C C . CYS A 1 327 ? 5.197 12.538 -6.071 1.00 93.62 327 CYS A C 1
ATOM 2565 O O . CYS A 1 327 ? 6.149 12.164 -5.380 1.00 93.62 327 CYS A O 1
ATOM 2567 N N . SER A 1 328 ? 4.040 12.898 -5.504 1.00 93.19 328 SER A N 1
ATOM 2568 C CA . SER A 1 328 ? 3.798 12.805 -4.063 1.00 93.19 328 SER A CA 1
ATOM 2569 C C . SER A 1 328 ? 3.587 11.350 -3.638 1.00 93.19 328 SER A C 1
ATOM 2571 O O . SER A 1 328 ? 2.956 10.568 -4.340 1.00 93.19 328 SER A O 1
ATOM 2573 N N . ARG A 1 329 ? 4.086 10.954 -2.460 1.00 93.81 329 ARG A N 1
ATOM 2574 C CA . ARG A 1 329 ? 3.881 9.595 -1.916 1.00 93.81 329 ARG A CA 1
ATOM 2575 C C . ARG A 1 329 ? 2.515 9.467 -1.233 1.00 93.81 329 ARG A C 1
ATOM 2577 O O . ARG A 1 329 ? 2.440 9.161 -0.046 1.00 93.81 329 ARG A O 1
ATOM 2584 N N . SER A 1 330 ? 1.447 9.774 -1.958 1.00 92.19 330 SER A N 1
ATOM 2585 C CA . SER A 1 330 ? 0.078 9.791 -1.442 1.00 92.19 330 SER A CA 1
ATOM 2586 C C . SER A 1 330 ? -0.923 9.506 -2.558 1.00 92.19 330 SER A C 1
ATOM 2588 O O . SER A 1 330 ? -0.581 9.623 -3.732 1.00 92.19 330 SER A O 1
ATOM 2590 N N . ALA A 1 331 ? -2.174 9.211 -2.198 1.00 90.19 331 ALA A N 1
ATOM 2591 C CA . ALA A 1 331 ? -3.263 8.996 -3.155 1.00 90.19 331 ALA A CA 1
ATOM 2592 C C . ALA A 1 331 ? -3.574 10.215 -4.056 1.00 90.19 331 ALA A C 1
ATOM 2594 O O . ALA A 1 331 ? -4.382 10.109 -4.970 1.00 90.19 331 ALA A O 1
ATOM 2595 N N . ALA A 1 332 ? -2.944 11.372 -3.812 1.00 89.31 332 ALA A N 1
ATOM 2596 C CA . ALA A 1 332 ? -3.039 12.535 -4.690 1.00 89.31 332 ALA A CA 1
ATOM 2597 C C . ALA A 1 332 ? -2.201 12.407 -5.981 1.00 89.31 332 ALA A C 1
ATOM 2599 O O . ALA A 1 332 ? -2.429 13.157 -6.925 1.00 89.31 332 ALA A O 1
ATOM 2600 N N . GLU A 1 333 ? -1.233 11.486 -6.034 1.00 93.31 333 GLU A N 1
ATOM 2601 C CA . GLU A 1 333 ? -0.520 11.116 -7.262 1.00 93.31 333 GLU A CA 1
ATOM 2602 C C . GLU A 1 333 ? -1.237 9.920 -7.921 1.00 93.31 333 GLU A C 1
ATOM 2604 O O . GLU A 1 333 ? -1.254 8.839 -7.332 1.00 93.31 333 GLU A O 1
ATOM 2609 N N . PRO A 1 334 ? -1.803 10.056 -9.136 1.00 93.31 334 PRO A N 1
ATOM 2610 C CA . PRO A 1 334 ? -2.548 8.976 -9.791 1.00 93.31 334 PRO A CA 1
ATOM 2611 C C . PRO A 1 334 ? -1.756 7.681 -10.008 1.00 93.31 334 PRO A C 1
ATOM 2613 O O . PRO A 1 334 ? -2.349 6.605 -10.080 1.00 93.31 334 PRO A O 1
ATOM 2616 N N . PHE A 1 335 ? -0.426 7.768 -10.123 1.00 95.94 335 PHE A N 1
ATOM 2617 C CA . PHE A 1 335 ? 0.451 6.603 -10.288 1.00 95.94 335 PHE A CA 1
ATOM 2618 C C . PHE A 1 335 ? 1.047 6.079 -8.970 1.00 95.94 335 PHE A C 1
ATOM 2620 O O . PHE A 1 335 ? 1.946 5.239 -8.979 1.00 95.94 335 PHE A O 1
ATOM 2627 N N . TYR A 1 336 ? 0.533 6.529 -7.823 1.00 95.75 336 TYR A N 1
ATOM 2628 C CA . TYR A 1 336 ? 0.903 6.011 -6.509 1.00 95.75 336 TYR A CA 1
ATOM 2629 C C . TYR A 1 336 ? 0.187 4.703 -6.157 1.00 95.75 336 TYR A C 1
ATOM 2631 O O . TYR A 1 336 ? -0.967 4.481 -6.510 1.00 95.75 336 TYR A O 1
ATOM 2639 N N . GLY A 1 337 ? 0.873 3.844 -5.397 1.00 95.69 337 GLY A N 1
ATOM 2640 C CA . GLY A 1 337 ? 0.325 2.558 -4.966 1.00 95.69 337 GLY A CA 1
ATOM 2641 C C . GLY A 1 337 ? 0.476 1.461 -6.015 1.00 95.69 337 GLY A C 1
ATOM 2642 O O . GLY A 1 337 ? 1.100 1.654 -7.057 1.00 95.69 337 GLY A O 1
ATOM 2643 N N . ASP A 1 338 ? -0.044 0.281 -5.699 1.00 96.06 338 ASP A N 1
ATOM 2644 C CA . ASP A 1 338 ? 0.038 -0.884 -6.581 1.00 96.06 338 ASP A CA 1
ATOM 2645 C C . ASP A 1 338 ? -0.790 -0.659 -7.849 1.00 96.06 338 ASP A C 1
ATOM 2647 O O . ASP A 1 338 ? -0.283 -0.789 -8.966 1.00 96.06 338 ASP A O 1
ATOM 2651 N N . THR A 1 339 ? -2.032 -0.204 -7.673 1.00 95.31 339 THR A N 1
ATOM 2652 C CA . THR A 1 339 ? -2.924 0.136 -8.784 1.00 95.31 339 THR A CA 1
ATOM 2653 C C . THR A 1 339 ? -2.351 1.260 -9.655 1.00 95.31 339 THR A C 1
ATOM 2655 O O . THR A 1 339 ? -2.345 1.153 -10.883 1.00 95.31 339 THR A O 1
ATOM 2658 N N . GLY A 1 340 ? -1.788 2.306 -9.040 1.00 95.62 340 GLY A N 1
ATOM 2659 C CA . GLY A 1 340 ? -1.157 3.410 -9.763 1.00 95.62 340 GLY A CA 1
ATOM 2660 C C . GLY A 1 340 ? 0.090 2.998 -10.557 1.00 95.62 340 GLY A C 1
ATOM 2661 O O . GLY A 1 340 ? 0.287 3.464 -11.680 1.00 95.62 340 GLY A O 1
ATOM 2662 N N . ALA A 1 341 ? 0.904 2.073 -10.039 1.00 97.88 341 ALA A N 1
ATOM 2663 C CA . ALA A 1 341 ? 2.073 1.565 -10.757 1.00 97.88 341 ALA A CA 1
ATOM 2664 C C . ALA A 1 341 ? 1.682 0.772 -12.017 1.00 97.88 341 ALA A C 1
ATOM 2666 O O . ALA A 1 341 ? 2.310 0.935 -13.066 1.00 97.88 341 ALA A O 1
ATOM 2667 N N . LEU A 1 342 ? 0.623 -0.045 -11.948 1.00 97.62 342 LEU A N 1
ATOM 2668 C CA . LEU A 1 342 ? 0.080 -0.722 -13.130 1.00 97.62 342 LEU A CA 1
ATOM 2669 C C . LEU A 1 342 ? -0.530 0.281 -14.118 1.00 97.62 342 LEU A C 1
ATOM 2671 O O . LEU A 1 342 ? -0.295 0.184 -15.322 1.00 97.62 342 LEU A O 1
ATOM 2675 N N . ARG A 1 343 ? -1.249 1.292 -13.624 1.00 96.44 343 ARG A N 1
ATOM 2676 C CA . ARG A 1 343 ? -1.786 2.375 -14.454 1.00 96.44 343 ARG A CA 1
ATOM 2677 C C . ARG A 1 343 ? -0.676 3.119 -15.212 1.00 96.44 343 ARG A C 1
ATOM 2679 O O . ARG A 1 343 ? -0.788 3.321 -16.418 1.00 96.44 343 ARG A O 1
ATOM 2686 N N . CYS A 1 344 ? 0.446 3.414 -14.556 1.00 97.94 344 CYS A N 1
ATOM 2687 C CA . CYS A 1 344 ? 1.645 3.985 -15.183 1.00 97.94 344 CYS A CA 1
ATOM 2688 C C . CYS A 1 344 ? 2.207 3.112 -16.325 1.00 97.94 344 CYS A C 1
ATOM 2690 O O . CYS A 1 344 ? 2.656 3.639 -17.347 1.00 97.94 344 CYS A O 1
ATOM 2692 N N . LEU A 1 345 ? 2.154 1.780 -16.205 1.00 98.12 345 LEU A N 1
ATOM 2693 C CA . LEU A 1 345 ? 2.535 0.870 -17.293 1.00 98.12 345 LEU A CA 1
ATOM 2694 C C . LEU A 1 345 ? 1.560 0.969 -18.473 1.00 98.12 345 LEU A C 1
ATOM 2696 O O . LEU A 1 345 ? 1.974 0.930 -19.633 1.00 98.12 345 LEU A O 1
ATOM 2700 N N . VAL A 1 346 ? 0.263 1.093 -18.191 1.00 96.50 346 VAL A N 1
ATOM 2701 C CA . VAL A 1 346 ? -0.793 1.151 -19.208 1.00 96.50 346 VAL A CA 1
ATOM 2702 C C . VAL A 1 346 ? -0.741 2.463 -19.989 1.00 96.50 346 VAL A C 1
ATOM 2704 O O . VAL A 1 346 ? -0.554 2.408 -21.207 1.00 96.50 346 VAL A O 1
ATOM 2707 N N . GLU A 1 347 ? -0.833 3.609 -19.309 1.00 94.94 347 GLU A N 1
ATOM 2708 C CA . GLU A 1 347 ? -0.992 4.935 -19.934 1.00 94.94 347 GLU A CA 1
ATOM 2709 C C . GLU A 1 347 ? 0.193 5.891 -19.714 1.00 94.94 347 GLU A C 1
ATOM 2711 O O . GLU A 1 347 ? 0.413 6.791 -20.520 1.00 94.94 347 GLU A O 1
ATOM 2716 N N . GLY A 1 348 ? 1.004 5.678 -18.672 1.00 91.75 348 GLY A N 1
ATOM 2717 C CA . GLY A 1 348 ? 2.141 6.541 -18.308 1.00 91.75 348 GLY A CA 1
ATOM 2718 C C . GLY A 1 348 ? 3.403 6.342 -19.154 1.00 91.75 348 GLY A C 1
ATOM 2719 O O . GLY A 1 348 ? 4.428 6.977 -18.914 1.00 91.75 348 GLY A O 1
ATOM 2720 N N . GLY A 1 349 ? 3.367 5.445 -20.143 1.00 94.44 349 GLY A N 1
ATOM 2721 C CA . GLY A 1 349 ? 4.512 5.156 -21.009 1.00 94.44 349 GLY A CA 1
ATOM 2722 C C . GLY A 1 349 ? 5.631 4.357 -20.331 1.00 94.44 349 GLY A C 1
ATOM 2723 O O . GLY A 1 349 ? 6.740 4.300 -20.869 1.00 94.44 349 GLY A O 1
ATOM 2724 N N . GLY A 1 350 ? 5.364 3.736 -19.179 1.00 97.44 350 GLY A N 1
ATOM 2725 C CA . GLY A 1 350 ? 6.254 2.739 -18.589 1.00 97.44 350 GLY A CA 1
ATOM 2726 C C . GLY A 1 350 ? 6.376 1.484 -19.460 1.00 97.44 350 GLY A C 1
ATOM 2727 O O . GLY A 1 350 ? 5.500 1.176 -20.265 1.00 97.44 350 GLY A O 1
ATOM 2728 N N . GLN A 1 351 ? 7.478 0.755 -19.300 1.00 98.12 351 GLN A N 1
ATOM 2729 C CA . GLN A 1 351 ? 7.715 -0.553 -19.935 1.00 98.12 351 GLN A CA 1
ATOM 2730 C C . GLN A 1 351 ? 7.699 -1.696 -18.921 1.00 98.12 351 GLN A C 1
ATOM 2732 O O . GLN A 1 351 ? 7.417 -2.838 -19.271 1.00 98.12 351 GLN A O 1
ATOM 2737 N N . ILE A 1 352 ? 7.984 -1.377 -17.660 1.00 98.44 352 ILE A N 1
ATOM 2738 C CA . ILE A 1 352 ? 7.940 -2.308 -16.542 1.00 98.44 352 ILE A CA 1
ATOM 2739 C C . ILE A 1 352 ? 7.250 -1.647 -15.350 1.00 98.44 352 ILE A C 1
ATOM 2741 O O . ILE A 1 352 ? 7.519 -0.484 -15.052 1.00 98.44 352 ILE A O 1
ATOM 2745 N N . ALA A 1 353 ? 6.392 -2.388 -14.655 1.00 98.69 353 ALA A N 1
ATOM 2746 C CA . ALA A 1 353 ? 5.858 -2.005 -13.352 1.00 98.69 353 ALA A CA 1
ATOM 2747 C C . ALA A 1 353 ? 6.236 -3.030 -12.286 1.00 98.69 353 ALA A C 1
ATOM 2749 O O . ALA A 1 353 ? 6.248 -4.231 -12.544 1.00 98.69 353 ALA A O 1
ATOM 2750 N N . PHE A 1 354 ? 6.512 -2.556 -11.076 1.00 98.75 354 PHE A N 1
ATOM 2751 C CA . PHE A 1 354 ? 6.723 -3.408 -9.910 1.00 98.75 354 PHE A CA 1
ATOM 2752 C C . PHE A 1 354 ? 5.563 -3.226 -8.937 1.00 98.75 354 PHE A C 1
ATOM 2754 O O . PHE A 1 354 ? 5.316 -2.102 -8.497 1.00 98.75 354 PHE A O 1
ATOM 2761 N N . ALA A 1 355 ? 4.859 -4.313 -8.622 1.00 98.31 355 ALA A N 1
ATOM 2762 C CA . ALA A 1 355 ? 3.646 -4.299 -7.802 1.00 98.31 355 ALA A CA 1
ATOM 2763 C C . ALA A 1 355 ? 3.400 -5.668 -7.139 1.00 98.31 355 ALA A C 1
ATOM 2765 O O . ALA A 1 355 ? 4.194 -6.607 -7.285 1.00 98.31 355 ALA A O 1
ATOM 2766 N N . LYS A 1 356 ? 2.306 -5.782 -6.384 1.00 98.00 356 LYS A N 1
ATOM 2767 C CA . LYS A 1 356 ? 1.816 -7.047 -5.815 1.00 98.00 356 LYS A CA 1
ATOM 2768 C C . LYS A 1 356 ? 1.261 -7.984 -6.889 1.00 98.00 356 LYS A C 1
ATOM 2770 O O . LYS A 1 356 ? 0.804 -7.558 -7.947 1.00 98.00 356 LYS A O 1
ATOM 2775 N N . HIS A 1 357 ? 1.256 -9.286 -6.600 1.00 96.75 357 HIS A N 1
ATOM 2776 C CA . HIS A 1 357 ? 0.735 -10.297 -7.527 1.00 96.75 357 HIS A CA 1
ATOM 2777 C C . HIS A 1 357 ? -0.767 -10.167 -7.809 1.00 96.75 357 HIS A C 1
ATOM 2779 O O . HIS A 1 357 ? -1.223 -10.573 -8.875 1.00 96.75 357 HIS A O 1
ATOM 2785 N N . THR A 1 358 ? -1.527 -9.554 -6.902 1.00 93.00 358 THR A N 1
ATOM 2786 C CA . THR A 1 358 ? -2.976 -9.367 -7.055 1.00 93.00 358 THR A CA 1
ATOM 2787 C C . THR A 1 358 ? -3.351 -8.202 -7.978 1.00 93.00 358 THR A C 1
ATOM 2789 O O . THR A 1 358 ? -4.456 -8.172 -8.518 1.00 93.00 358 THR A O 1
ATOM 2792 N N . THR A 1 359 ? -2.421 -7.275 -8.237 1.00 95.94 359 THR A N 1
ATOM 2793 C CA . THR A 1 359 ? -2.690 -6.004 -8.927 1.00 95.94 359 THR A CA 1
ATOM 2794 C C . THR A 1 359 ? -3.249 -6.183 -10.336 1.00 95.94 359 THR A C 1
ATOM 2796 O O . THR A 1 359 ? -4.152 -5.443 -10.720 1.00 95.94 359 THR A O 1
ATOM 2799 N N . ILE A 1 360 ? -2.752 -7.160 -11.108 1.00 93.75 360 ILE A N 1
ATOM 2800 C CA . ILE A 1 360 ? -3.259 -7.428 -12.466 1.00 93.75 360 ILE A CA 1
ATOM 2801 C C . ILE A 1 360 ? -4.725 -7.855 -12.394 1.00 93.75 360 ILE A C 1
ATOM 2803 O O . ILE A 1 360 ? -5.567 -7.279 -13.077 1.00 93.75 360 ILE A O 1
ATOM 2807 N N . LEU A 1 361 ? -5.047 -8.838 -11.551 1.00 89.94 361 LEU A N 1
ATOM 2808 C CA . LEU A 1 361 ? -6.400 -9.386 -11.470 1.00 89.94 361 LEU A CA 1
ATOM 2809 C C . LEU A 1 361 ? -7.403 -8.344 -10.960 1.00 89.94 361 LEU A C 1
ATOM 2811 O O . LEU A 1 361 ? -8.510 -8.261 -11.475 1.00 89.94 361 LEU A O 1
ATOM 2815 N N . GLU A 1 362 ? -7.018 -7.518 -9.990 1.00 87.88 362 GLU A N 1
ATOM 2816 C CA . GLU A 1 362 ? -7.879 -6.459 -9.442 1.00 87.88 362 GLU A CA 1
ATOM 2817 C C . GLU A 1 362 ? -8.228 -5.370 -10.458 1.00 87.88 362 GLU A C 1
ATOM 2819 O O . GLU A 1 362 ? -9.291 -4.759 -10.371 1.00 87.88 362 GLU A O 1
ATOM 2824 N N . ASN A 1 363 ? -7.354 -5.149 -11.440 1.00 90.00 363 ASN A N 1
ATOM 2825 C CA . ASN A 1 363 ? -7.454 -4.050 -12.394 1.00 90.00 363 ASN A CA 1
ATOM 2826 C C . ASN A 1 363 ? -7.802 -4.494 -13.818 1.00 90.00 363 ASN A C 1
ATOM 2828 O O . ASN A 1 363 ? -7.696 -3.702 -14.749 1.00 90.00 363 ASN A O 1
ATOM 2832 N N . THR A 1 364 ? -8.210 -5.746 -14.009 1.00 88.31 364 THR A N 1
ATOM 2833 C CA . THR A 1 364 ? -8.569 -6.295 -15.323 1.00 88.31 364 THR A CA 1
ATOM 2834 C C . THR A 1 364 ? -9.869 -7.093 -15.240 1.00 88.31 364 THR A C 1
ATOM 2836 O O . THR A 1 364 ? -10.407 -7.332 -14.157 1.00 88.31 364 THR A O 1
ATOM 2839 N N . GLY A 1 365 ? -10.435 -7.468 -16.391 1.00 80.12 365 GLY A N 1
ATOM 2840 C CA . GLY A 1 365 ? -11.637 -8.309 -16.427 1.00 80.12 365 GLY A CA 1
ATOM 2841 C C . GLY A 1 365 ? -12.856 -7.659 -15.762 1.00 80.12 365 GLY A C 1
ATOM 2842 O O . GLY A 1 365 ? -13.618 -8.340 -15.082 1.00 80.12 365 GLY A O 1
ATOM 2843 N N . GLN A 1 366 ? -13.014 -6.340 -15.936 1.00 74.88 366 GLN A N 1
ATOM 2844 C CA . GLN A 1 366 ? -14.113 -5.522 -15.393 1.00 74.88 366 GLN A CA 1
ATOM 2845 C C . GLN A 1 366 ? -14.172 -5.429 -13.854 1.00 74.88 366 GLN A C 1
ATOM 2847 O O . GLN A 1 366 ? -15.168 -4.956 -13.309 1.00 74.88 366 GLN A O 1
ATOM 2852 N N . ARG A 1 367 ? -13.115 -5.841 -13.136 1.00 77.00 367 ARG A N 1
ATOM 2853 C CA . ARG A 1 367 ? -13.042 -5.727 -11.665 1.00 77.00 367 ARG A CA 1
ATOM 2854 C C . ARG A 1 367 ? -12.758 -4.299 -11.183 1.00 77.00 367 ARG A C 1
ATOM 2856 O O . ARG A 1 367 ? -13.209 -3.932 -10.101 1.00 77.00 367 ARG A O 1
ATOM 2863 N N . ASN A 1 368 ? -12.097 -3.487 -12.008 1.00 81.88 368 ASN A N 1
ATOM 2864 C CA . ASN A 1 368 ? -11.918 -2.056 -11.782 1.00 81.88 368 ASN A CA 1
ATOM 2865 C C . ASN A 1 368 ? -12.777 -1.253 -12.789 1.00 81.88 368 ASN A C 1
ATOM 2867 O O . ASN A 1 368 ? -12.585 -1.410 -13.997 1.00 81.88 368 ASN A O 1
ATOM 2871 N N . PRO A 1 369 ? -13.727 -0.412 -12.328 1.00 80.19 369 PRO A N 1
ATOM 2872 C CA . PRO A 1 369 ? -14.603 0.371 -13.204 1.00 80.19 369 PRO A CA 1
ATOM 2873 C C . PRO A 1 369 ? -13.942 1.630 -13.801 1.00 80.19 369 PRO A C 1
ATOM 2875 O O . PRO A 1 369 ? -14.544 2.279 -14.673 1.00 80.19 369 PRO A O 1
ATOM 2878 N N . SER A 1 370 ? -12.735 1.988 -13.344 1.00 86.06 370 SER A N 1
ATOM 2879 C CA . SER A 1 370 ? -11.981 3.149 -13.826 1.00 86.06 370 SER A CA 1
ATOM 2880 C C . SER A 1 370 ? -11.751 3.085 -15.334 1.00 86.06 370 SER A C 1
ATOM 2882 O O . SER A 1 370 ? -11.500 2.027 -15.905 1.00 86.06 370 SER A O 1
ATOM 2884 N N . TRP A 1 371 ? -11.822 4.235 -16.005 1.00 86.75 371 TRP A N 1
ATOM 2885 C CA . TRP A 1 371 ? -11.781 4.312 -17.470 1.00 86.75 371 TRP A CA 1
ATOM 2886 C C . TRP A 1 371 ? -10.527 3.676 -18.090 1.00 86.75 371 TRP A C 1
ATOM 2888 O O . TRP A 1 371 ? -10.629 3.036 -19.136 1.00 86.75 371 TRP A O 1
ATOM 2898 N N . TRP A 1 372 ? -9.374 3.806 -17.430 1.00 89.62 372 TRP A N 1
ATOM 2899 C CA . TRP A 1 372 ? -8.082 3.315 -17.915 1.00 89.62 372 TRP A CA 1
ATOM 2900 C C . TRP A 1 372 ? -7.985 1.779 -17.932 1.00 89.62 372 TRP A C 1
ATOM 2902 O O . TRP A 1 372 ? -7.174 1.228 -18.674 1.00 89.62 372 TRP A O 1
ATOM 2912 N N . SER A 1 373 ? -8.818 1.083 -17.146 1.00 89.75 373 SER A N 1
ATOM 2913 C CA . SER A 1 373 ? -8.788 -0.376 -16.974 1.00 89.75 373 SER A CA 1
ATOM 2914 C C . SER A 1 373 ? -9.944 -1.132 -17.640 1.00 89.75 373 SER A C 1
ATOM 2916 O O . SER A 1 373 ? -9.898 -2.358 -17.734 1.00 89.75 373 SER A O 1
ATOM 2918 N N . ARG A 1 374 ? -10.956 -0.431 -18.176 1.00 84.31 374 ARG A N 1
ATOM 2919 C CA . ARG A 1 374 ? -12.199 -1.042 -18.706 1.00 84.31 374 ARG A CA 1
ATOM 2920 C C . ARG A 1 374 ? -11.992 -2.116 -19.772 1.00 84.31 374 ARG A C 1
ATOM 2922 O O . ARG A 1 374 ? -12.757 -3.075 -19.816 1.00 84.31 374 ARG A O 1
ATOM 2929 N N . ASN A 1 375 ? -10.988 -1.941 -20.625 1.00 87.00 375 ASN A N 1
ATOM 2930 C CA . ASN A 1 375 ? -10.728 -2.819 -21.769 1.00 87.00 375 ASN A CA 1
ATOM 2931 C C . ASN A 1 375 ? -9.507 -3.725 -21.563 1.00 87.00 375 ASN A C 1
ATOM 2933 O O . ASN A 1 375 ? -9.023 -4.299 -22.532 1.00 87.00 375 ASN A O 1
ATOM 2937 N N . LEU A 1 376 ? -8.993 -3.827 -20.334 1.00 91.62 376 LEU A N 1
ATOM 2938 C CA . LEU A 1 376 ? -7.830 -4.653 -20.032 1.00 91.62 376 LEU A CA 1
ATOM 2939 C C . LEU A 1 376 ? -8.254 -6.062 -19.615 1.00 91.62 376 LEU A C 1
ATOM 2941 O O . LEU A 1 376 ? -9.136 -6.244 -18.765 1.00 91.62 376 LEU A O 1
ATOM 2945 N N . ILE A 1 377 ? -7.566 -7.061 -20.156 1.00 90.81 377 ILE A N 1
ATOM 2946 C CA . ILE A 1 377 ? -7.661 -8.455 -19.721 1.00 90.81 377 ILE A CA 1
ATOM 2947 C C . ILE A 1 377 ? -6.339 -8.904 -19.082 1.00 90.81 377 ILE A C 1
ATOM 2949 O O . ILE A 1 377 ? -5.282 -8.375 -19.422 1.00 90.81 377 ILE A O 1
ATOM 2953 N N . PRO A 1 378 ? -6.354 -9.883 -18.156 1.00 90.56 378 PRO A N 1
ATOM 2954 C CA . PRO A 1 378 ? -5.127 -10.347 -17.505 1.00 90.56 378 PRO A CA 1
ATOM 2955 C C . PRO A 1 378 ? -4.022 -10.787 -18.480 1.00 90.56 378 PRO A C 1
ATOM 2957 O O . PRO A 1 378 ? -2.844 -10.566 -18.210 1.00 90.56 378 PRO A O 1
ATOM 2960 N N . ASP A 1 379 ? -4.406 -11.378 -19.617 1.00 91.69 379 ASP A N 1
ATOM 2961 C CA . ASP A 1 379 ? -3.484 -11.894 -20.636 1.00 91.69 379 ASP A CA 1
ATOM 2962 C C . ASP A 1 379 ? -2.769 -10.792 -21.443 1.00 91.69 379 ASP A C 1
ATOM 2964 O O . ASP A 1 379 ? -1.799 -11.088 -22.142 1.00 91.69 379 ASP A O 1
ATOM 2968 N N . ASP A 1 380 ? -3.171 -9.521 -21.301 1.00 95.06 380 ASP A N 1
ATOM 2969 C CA . ASP A 1 380 ? -2.442 -8.374 -21.865 1.00 95.06 380 ASP A CA 1
ATOM 2970 C C . ASP A 1 380 ? -1.085 -8.150 -21.170 1.00 95.06 380 ASP A C 1
ATOM 2972 O O . ASP A 1 380 ? -0.252 -7.361 -21.635 1.00 95.06 380 ASP A O 1
ATOM 2976 N N . PHE A 1 381 ? -0.844 -8.845 -20.054 1.00 97.75 381 PHE A N 1
ATOM 2977 C CA . PHE A 1 381 ? 0.333 -8.708 -19.210 1.00 97.75 381 PHE A CA 1
ATOM 2978 C C . PHE A 1 381 ? 1.076 -10.035 -19.035 1.00 97.75 381 PHE A C 1
ATOM 2980 O O . PHE A 1 381 ? 0.496 -11.119 -18.996 1.00 97.75 381 PHE A O 1
ATOM 2987 N N . GLU A 1 382 ? 2.391 -9.936 -18.870 1.00 97.62 382 GLU A N 1
ATOM 2988 C CA . GLU A 1 382 ? 3.274 -11.052 -18.534 1.00 97.62 382 GLU A CA 1
ATOM 2989 C C . GLU A 1 382 ? 4.106 -10.700 -17.296 1.00 97.62 382 GLU A C 1
ATOM 2991 O O . GLU A 1 382 ? 4.458 -9.538 -17.062 1.00 97.62 382 GLU A O 1
ATOM 2996 N N . LEU A 1 383 ? 4.440 -11.722 -16.510 1.00 98.44 383 LEU A N 1
ATOM 2997 C CA . LEU A 1 383 ? 5.382 -11.613 -15.403 1.00 98.44 383 LEU A CA 1
ATOM 2998 C C . LEU A 1 383 ? 6.806 -11.789 -15.928 1.00 98.44 383 LEU A C 1
ATOM 3000 O O . LEU A 1 383 ? 7.061 -12.701 -16.717 1.00 98.44 383 LEU A O 1
ATOM 3004 N N . LEU A 1 384 ? 7.737 -10.961 -15.457 1.00 98.06 384 LEU A N 1
ATOM 3005 C CA . LEU A 1 384 ? 9.164 -11.109 -15.739 1.00 98.06 384 LEU A CA 1
ATOM 3006 C C . LEU A 1 384 ? 9.855 -11.826 -14.575 1.00 98.06 384 LEU A C 1
ATOM 3008 O O . LEU A 1 384 ? 9.825 -11.361 -13.431 1.00 98.06 384 LEU A O 1
ATOM 3012 N N . CYS A 1 385 ? 10.473 -12.968 -14.863 1.00 97.50 385 CYS A N 1
ATOM 3013 C CA . CYS A 1 385 ? 10.999 -13.880 -13.856 1.00 97.50 385 CYS A CA 1
ATOM 3014 C C . CYS A 1 385 ? 12.493 -13.652 -13.592 1.00 97.50 385 CYS A C 1
ATOM 3016 O O . CYS A 1 385 ? 13.238 -13.138 -14.424 1.00 97.50 385 CYS A O 1
ATOM 3018 N N . ARG A 1 386 ? 12.961 -14.083 -12.413 1.00 95.69 386 ARG A N 1
ATOM 3019 C CA . ARG A 1 386 ? 14.363 -13.937 -11.966 1.00 95.69 386 ARG A CA 1
ATOM 3020 C C . ARG A 1 386 ? 15.390 -14.632 -12.866 1.00 95.69 386 ARG A C 1
ATOM 3022 O O . ARG A 1 386 ? 16.557 -14.254 -12.842 1.00 95.69 386 ARG A O 1
ATOM 3029 N N . ASP A 1 387 ? 14.968 -15.643 -13.616 1.00 93.62 387 ASP A N 1
ATOM 3030 C CA . ASP A 1 387 ? 15.783 -16.406 -14.564 1.00 93.62 387 ASP A CA 1
ATOM 3031 C C . ASP A 1 387 ? 15.813 -15.790 -15.977 1.00 93.62 387 ASP A C 1
ATOM 3033 O O . ASP A 1 387 ? 16.468 -16.337 -16.860 1.00 93.62 387 ASP A O 1
ATOM 3037 N N . GLY A 1 388 ? 15.136 -14.654 -16.191 1.00 92.19 388 GLY A N 1
ATOM 3038 C CA . GLY A 1 388 ? 14.987 -14.009 -17.500 1.00 92.19 388 GLY A CA 1
ATOM 3039 C C . GLY A 1 388 ? 13.869 -14.606 -18.362 1.00 92.19 388 GLY A C 1
ATOM 3040 O O . GLY A 1 388 ? 13.681 -14.203 -19.508 1.00 92.19 388 GLY A O 1
ATOM 3041 N N . SER A 1 389 ? 13.125 -15.590 -17.843 1.00 95.06 389 SER A N 1
ATOM 3042 C CA . SER A 1 389 ? 11.933 -16.106 -18.512 1.00 95.06 389 SER A CA 1
ATOM 3043 C C . SER A 1 389 ? 10.719 -15.206 -18.269 1.00 95.06 389 SER A C 1
ATOM 3045 O O . SER A 1 389 ? 10.725 -14.308 -17.421 1.00 95.06 389 SER A O 1
ATOM 3047 N N . ARG A 1 390 ? 9.649 -15.472 -19.021 1.00 96.69 390 ARG A N 1
ATOM 3048 C CA . ARG A 1 390 ? 8.337 -14.865 -18.808 1.00 96.69 390 ARG A CA 1
ATOM 3049 C C . ARG A 1 390 ? 7.330 -15.912 -18.373 1.00 96.69 390 ARG A C 1
ATOM 3051 O O . ARG A 1 390 ? 7.430 -17.075 -18.764 1.00 96.69 390 ARG A O 1
ATOM 3058 N N . ALA A 1 391 ? 6.351 -15.490 -17.589 1.00 96.81 391 ALA A N 1
ATOM 3059 C CA . ALA A 1 391 ? 5.265 -16.349 -17.144 1.00 96.81 391 ALA A CA 1
ATOM 3060 C C . ALA A 1 391 ? 3.919 -15.627 -17.227 1.00 96.81 391 ALA A C 1
ATOM 3062 O O . ALA A 1 391 ? 3.856 -14.396 -17.284 1.00 96.81 391 ALA A O 1
ATOM 3063 N N . LYS A 1 392 ? 2.832 -16.397 -17.213 1.00 95.12 392 LYS A N 1
ATOM 3064 C CA . LYS A 1 392 ? 1.480 -15.840 -17.111 1.00 95.12 392 LYS A CA 1
ATOM 3065 C C . LYS A 1 392 ? 1.251 -15.210 -15.738 1.00 95.12 392 LYS A C 1
ATOM 3067 O O . LYS A 1 392 ? 1.890 -15.593 -14.759 1.00 95.12 392 LYS A O 1
ATOM 3072 N N . PHE A 1 393 ? 0.289 -14.290 -15.652 1.00 89.62 393 PHE A N 1
ATOM 3073 C CA . PHE A 1 393 ? -0.032 -13.574 -14.411 1.00 89.62 393 PHE A CA 1
ATOM 3074 C C . PHE A 1 393 ? -0.365 -14.505 -13.229 1.00 89.62 393 PHE A C 1
ATOM 3076 O O . PHE A 1 393 ? -0.062 -14.175 -12.088 1.00 89.62 393 PHE A O 1
ATOM 3083 N N . ASN A 1 394 ? -0.954 -15.676 -13.489 1.00 86.56 394 ASN A N 1
ATOM 3084 C CA . ASN A 1 394 ? -1.350 -16.653 -12.471 1.00 86.56 394 ASN A CA 1
ATOM 3085 C C . ASN A 1 394 ? -0.207 -17.576 -12.005 1.00 86.56 394 ASN A C 1
ATOM 3087 O O . ASN A 1 394 ? -0.381 -18.332 -11.056 1.00 86.56 394 ASN A O 1
ATOM 3091 N N . GLU A 1 395 ? 0.972 -17.509 -12.628 1.00 94.12 395 GLU A N 1
ATOM 3092 C CA . GLU A 1 395 ? 2.163 -18.274 -12.233 1.00 94.12 395 GLU A CA 1
ATOM 3093 C C . GLU A 1 395 ? 3.054 -17.507 -11.236 1.00 94.12 395 GLU A C 1
ATOM 3095 O O . GLU A 1 395 ? 4.244 -17.801 -11.089 1.00 94.12 395 GLU A O 1
ATOM 3100 N N . PHE A 1 396 ? 2.496 -16.522 -10.528 1.00 95.25 396 PHE A N 1
ATOM 3101 C CA . PHE A 1 396 ? 3.232 -15.655 -9.603 1.00 95.25 396 PHE A CA 1
ATOM 3102 C C . PHE A 1 396 ? 3.972 -16.424 -8.496 1.00 95.25 396 PHE A C 1
ATOM 3104 O O . PHE A 1 396 ? 5.036 -15.989 -8.062 1.00 95.25 396 PHE A O 1
ATOM 3111 N N . GLU A 1 397 ? 3.485 -17.593 -8.058 1.00 95.31 397 GLU A N 1
ATOM 3112 C CA . GLU A 1 397 ? 4.190 -18.417 -7.061 1.00 95.31 397 GLU A CA 1
ATOM 3113 C C . GLU A 1 397 ? 5.565 -18.888 -7.569 1.00 95.31 397 GLU A C 1
ATOM 3115 O O . GLU A 1 397 ? 6.523 -18.957 -6.795 1.00 95.31 397 GLU A O 1
ATOM 3120 N N . ARG A 1 398 ? 5.676 -19.163 -8.877 1.00 96.44 398 ARG A N 1
ATOM 3121 C CA . ARG A 1 398 ? 6.924 -19.551 -9.551 1.00 96.44 398 ARG A CA 1
ATOM 3122 C C . ARG A 1 398 ? 7.726 -18.329 -10.001 1.00 96.44 398 ARG A C 1
ATOM 3124 O O . ARG A 1 398 ? 8.950 -18.326 -9.898 1.00 96.44 398 ARG A O 1
ATOM 3131 N N . CYS A 1 399 ? 7.044 -17.301 -10.498 1.00 97.69 399 CYS A N 1
ATOM 3132 C CA . CYS A 1 399 ? 7.641 -16.119 -11.109 1.00 97.69 399 CYS A CA 1
ATOM 3133 C C . CYS A 1 399 ? 7.416 -14.868 -10.244 1.00 97.69 399 CYS A C 1
ATOM 3135 O O . CYS A 1 399 ? 6.453 -14.128 -10.428 1.00 97.69 399 CYS A O 1
ATOM 3137 N N . ASN A 1 400 ? 8.312 -14.632 -9.281 1.00 98.00 400 ASN A N 1
ATOM 3138 C CA . ASN A 1 400 ? 8.256 -13.475 -8.383 1.00 98.00 400 ASN A CA 1
ATOM 3139 C C . ASN A 1 400 ? 9.648 -12.988 -7.952 1.00 98.00 400 ASN A C 1
ATOM 3141 O O . ASN A 1 400 ? 10.654 -13.694 -8.039 1.00 98.00 400 ASN A O 1
ATOM 3145 N N . LEU A 1 401 ? 9.683 -11.764 -7.430 1.00 97.25 401 LEU A N 1
ATOM 3146 C CA . LEU A 1 401 ? 10.839 -11.114 -6.818 1.00 97.25 401 LEU A CA 1
ATOM 3147 C C . LEU A 1 401 ? 10.934 -11.355 -5.309 1.00 97.25 401 LEU A C 1
ATOM 3149 O O . LEU A 1 401 ? 11.869 -10.858 -4.684 1.00 97.25 401 LEU A O 1
ATOM 3153 N N . GLY A 1 402 ? 10.038 -12.149 -4.729 1.00 96.44 402 GLY A N 1
ATOM 3154 C CA . GLY A 1 402 ? 10.051 -12.550 -3.326 1.00 96.44 402 GLY A CA 1
ATOM 3155 C C . GLY A 1 402 ? 8.681 -12.431 -2.665 1.00 96.44 402 GLY A C 1
ATOM 3156 O O . GLY A 1 402 ? 7.783 -11.753 -3.165 1.00 96.44 402 GLY A O 1
ATOM 3157 N N . LYS A 1 403 ? 8.538 -13.100 -1.518 1.00 97.25 403 LYS A N 1
ATOM 3158 C CA . LYS A 1 403 ? 7.337 -13.072 -0.679 1.00 97.25 403 LYS A CA 1
ATOM 3159 C C . LYS A 1 403 ? 7.545 -12.101 0.483 1.00 97.25 403 LYS A C 1
ATOM 3161 O O . LYS A 1 403 ? 8.567 -12.182 1.162 1.00 97.25 403 LYS A O 1
ATOM 3166 N N . VAL A 1 404 ? 6.587 -11.209 0.713 1.00 98.00 404 VAL A N 1
ATOM 3167 C CA . VAL A 1 404 ? 6.660 -10.149 1.729 1.00 98.00 404 VAL A CA 1
ATOM 3168 C C . VAL A 1 404 ? 5.431 -10.202 2.639 1.00 98.00 404 VAL A C 1
ATOM 3170 O O . VAL A 1 404 ? 4.360 -10.653 2.231 1.00 98.00 404 VAL A O 1
ATOM 3173 N N . ALA A 1 405 ? 5.590 -9.781 3.896 1.00 98.12 405 ALA A N 1
ATOM 3174 C CA . ALA A 1 405 ? 4.480 -9.621 4.831 1.00 98.12 405 ALA A CA 1
ATOM 3175 C C . ALA A 1 405 ? 3.479 -8.563 4.330 1.00 98.12 405 ALA A C 1
ATOM 3177 O O . ALA A 1 405 ? 3.871 -7.574 3.713 1.00 98.12 405 ALA A O 1
ATOM 3178 N N . ALA A 1 406 ? 2.188 -8.765 4.594 1.00 98.00 406 ALA A N 1
ATOM 3179 C CA . ALA A 1 406 ? 1.150 -7.823 4.185 1.00 98.00 406 ALA A CA 1
ATOM 3180 C C . ALA A 1 406 ? 1.268 -6.467 4.897 1.00 98.00 406 ALA A C 1
ATOM 3182 O O . ALA A 1 406 ? 1.965 -6.332 5.911 1.00 98.00 406 ALA A O 1
ATOM 3183 N N . ASN A 1 407 ? 0.545 -5.468 4.388 1.00 98.50 407 ASN A N 1
ATOM 3184 C CA . ASN A 1 407 ? 0.406 -4.202 5.098 1.00 98.50 407 ASN A CA 1
ATOM 3185 C C . ASN A 1 407 ? -0.278 -4.452 6.451 1.00 98.50 407 ASN A C 1
ATOM 3187 O O . ASN A 1 407 ? -1.046 -5.407 6.607 1.00 98.50 407 ASN A O 1
ATOM 3191 N N . ALA A 1 408 ? -0.009 -3.602 7.437 1.00 98.75 408 ALA A N 1
ATOM 3192 C CA . ALA A 1 408 ? -0.559 -3.777 8.774 1.00 98.75 408 ALA A CA 1
ATOM 3193 C C . ALA A 1 408 ? -0.934 -2.454 9.434 1.00 98.75 408 ALA A C 1
ATOM 3195 O O . ALA A 1 408 ? -0.287 -1.427 9.236 1.00 98.75 408 ALA A O 1
ATOM 3196 N N . ILE A 1 409 ? -1.951 -2.522 10.290 1.00 98.81 409 ILE A N 1
ATOM 3197 C CA . ILE A 1 409 ? -2.237 -1.502 11.291 1.00 98.81 409 ILE A CA 1
ATOM 3198 C C . ILE A 1 409 ? -1.130 -1.568 12.344 1.00 98.81 409 ILE A C 1
ATOM 3200 O O . ILE A 1 409 ? -0.891 -2.632 12.926 1.00 98.81 409 ILE A O 1
ATOM 3204 N N . VAL A 1 410 ? -0.475 -0.439 12.602 1.00 98.81 410 VAL A N 1
ATOM 3205 C CA . VAL A 1 410 ? 0.572 -0.296 13.620 1.00 98.81 410 VAL A CA 1
ATOM 3206 C C . VAL A 1 410 ? 0.123 0.602 14.770 1.00 98.81 410 VAL A C 1
ATOM 3208 O O . VAL A 1 410 ? -0.691 1.498 14.578 1.00 98.81 410 VAL A O 1
ATOM 3211 N N . THR A 1 411 ? 0.691 0.387 15.956 1.00 98.62 411 THR A N 1
ATOM 3212 C CA . THR A 1 411 ? 0.543 1.236 17.156 1.00 98.62 411 THR A CA 1
ATOM 3213 C C . THR A 1 411 ? 1.892 1.366 17.864 1.00 98.62 411 THR A C 1
ATOM 3215 O O . THR A 1 411 ? 2.821 0.609 17.582 1.00 98.62 411 THR A O 1
ATOM 3218 N N . SER A 1 412 ? 2.011 2.292 18.818 1.00 98.06 412 SER A N 1
ATOM 3219 C CA . SER A 1 412 ? 3.162 2.348 19.730 1.00 98.06 412 SER A CA 1
ATOM 3220 C C . SER A 1 412 ? 3.323 1.041 20.512 1.00 98.06 412 SER A C 1
ATOM 3222 O O . SER A 1 412 ? 2.339 0.490 21.015 1.00 98.06 412 SER A O 1
ATOM 3224 N N . LYS A 1 413 ? 4.568 0.566 20.636 1.00 96.81 413 LYS A N 1
ATOM 3225 C CA . LYS A 1 413 ? 4.932 -0.593 21.463 1.00 96.81 413 LYS A CA 1
ATOM 3226 C C . LYS A 1 413 ? 4.757 -0.325 22.961 1.00 96.81 413 LYS A C 1
ATOM 3228 O O . LYS A 1 413 ? 4.528 -1.261 23.719 1.00 96.81 413 LYS A O 1
ATOM 3233 N N . ASP A 1 414 ? 4.804 0.942 23.366 1.00 95.94 414 ASP A N 1
ATOM 3234 C CA . ASP A 1 414 ? 4.635 1.375 24.761 1.00 95.94 414 ASP A CA 1
ATOM 3235 C C . ASP A 1 414 ? 3.151 1.481 25.162 1.00 95.94 414 ASP A C 1
ATOM 3237 O O . ASP A 1 414 ? 2.812 1.822 26.296 1.00 95.94 414 ASP A O 1
ATOM 3241 N N . ARG A 1 415 ? 2.233 1.195 24.228 1.00 94.56 415 ARG A N 1
ATOM 3242 C CA . ARG A 1 415 ? 0.794 1.203 24.487 1.00 94.56 415 ARG A CA 1
ATOM 3243 C C . ARG A 1 415 ? 0.418 0.037 25.405 1.00 94.56 415 ARG A C 1
ATOM 3245 O O . ARG A 1 415 ? 0.793 -1.104 25.139 1.00 94.56 415 ARG A O 1
ATOM 3252 N N . LYS A 1 416 ? -0.381 0.309 26.448 1.00 93.44 416 LYS A N 1
ATOM 3253 C CA . LYS A 1 416 ? -0.884 -0.748 27.339 1.00 93.44 416 LYS A CA 1
ATOM 3254 C C . LYS A 1 416 ? -1.689 -1.788 26.550 1.00 93.44 416 LYS A C 1
ATOM 3256 O O . LYS A 1 416 ? -2.384 -1.449 25.585 1.00 93.44 416 LYS A O 1
ATOM 3261 N N . LYS A 1 417 ? -1.606 -3.046 26.985 1.00 90.88 417 LYS A N 1
ATOM 3262 C CA . LYS A 1 417 ? -2.189 -4.203 26.296 1.00 90.88 417 LYS A CA 1
ATOM 3263 C C . LYS A 1 417 ? -3.696 -4.056 26.071 1.00 90.88 417 LYS A C 1
ATOM 3265 O O . LYS A 1 417 ? -4.172 -4.404 24.996 1.00 90.88 417 LYS A O 1
ATOM 3270 N N . GLU A 1 418 ? -4.416 -3.476 27.025 1.00 88.88 418 GLU A N 1
ATOM 3271 C CA . GLU A 1 418 ? -5.873 -3.316 26.973 1.00 88.88 418 GLU A CA 1
ATOM 3272 C C . GLU A 1 418 ? -6.297 -2.427 25.795 1.00 88.88 418 GLU A C 1
ATOM 3274 O O . GLU A 1 418 ? -7.240 -2.747 25.077 1.00 88.88 418 GLU A O 1
ATOM 3279 N N . PHE A 1 419 ? -5.556 -1.343 25.533 1.00 93.25 419 PHE A N 1
ATOM 3280 C CA . PHE A 1 419 ? -5.804 -0.483 24.372 1.00 93.25 419 PHE A CA 1
ATOM 3281 C C . PHE A 1 419 ? -5.471 -1.195 23.064 1.00 93.25 419 PHE A C 1
ATOM 3283 O O . PHE A 1 419 ? -6.205 -1.063 22.089 1.00 93.25 419 PHE A O 1
ATOM 3290 N N . VAL A 1 420 ? -4.379 -1.963 23.031 1.00 95.12 420 VAL A N 1
ATOM 3291 C CA . VAL A 1 420 ? -3.994 -2.713 21.829 1.00 95.12 420 VAL A CA 1
ATOM 3292 C C . VAL A 1 420 ? -5.063 -3.743 21.470 1.00 95.12 420 VAL A C 1
ATOM 3294 O O . VAL A 1 420 ? -5.458 -3.830 20.309 1.00 95.12 420 VAL A O 1
ATOM 3297 N N . ASP A 1 421 ? -5.558 -4.492 22.451 1.00 90.19 421 ASP A N 1
ATOM 3298 C CA . ASP A 1 421 ? -6.607 -5.487 22.239 1.00 90.19 421 ASP A CA 1
ATOM 3299 C C . ASP A 1 421 ? -7.933 -4.820 21.838 1.00 90.19 421 ASP A C 1
ATOM 3301 O O . ASP A 1 421 ? -8.609 -5.302 20.927 1.00 90.19 421 ASP A O 1
ATOM 3305 N N . ALA A 1 422 ? -8.258 -3.658 22.415 1.00 91.62 422 ALA A N 1
ATOM 3306 C CA . ALA A 1 422 ? -9.404 -2.852 21.999 1.00 91.62 422 ALA A CA 1
ATOM 3307 C C . ALA A 1 422 ? -9.291 -2.388 20.533 1.00 91.62 422 ALA A C 1
ATOM 3309 O O . ALA A 1 422 ? -10.259 -2.497 19.781 1.00 91.62 422 ALA A O 1
ATOM 3310 N N . TYR A 1 423 ? -8.110 -1.944 20.085 1.00 96.25 423 TYR A N 1
ATOM 3311 C CA . TYR A 1 423 ? -7.874 -1.581 18.683 1.00 96.25 423 TYR A CA 1
ATOM 3312 C C . TYR A 1 423 ? -8.008 -2.782 17.748 1.00 96.25 423 TYR A C 1
ATOM 3314 O O . TYR A 1 423 ? -8.653 -2.682 16.706 1.00 96.25 423 TYR A O 1
ATOM 3322 N N . VAL A 1 424 ? -7.437 -3.933 18.117 1.00 93.94 424 VAL A N 1
ATOM 3323 C CA . VAL A 1 424 ? -7.579 -5.169 17.336 1.00 93.94 424 VAL A CA 1
ATOM 3324 C C . VAL A 1 424 ? -9.059 -5.528 17.190 1.00 93.94 424 VAL A C 1
ATOM 3326 O O . VAL A 1 424 ? -9.534 -5.724 16.072 1.00 93.94 424 VAL A O 1
ATOM 3329 N N . ASN A 1 425 ? -9.804 -5.551 18.295 1.00 87.69 425 ASN A N 1
ATOM 3330 C CA . ASN A 1 425 ? -11.221 -5.902 18.293 1.00 87.69 425 ASN A CA 1
ATOM 3331 C C . ASN A 1 425 ? -12.066 -4.914 17.483 1.00 87.69 425 ASN A C 1
ATOM 3333 O O . ASN A 1 425 ? -12.914 -5.357 16.710 1.00 87.69 425 ASN A O 1
ATOM 3337 N N . LEU A 1 426 ? -11.795 -3.607 17.583 1.00 93.50 426 LEU A N 1
ATOM 3338 C CA . LEU A 1 426 ? -12.483 -2.574 16.806 1.00 93.50 426 LEU A CA 1
ATOM 3339 C C . LEU A 1 426 ? -12.463 -2.896 15.307 1.00 93.50 426 LEU A C 1
ATOM 3341 O O . LEU A 1 426 ? -13.516 -2.968 14.675 1.00 93.50 426 LEU A O 1
ATOM 3345 N N . PHE A 1 427 ? -11.278 -3.150 14.742 1.00 95.69 427 PHE A N 1
ATOM 3346 C CA . PHE A 1 427 ? -11.143 -3.437 13.312 1.00 95.69 427 PHE A CA 1
ATOM 3347 C C . PHE A 1 427 ? -11.636 -4.836 12.929 1.00 95.69 427 PHE A C 1
ATOM 3349 O O . PHE A 1 427 ? -12.186 -5.005 11.839 1.00 95.69 427 PHE A O 1
ATOM 3356 N N . LEU A 1 428 ? -11.488 -5.836 13.808 1.00 86.88 428 LEU A N 1
ATOM 3357 C CA . LEU A 1 428 ? -12.000 -7.183 13.546 1.00 86.88 428 LEU A CA 1
ATOM 3358 C C . LEU A 1 428 ? -13.532 -7.251 13.543 1.00 86.88 428 LEU A C 1
ATOM 3360 O O . LEU A 1 428 ? -14.089 -7.995 12.740 1.00 86.88 428 LEU A O 1
ATOM 3364 N N . ILE A 1 429 ? -14.208 -6.484 14.399 1.00 84.25 429 ILE A N 1
ATOM 3365 C CA . ILE A 1 429 ? -15.673 -6.379 14.407 1.00 84.25 429 ILE A CA 1
ATOM 3366 C C . ILE A 1 429 ? -16.134 -5.516 13.231 1.00 84.25 429 ILE A C 1
ATOM 3368 O O . ILE A 1 429 ? -17.048 -5.896 12.502 1.00 84.25 429 ILE A O 1
ATOM 3372 N N . ALA A 1 430 ? -15.466 -4.387 12.982 1.00 89.44 430 ALA A N 1
ATOM 3373 C CA . ALA A 1 430 ? -15.808 -3.503 11.875 1.00 89.44 430 ALA A CA 1
ATOM 3374 C C . ALA A 1 430 ? -15.813 -4.216 10.517 1.00 89.44 430 ALA A C 1
ATOM 3376 O O . ALA A 1 430 ? -16.754 -4.040 9.744 1.00 89.44 430 ALA A O 1
ATOM 3377 N N . GLN A 1 431 ? -14.823 -5.071 10.232 1.00 88.69 431 GLN A N 1
ATOM 3378 C CA . GLN A 1 431 ? -14.788 -5.807 8.962 1.00 88.69 431 GLN A CA 1
ATOM 3379 C C . GLN A 1 431 ? -15.930 -6.822 8.802 1.00 88.69 431 GLN A C 1
ATOM 3381 O O . GLN A 1 431 ? -16.261 -7.183 7.673 1.00 88.69 431 GLN A O 1
ATOM 3386 N N . GLN A 1 432 ? -16.540 -7.297 9.893 1.00 79.12 432 GLN A N 1
ATOM 3387 C CA . GLN A 1 432 ? -17.706 -8.182 9.806 1.00 79.12 432 GLN A CA 1
ATOM 3388 C C . GLN A 1 432 ? -18.931 -7.414 9.303 1.00 79.12 432 GLN A C 1
ATOM 3390 O O . GLN A 1 432 ? -19.763 -7.978 8.603 1.00 79.12 432 GLN A O 1
ATOM 3395 N N . LEU A 1 433 ? -19.008 -6.121 9.625 1.00 82.00 433 LEU A N 1
ATOM 3396 C CA 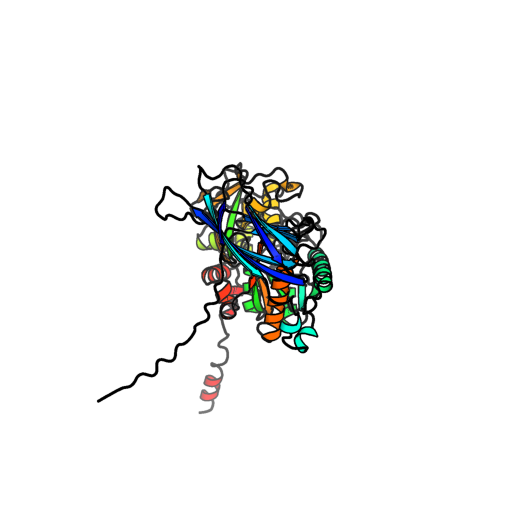. LEU A 1 433 ? -20.112 -5.241 9.251 1.00 82.00 433 LEU A CA 1
ATOM 3397 C C . LEU A 1 433 ? -19.877 -4.555 7.898 1.00 82.00 433 LEU A C 1
ATOM 3399 O O . LEU A 1 433 ? -20.811 -4.401 7.120 1.00 82.00 433 LEU A O 1
ATOM 3403 N N . TYR A 1 434 ? -18.635 -4.150 7.620 1.00 88.06 434 TYR A N 1
ATOM 3404 C CA . TYR A 1 434 ? -18.281 -3.251 6.511 1.00 88.06 434 TYR A CA 1
ATOM 3405 C C . TYR A 1 434 ? -17.193 -3.801 5.579 1.00 88.06 434 TYR A C 1
ATOM 3407 O O . TYR A 1 434 ? -16.695 -3.095 4.704 1.00 88.06 434 TYR A O 1
ATOM 3415 N N . GLY A 1 435 ? -16.784 -5.057 5.758 1.00 82.81 435 GLY A N 1
ATOM 3416 C CA . GLY A 1 435 ? -15.735 -5.691 4.958 1.00 82.81 435 GLY A CA 1
ATOM 3417 C C . GLY A 1 435 ? -16.235 -6.449 3.727 1.00 82.81 435 GLY A C 1
ATOM 3418 O O . GLY A 1 435 ? -15.448 -7.202 3.151 1.00 82.81 435 GLY A O 1
ATOM 3419 N N . SER A 1 436 ? -17.517 -6.349 3.347 1.00 75.00 436 SER A N 1
ATOM 3420 C CA . SER A 1 436 ? -18.004 -6.905 2.074 1.00 75.00 436 SER A CA 1
ATOM 3421 C C . SER A 1 436 ? -17.816 -5.899 0.939 1.00 75.00 436 SER A C 1
ATOM 3423 O O . SER A 1 436 ? -18.244 -4.752 1.041 1.00 75.00 436 SER A O 1
ATOM 3425 N N . LYS A 1 437 ? -17.210 -6.346 -0.167 1.00 68.19 437 LYS A N 1
ATOM 3426 C CA . LYS A 1 437 ? -17.085 -5.557 -1.405 1.00 68.19 437 LYS A CA 1
ATOM 3427 C C . LYS A 1 437 ? -18.360 -5.609 -2.252 1.00 68.19 437 LYS A C 1
ATOM 3429 O O . LYS A 1 437 ? -18.688 -4.648 -2.946 1.00 68.19 437 LYS A O 1
ATOM 3434 N N . TYR A 1 438 ? -19.102 -6.712 -2.154 1.00 62.53 438 TYR A N 1
ATOM 3435 C CA . TYR A 1 438 ? -20.214 -7.055 -3.046 1.00 62.53 438 TYR A CA 1
ATOM 3436 C C . TYR A 1 438 ? -21.594 -6.873 -2.412 1.00 62.53 438 TYR A C 1
ATOM 3438 O O . TYR A 1 438 ? -22.593 -7.222 -3.035 1.00 62.53 438 TYR A O 1
ATOM 3446 N N . SER A 1 439 ? -21.681 -6.329 -1.192 1.00 61.59 439 SER A N 1
ATOM 3447 C CA . SER A 1 439 ? -22.981 -5.948 -0.644 1.00 61.59 439 SER A CA 1
ATOM 3448 C C . SER A 1 439 ? -23.627 -4.898 -1.554 1.00 61.59 439 SER A C 1
ATOM 3450 O O . SER A 1 439 ? -22.993 -3.905 -1.936 1.00 61.59 439 SER A O 1
ATOM 3452 N N . SER A 1 440 ? -24.883 -5.155 -1.920 1.00 54.00 440 SER A N 1
ATOM 3453 C CA . SER A 1 440 ? -25.754 -4.239 -2.666 1.00 54.00 440 SER A CA 1
ATOM 3454 C C . SER A 1 440 ? -26.286 -3.100 -1.797 1.00 54.00 440 SER A C 1
ATOM 3456 O O . SER A 1 440 ? -26.887 -2.162 -2.311 1.00 54.00 440 SER A O 1
ATOM 3458 N N . ASP A 1 441 ? -26.079 -3.181 -0.484 1.00 60.00 441 ASP A N 1
ATOM 3459 C CA . ASP A 1 441 ? -26.462 -2.135 0.449 1.00 60.00 441 ASP A CA 1
ATOM 3460 C C . ASP A 1 441 ? -25.592 -0.889 0.238 1.00 60.00 441 ASP A C 1
ATOM 3462 O O . ASP A 1 441 ? -24.366 -0.986 0.123 1.00 60.00 441 ASP A O 1
ATOM 3466 N N . PHE A 1 442 ? -26.223 0.290 0.252 1.00 63.34 442 PHE A N 1
ATOM 3467 C CA . PHE A 1 442 ? -25.581 1.614 0.263 1.00 63.34 442 PHE A CA 1
ATOM 3468 C C . PHE A 1 442 ? -24.876 1.898 1.604 1.00 63.34 442 PHE A C 1
ATOM 3470 O O . PHE A 1 442 ? -25.065 2.933 2.240 1.00 63.34 442 PHE A O 1
ATOM 3477 N N . THR A 1 443 ? -24.108 0.932 2.091 1.00 77.56 443 THR A N 1
ATOM 3478 C CA . THR A 1 443 ? -23.355 0.994 3.337 1.00 77.56 443 THR A CA 1
ATOM 3479 C C . THR A 1 443 ? -21.885 1.209 3.035 1.00 77.56 443 THR A C 1
ATOM 3481 O O . THR A 1 443 ? -21.366 0.686 2.051 1.00 77.56 443 THR A O 1
ATOM 3484 N N . PHE A 1 444 ? -21.205 1.925 3.925 1.00 89.69 444 PHE A N 1
ATOM 3485 C CA . PHE A 1 444 ? -19.758 2.117 3.885 1.00 89.69 444 PHE A CA 1
ATOM 3486 C C . PHE A 1 444 ? -18.989 0.795 3.674 1.00 89.69 444 PHE A C 1
ATOM 3488 O O . PHE A 1 444 ? -19.301 -0.211 4.314 1.00 89.69 444 PHE A O 1
ATOM 3495 N N . LYS A 1 445 ? -17.958 0.813 2.816 1.00 90.25 445 LYS A N 1
ATOM 3496 C CA . LYS A 1 445 ? -17.097 -0.343 2.508 1.00 90.25 445 LYS A CA 1
ATOM 3497 C C . LYS A 1 445 ? -15.650 -0.055 2.911 1.00 90.25 445 LYS A C 1
ATOM 3499 O O . LYS A 1 445 ? -15.043 0.901 2.440 1.00 90.25 445 LYS A O 1
ATOM 3504 N N . MET A 1 446 ? -15.072 -0.899 3.768 1.00 92.69 446 MET A N 1
ATOM 3505 C CA . MET A 1 446 ? -13.706 -0.702 4.281 1.00 92.69 446 MET A CA 1
ATOM 3506 C C . MET A 1 446 ? -12.630 -0.891 3.202 1.00 92.69 446 MET A C 1
ATOM 3508 O O . MET A 1 446 ? -11.688 -0.102 3.122 1.00 92.69 446 MET A O 1
ATOM 3512 N N . PHE A 1 447 ? -12.777 -1.924 2.369 1.00 92.31 447 PHE A N 1
ATOM 3513 C CA . PHE A 1 447 ? -11.764 -2.379 1.400 1.00 92.31 447 PHE A CA 1
ATOM 3514 C C . PHE A 1 447 ? -12.125 -2.001 -0.043 1.00 92.31 447 PHE A C 1
ATOM 3516 O O . PHE A 1 447 ? -11.918 -2.775 -0.974 1.00 92.31 447 PHE A O 1
ATOM 3523 N N . THR A 1 448 ? -12.785 -0.860 -0.219 1.00 88.94 448 THR A N 1
ATOM 3524 C CA . THR A 1 448 ? -13.128 -0.314 -1.535 1.00 88.94 448 THR A CA 1
ATOM 3525 C C . THR A 1 448 ? -12.882 1.185 -1.517 1.00 88.94 448 THR A C 1
ATOM 3527 O O . THR A 1 448 ? -13.103 1.841 -0.494 1.00 88.94 448 THR A O 1
ATOM 3530 N N . SER A 1 449 ? -12.385 1.711 -2.626 1.00 89.06 449 SER A N 1
ATOM 3531 C CA . SER A 1 449 ? -12.114 3.130 -2.827 1.00 89.06 449 SER A CA 1
ATOM 3532 C C . SER A 1 449 ? -13.039 3.676 -3.921 1.00 89.06 449 SER A C 1
ATOM 3534 O O . SER A 1 449 ? -13.436 2.945 -4.828 1.00 89.06 449 SER A O 1
ATOM 3536 N N . GLU A 1 450 ? -13.443 4.938 -3.784 1.00 83.00 450 GLU A N 1
ATOM 3537 C CA . GLU A 1 450 ? -14.389 5.624 -4.678 1.00 83.00 450 GLU A CA 1
ATOM 3538 C C . GLU A 1 450 ? -13.663 6.705 -5.511 1.00 83.00 450 GLU A C 1
ATOM 3540 O O . GLU A 1 450 ? -12.475 6.963 -5.309 1.00 83.00 450 GLU A O 1
ATOM 3545 N N . ASP A 1 451 ? -14.373 7.341 -6.451 1.00 78.06 451 ASP A N 1
ATOM 3546 C CA . ASP A 1 451 ? -13.903 8.495 -7.245 1.00 78.06 451 ASP A CA 1
ATOM 3547 C C . ASP A 1 451 ? -12.619 8.286 -8.077 1.00 78.06 451 ASP A C 1
ATOM 3549 O O . ASP A 1 451 ? -11.799 9.194 -8.194 1.00 78.06 451 ASP A O 1
ATOM 3553 N N . GLU A 1 452 ? -12.415 7.100 -8.660 1.00 77.88 452 GLU A N 1
ATOM 3554 C CA . GLU A 1 452 ? -11.198 6.761 -9.435 1.00 77.88 452 GLU A CA 1
ATOM 3555 C C . GLU A 1 452 ? -9.884 6.841 -8.630 1.00 77.88 452 GLU A C 1
ATOM 3557 O O . GLU A 1 452 ? -8.790 6.841 -9.203 1.00 77.88 452 GLU A O 1
ATOM 3562 N N . VAL A 1 453 ? -9.984 6.887 -7.300 1.00 85.12 453 VAL A N 1
ATOM 3563 C CA . VAL A 1 453 ? -8.854 6.771 -6.379 1.00 85.12 453 VAL A CA 1
ATOM 3564 C C . VAL A 1 453 ? -8.790 5.339 -5.864 1.00 85.12 453 VAL A C 1
ATOM 3566 O O . VAL A 1 453 ? -9.800 4.641 -5.787 1.00 85.12 453 VAL A O 1
ATOM 3569 N N . HIS A 1 454 ? -7.589 4.888 -5.518 1.00 88.69 454 HIS A N 1
ATOM 3570 C CA . HIS A 1 454 ? -7.320 3.493 -5.200 1.00 88.69 454 HIS A CA 1
ATOM 3571 C C . HIS A 1 454 ? -6.548 3.363 -3.890 1.00 88.69 454 HIS A C 1
ATOM 3573 O O . HIS A 1 454 ? -5.813 4.274 -3.500 1.00 88.69 454 HIS A O 1
ATOM 3579 N N . ASP A 1 455 ? -6.706 2.212 -3.236 1.00 90.00 455 ASP A N 1
ATOM 3580 C CA . ASP A 1 455 ? -5.930 1.812 -2.057 1.00 90.00 455 ASP A CA 1
ATOM 3581 C C . ASP A 1 455 ? -5.997 2.812 -0.879 1.00 90.00 455 ASP A C 1
ATOM 3583 O O . ASP A 1 455 ? -5.011 3.033 -0.170 1.00 90.00 455 ASP A O 1
ATOM 3587 N N . LEU A 1 456 ? -7.159 3.442 -0.660 1.00 93.88 456 LEU A N 1
ATOM 3588 C CA . LEU A 1 456 ? -7.347 4.416 0.419 1.00 93.88 456 LEU A CA 1
ATOM 3589 C C . LEU A 1 456 ? -7.407 3.723 1.788 1.00 93.88 456 LEU A C 1
ATOM 3591 O O . LEU A 1 456 ? -8.374 3.009 2.074 1.00 93.88 456 LEU A O 1
ATOM 3595 N N . ILE A 1 457 ? -6.451 4.024 2.676 1.00 95.75 457 ILE A N 1
ATOM 3596 C CA . ILE A 1 457 ? -6.269 3.435 4.023 1.00 95.75 457 ILE A CA 1
ATOM 3597 C C . ILE A 1 457 ? -5.899 1.946 3.974 1.00 95.75 457 ILE A C 1
ATOM 3599 O O . ILE A 1 457 ? -4.846 1.559 4.471 1.00 95.75 457 ILE A O 1
ATOM 3603 N N . PHE A 1 458 ? -6.772 1.125 3.399 1.00 95.94 458 PHE A N 1
ATOM 3604 C CA . PHE A 1 458 ? -6.569 -0.295 3.137 1.00 95.94 458 PHE A CA 1
ATOM 3605 C C . PHE A 1 458 ? -6.490 -0.514 1.633 1.00 95.94 458 PHE A C 1
ATOM 3607 O O . PHE A 1 458 ? -7.117 0.221 0.868 1.00 95.94 458 PHE A O 1
ATOM 3614 N N . GLN A 1 459 ? -5.777 -1.553 1.214 1.00 93.31 459 GLN A N 1
ATOM 3615 C CA . GLN A 1 459 ? -5.785 -1.928 -0.193 1.00 93.31 459 GLN A CA 1
ATOM 3616 C C . GLN A 1 459 ? -7.155 -2.405 -0.632 1.00 93.31 459 GLN A C 1
ATOM 3618 O O . GLN A 1 459 ? -7.843 -3.134 0.092 1.00 93.31 459 GLN A O 1
ATOM 3623 N N . ASP A 1 460 ? -7.502 -2.063 -1.868 1.00 89.88 460 ASP A N 1
ATOM 3624 C CA . ASP A 1 460 ? -8.740 -2.542 -2.474 1.00 89.88 460 ASP A CA 1
ATOM 3625 C C . ASP A 1 460 ? -8.678 -4.059 -2.716 1.00 89.88 460 ASP A C 1
ATOM 3627 O O . ASP A 1 460 ? -9.712 -4.712 -2.814 1.00 89.88 460 ASP A O 1
ATOM 3631 N N . ALA A 1 461 ? -7.476 -4.642 -2.704 1.00 88.38 461 ALA A N 1
ATOM 3632 C CA . ALA A 1 461 ? -7.178 -6.070 -2.647 1.00 88.38 461 ALA A CA 1
ATOM 3633 C C . ALA A 1 461 ? -7.729 -6.787 -1.409 1.00 88.38 461 ALA A C 1
ATOM 3635 O O . ALA A 1 461 ? -8.122 -7.955 -1.469 1.00 88.38 461 ALA A O 1
ATOM 3636 N N . THR A 1 462 ? -7.780 -6.103 -0.265 1.00 90.25 462 THR A N 1
ATOM 3637 C CA . THR A 1 462 ? -7.970 -6.729 1.049 1.00 90.25 462 THR A CA 1
ATOM 3638 C C . THR A 1 462 ? -9.287 -7.502 1.122 1.00 90.25 462 THR A C 1
ATOM 3640 O O . THR A 1 462 ? -10.362 -6.975 0.832 1.00 90.25 462 THR A O 1
ATOM 3643 N N . SER A 1 463 ? -9.213 -8.784 1.481 1.00 84.38 463 SER A N 1
ATOM 3644 C CA . SER A 1 463 ? -10.373 -9.671 1.640 1.00 84.38 463 SER A CA 1
ATOM 3645 C C . SER A 1 463 ? -10.848 -9.713 3.096 1.00 84.38 463 SER A C 1
ATOM 3647 O O . SER A 1 463 ? -12.055 -9.757 3.383 1.00 84.38 463 SER A O 1
ATOM 3649 N N . GLN A 1 464 ? -9.892 -9.656 4.023 1.00 86.69 464 GLN A N 1
ATOM 3650 C CA . GLN A 1 464 ? -10.120 -9.610 5.461 1.00 86.69 464 GLN A CA 1
ATOM 3651 C C . GLN A 1 464 ? -8.914 -9.035 6.208 1.00 86.69 464 GLN A C 1
ATOM 3653 O O . GLN A 1 464 ? -7.800 -8.969 5.694 1.00 86.69 464 GLN A O 1
ATOM 3658 N N . LEU A 1 465 ? -9.143 -8.668 7.463 1.00 90.00 465 LEU A N 1
ATOM 3659 C CA . LEU A 1 465 ? -8.113 -8.314 8.429 1.00 90.00 465 LEU A CA 1
ATOM 3660 C C . LEU A 1 465 ? -7.866 -9.486 9.381 1.00 90.00 465 LEU A C 1
ATOM 3662 O O . LEU A 1 465 ? -8.803 -10.154 9.827 1.00 90.00 465 LEU A O 1
ATOM 3666 N N . LYS A 1 466 ? -6.604 -9.716 9.740 1.00 89.19 466 LYS A N 1
ATOM 3667 C CA . LYS A 1 466 ? -6.195 -10.791 10.647 1.00 89.19 466 LYS A CA 1
ATOM 3668 C C . LYS A 1 466 ? -5.384 -10.232 11.805 1.00 89.19 466 LYS A C 1
ATOM 3670 O O . LYS A 1 466 ? -4.391 -9.540 11.598 1.00 89.19 466 LYS A O 1
ATOM 3675 N N . ALA A 1 467 ? -5.777 -10.559 13.035 1.00 91.69 467 ALA A N 1
ATOM 3676 C CA . ALA A 1 467 ? -4.978 -10.208 14.205 1.00 91.69 467 ALA A CA 1
ATOM 3677 C C . ALA A 1 467 ? -3.595 -10.862 14.131 1.00 91.69 467 ALA A C 1
ATOM 3679 O O . ALA A 1 467 ? -3.469 -12.056 13.844 1.00 91.69 467 ALA A O 1
ATOM 3680 N N . ILE A 1 468 ? -2.563 -10.079 14.435 1.00 94.50 468 ILE A N 1
ATOM 3681 C CA . ILE A 1 468 ? -1.197 -10.579 14.549 1.00 94.50 468 ILE A CA 1
ATOM 3682 C C . ILE A 1 468 ? -1.023 -11.137 15.970 1.00 94.50 468 ILE A C 1
ATOM 3684 O O . ILE A 1 468 ? -1.256 -10.401 16.940 1.00 94.50 468 ILE A O 1
ATOM 3688 N N . PRO A 1 469 ? -0.622 -12.416 16.122 1.00 90.94 469 PRO A N 1
ATOM 3689 C CA . PRO A 1 469 ? -0.343 -13.000 17.431 1.00 90.94 469 PRO A CA 1
ATOM 3690 C C . PRO A 1 469 ? 0.709 -12.192 18.189 1.00 90.94 469 PRO A C 1
ATOM 3692 O O . PRO A 1 469 ? 1.668 -11.726 17.581 1.00 90.94 469 PRO A O 1
ATOM 3695 N N . GLU A 1 470 ? 0.576 -12.067 19.510 1.00 91.25 470 GLU A N 1
ATOM 3696 C CA . GLU A 1 470 ? 1.440 -11.202 20.334 1.00 91.25 470 GLU A CA 1
ATOM 3697 C C . GLU A 1 470 ? 2.938 -11.444 20.129 1.00 91.25 470 GLU A C 1
ATOM 3699 O O . GLU A 1 470 ? 3.694 -10.503 19.901 1.00 91.25 470 GLU A O 1
ATOM 3704 N N . HIS A 1 471 ? 3.355 -12.711 20.089 1.00 92.62 471 HIS A N 1
ATOM 3705 C CA . HIS A 1 471 ? 4.748 -13.107 19.861 1.00 92.62 471 HIS A CA 1
ATOM 3706 C C . HIS A 1 471 ? 5.292 -12.718 18.469 1.00 92.62 471 HIS A C 1
ATOM 3708 O O . HIS A 1 471 ? 6.499 -12.759 18.251 1.00 92.62 471 HIS A O 1
ATOM 3714 N N . ARG A 1 472 ? 4.423 -12.332 17.523 1.00 94.44 472 ARG A N 1
ATOM 3715 C CA . ARG A 1 472 ? 4.777 -11.846 16.178 1.00 94.44 472 ARG A CA 1
ATOM 3716 C C . ARG A 1 472 ? 4.584 -10.340 15.997 1.00 94.44 472 ARG A C 1
ATOM 3718 O O . ARG A 1 472 ? 4.872 -9.845 14.914 1.00 94.44 472 ARG A O 1
ATOM 3725 N N . ARG A 1 473 ? 4.149 -9.596 17.024 1.00 96.25 473 ARG A N 1
ATOM 3726 C CA . ARG A 1 473 ? 3.986 -8.126 16.963 1.00 96.25 473 ARG A CA 1
ATOM 3727 C C . ARG A 1 473 ? 5.325 -7.373 16.998 1.00 96.25 473 ARG A C 1
ATOM 3729 O O . ARG A 1 473 ? 5.360 -6.157 17.063 1.00 96.25 473 ARG A O 1
ATOM 3736 N N . ASN A 1 474 ? 6.463 -8.058 16.945 1.00 96.94 474 ASN A N 1
ATOM 3737 C CA . ASN A 1 474 ? 7.752 -7.414 16.706 1.00 96.94 474 ASN A CA 1
ATOM 3738 C C . ASN A 1 474 ? 7.963 -7.230 15.191 1.00 96.94 474 ASN A C 1
ATOM 3740 O O . ASN A 1 474 ? 7.771 -8.179 14.434 1.00 96.94 474 ASN A O 1
ATOM 3744 N N . TYR A 1 475 ? 8.387 -6.041 14.749 1.00 97.50 475 TYR A N 1
ATOM 3745 C CA . TYR A 1 475 ? 8.560 -5.742 13.322 1.00 97.50 475 TYR A CA 1
ATOM 3746 C C . TYR A 1 475 ? 9.584 -6.657 12.620 1.00 97.50 475 TYR A C 1
ATOM 3748 O O . TYR A 1 475 ? 9.360 -7.045 11.479 1.00 97.50 475 TYR A O 1
ATOM 3756 N N . GLU A 1 476 ? 10.667 -7.064 13.289 1.00 97.12 476 GLU A N 1
ATOM 3757 C CA . GLU A 1 476 ? 11.685 -7.960 12.723 1.00 97.12 476 GLU A CA 1
ATOM 3758 C C . GLU A 1 476 ? 11.114 -9.364 12.493 1.00 97.12 476 GLU A C 1
ATOM 3760 O O . GLU A 1 476 ? 11.318 -9.960 11.434 1.00 97.12 476 GLU A O 1
ATOM 3765 N N . ILE A 1 477 ? 10.340 -9.868 13.462 1.00 97.50 477 ILE A N 1
ATOM 3766 C CA . ILE A 1 477 ? 9.659 -11.169 13.375 1.00 97.50 477 ILE A CA 1
ATOM 3767 C C . ILE A 1 477 ? 8.535 -11.126 12.333 1.00 97.50 477 ILE A C 1
ATOM 3769 O O . ILE A 1 477 ? 8.327 -12.094 11.599 1.00 97.50 477 ILE A O 1
ATOM 3773 N N . TYR A 1 478 ? 7.792 -10.020 12.271 1.00 98.25 478 TYR A N 1
ATOM 3774 C CA . TYR A 1 478 ? 6.691 -9.835 11.332 1.00 98.25 478 TYR A CA 1
ATOM 3775 C C . TYR A 1 478 ? 7.182 -9.803 9.881 1.00 98.25 478 TYR A C 1
ATOM 3777 O O . TYR A 1 478 ? 6.653 -10.532 9.044 1.00 98.25 478 TYR A O 1
ATOM 3785 N N . LEU A 1 479 ? 8.207 -8.990 9.602 1.00 97.81 479 LEU A N 1
ATOM 3786 C CA . LEU A 1 479 ? 8.742 -8.782 8.255 1.00 97.81 479 LEU A CA 1
ATOM 3787 C C . LEU A 1 479 ? 9.616 -9.943 7.770 1.00 97.81 479 LEU A C 1
ATOM 3789 O O . LEU A 1 479 ? 9.661 -10.218 6.572 1.00 97.81 479 LEU A O 1
ATOM 3793 N N . GLY A 1 480 ? 10.290 -10.632 8.692 1.00 96.81 480 GLY A N 1
ATOM 3794 C CA . GLY A 1 480 ? 11.147 -11.770 8.388 1.00 96.81 480 GLY A CA 1
ATOM 3795 C C . GLY A 1 480 ? 12.538 -11.382 7.876 1.00 96.81 480 GLY A C 1
ATOM 3796 O O . GLY A 1 480 ? 12.753 -10.341 7.256 1.00 96.81 480 GLY A O 1
ATOM 3797 N N . HIS A 1 481 ? 13.505 -12.264 8.129 1.00 95.25 481 HIS A N 1
ATOM 3798 C CA . HIS A 1 481 ? 14.934 -12.019 7.909 1.00 95.25 481 HIS A CA 1
ATOM 3799 C C . HIS A 1 481 ? 15.291 -11.580 6.476 1.00 95.25 481 HIS A C 1
ATOM 3801 O O . HIS A 1 481 ? 16.050 -10.627 6.294 1.00 95.25 481 HIS A O 1
ATOM 3807 N N . GLU A 1 482 ? 14.722 -12.233 5.458 1.00 94.50 482 GLU A N 1
ATOM 3808 C CA . GLU A 1 482 ? 15.035 -11.947 4.050 1.00 94.50 482 GLU A CA 1
ATOM 3809 C C . GLU A 1 482 ? 14.636 -10.524 3.633 1.00 94.50 482 GLU A C 1
ATOM 3811 O O . GLU A 1 482 ? 15.384 -9.841 2.924 1.00 94.50 482 GLU A O 1
ATOM 3816 N N . PHE A 1 483 ? 13.498 -10.028 4.128 1.00 96.94 483 PHE A N 1
ATOM 3817 C CA . PHE A 1 483 ? 13.074 -8.656 3.863 1.00 96.94 483 PHE A CA 1
ATOM 3818 C C . PHE A 1 483 ? 13.975 -7.643 4.581 1.00 96.94 483 PHE A C 1
ATOM 3820 O O . PHE A 1 483 ? 14.405 -6.661 3.977 1.00 96.94 483 PHE A O 1
ATOM 3827 N N . LEU A 1 484 ? 14.349 -7.906 5.841 1.00 95.69 484 LEU A N 1
ATOM 3828 C CA . LEU A 1 484 ? 15.273 -7.044 6.596 1.00 95.69 484 LEU A CA 1
ATOM 3829 C C . LEU A 1 484 ? 16.648 -6.942 5.919 1.00 95.69 484 LEU A C 1
ATOM 3831 O O . LEU A 1 484 ? 17.256 -5.871 5.897 1.00 95.69 484 LEU A O 1
ATOM 3835 N N . LYS A 1 485 ? 17.144 -8.047 5.348 1.00 94.25 485 LYS A N 1
ATOM 3836 C CA . LYS A 1 485 ? 18.378 -8.055 4.552 1.00 94.25 485 LYS A CA 1
ATOM 3837 C C . LYS A 1 485 ? 18.227 -7.201 3.294 1.00 94.25 485 LYS A C 1
ATOM 3839 O O . LYS A 1 485 ? 19.125 -6.421 2.988 1.00 94.25 485 LYS A O 1
ATOM 3844 N N . SER A 1 486 ? 17.086 -7.304 2.615 1.00 95.69 486 SER A N 1
ATOM 3845 C CA . SER A 1 486 ? 16.783 -6.509 1.420 1.00 95.69 486 SER A CA 1
ATOM 3846 C C . SER A 1 486 ? 16.742 -5.008 1.728 1.00 95.69 486 SER A C 1
ATOM 3848 O O . SER A 1 486 ? 17.356 -4.227 1.005 1.00 95.69 486 SER A O 1
ATOM 3850 N N . MET A 1 487 ? 16.136 -4.610 2.854 1.00 93.62 487 MET A N 1
ATOM 3851 C CA . MET A 1 487 ? 16.130 -3.219 3.335 1.00 93.62 487 MET A CA 1
ATOM 3852 C C . MET A 1 487 ? 17.542 -2.652 3.532 1.00 93.62 487 MET A C 1
ATOM 3854 O O . MET A 1 487 ? 17.831 -1.547 3.081 1.00 93.62 487 MET A O 1
ATOM 3858 N N . LYS A 1 488 ? 18.451 -3.421 4.146 1.00 91.00 488 LYS A N 1
ATOM 3859 C CA . LYS A 1 488 ? 19.846 -2.994 4.376 1.00 91.00 488 LYS A CA 1
ATOM 3860 C C . LYS A 1 488 ? 20.640 -2.764 3.087 1.00 91.00 488 LYS A C 1
ATOM 3862 O O . LYS A 1 488 ? 21.618 -2.026 3.111 1.00 91.00 488 LYS A O 1
ATOM 3867 N N . VAL A 1 489 ? 20.246 -3.405 1.984 1.00 91.56 489 VAL A N 1
ATOM 3868 C CA . VAL A 1 489 ? 20.875 -3.208 0.669 1.00 91.56 489 VAL A CA 1
ATOM 3869 C C . VAL A 1 489 ? 20.430 -1.888 0.036 1.00 91.56 489 VAL A C 1
ATOM 3871 O O . VAL A 1 489 ? 21.231 -1.233 -0.623 1.00 91.56 489 VAL A O 1
ATOM 3874 N N . VAL A 1 490 ? 19.165 -1.501 0.220 1.00 90.12 490 VAL A N 1
ATOM 3875 C CA . VAL A 1 490 ? 18.550 -0.390 -0.525 1.00 90.12 490 VAL A CA 1
ATOM 3876 C C . VAL A 1 490 ? 18.534 0.947 0.217 1.00 90.12 490 VAL A C 1
ATOM 3878 O O . VAL A 1 490 ? 18.372 1.972 -0.439 1.00 90.12 490 VAL A O 1
ATOM 3881 N N . ASP A 1 491 ? 18.673 0.954 1.546 1.00 82.12 491 ASP A N 1
ATOM 3882 C CA . ASP A 1 491 ? 18.595 2.167 2.369 1.00 82.12 491 ASP A CA 1
ATOM 3883 C C . ASP A 1 491 ? 19.719 2.205 3.416 1.00 82.12 491 ASP A C 1
ATOM 3885 O O . ASP A 1 491 ? 19.833 1.340 4.284 1.00 82.12 491 ASP A O 1
ATOM 3889 N N . CYS A 1 492 ? 20.546 3.251 3.377 1.00 70.50 492 CYS A N 1
ATOM 3890 C CA . CYS A 1 492 ? 21.640 3.448 4.329 1.00 70.50 492 CYS A CA 1
ATOM 3891 C C . CYS A 1 492 ? 21.184 3.687 5.767 1.00 70.50 492 CYS A C 1
ATOM 3893 O O . CYS A 1 492 ? 21.889 3.326 6.716 1.00 70.50 492 CYS A O 1
ATOM 3895 N N . THR A 1 493 ? 20.005 4.280 5.956 1.00 68.50 493 THR A N 1
ATOM 3896 C CA . THR A 1 493 ? 19.466 4.527 7.296 1.00 68.50 493 THR A CA 1
ATOM 3897 C C . THR A 1 493 ? 19.083 3.219 7.992 1.00 68.50 493 THR A C 1
ATOM 3899 O O . THR A 1 493 ? 19.093 3.158 9.222 1.00 68.50 493 THR A O 1
ATOM 3902 N N . ALA A 1 494 ? 18.874 2.144 7.222 1.00 57.47 494 ALA A N 1
ATOM 3903 C CA . ALA A 1 494 ? 18.657 0.794 7.726 1.00 57.47 494 ALA A CA 1
ATOM 3904 C C . ALA A 1 494 ? 19.918 0.181 8.375 1.00 57.47 494 ALA A C 1
ATOM 3906 O O . ALA A 1 494 ? 19.808 -0.613 9.311 1.00 57.47 494 ALA A O 1
ATOM 3907 N N . ALA A 1 495 ? 21.120 0.549 7.909 1.00 46.00 495 ALA A N 1
ATOM 3908 C CA . ALA A 1 495 ? 22.394 0.028 8.415 1.00 46.00 495 ALA A CA 1
ATOM 3909 C C . ALA A 1 495 ? 22.954 0.838 9.601 1.00 46.00 495 ALA A C 1
ATOM 3911 O O . ALA A 1 495 ? 23.516 0.259 10.534 1.00 46.00 495 ALA A O 1
ATOM 3912 N N . ALA A 1 496 ? 22.763 2.162 9.605 1.00 43.06 496 ALA A N 1
ATOM 3913 C CA . ALA A 1 496 ? 23.313 3.062 10.624 1.00 43.06 496 ALA A CA 1
ATOM 3914 C C . ALA A 1 496 ? 22.760 2.815 12.044 1.00 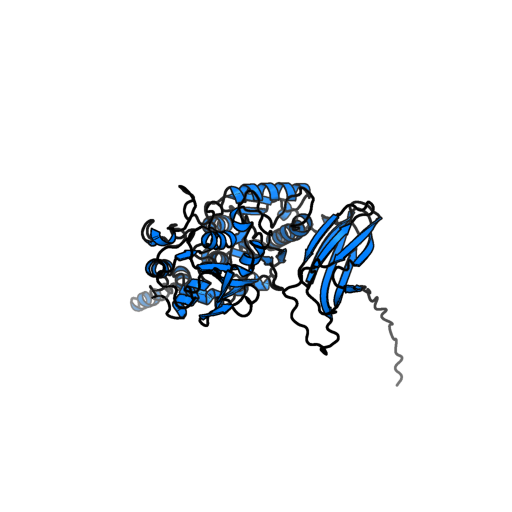43.06 496 ALA A C 1
ATOM 3916 O O . ALA A 1 496 ? 23.463 3.035 13.028 1.00 43.06 496 ALA A O 1
ATOM 3917 N N . ALA A 1 497 ? 21.535 2.294 12.176 1.00 44.44 497 ALA A N 1
ATOM 3918 C CA . ALA A 1 497 ? 20.916 2.019 13.476 1.00 44.44 497 ALA A CA 1
ATOM 3919 C C . ALA A 1 497 ? 21.460 0.759 14.190 1.00 44.44 497 ALA A C 1
ATOM 3921 O O . ALA A 1 497 ? 21.146 0.536 15.357 1.00 44.44 497 ALA A O 1
ATOM 3922 N N . SER A 1 498 ? 22.279 -0.067 13.522 1.00 38.62 498 SER A N 1
ATOM 3923 C CA . SER A 1 498 ? 22.899 -1.253 14.140 1.00 38.62 498 SER A CA 1
ATOM 3924 C C . SER A 1 498 ? 24.202 -0.941 14.887 1.00 38.62 498 SER A C 1
ATOM 3926 O O . SER A 1 498 ? 24.760 -1.830 15.532 1.00 38.62 498 SER A O 1
ATOM 3928 N N . VAL A 1 499 ? 24.695 0.299 14.823 1.00 36.97 499 VAL A N 1
ATOM 3929 C CA . VAL A 1 499 ? 25.883 0.732 15.559 1.00 36.97 499 VAL A CA 1
ATOM 3930 C C . VAL A 1 499 ? 25.419 1.515 16.780 1.00 36.97 499 VAL A C 1
ATOM 3932 O O . VAL A 1 499 ? 25.202 2.722 16.719 1.00 36.97 499 VAL A O 1
ATOM 3935 N N . LYS A 1 500 ? 25.274 0.835 17.925 1.00 34.38 500 LYS A N 1
ATOM 3936 C CA . LYS A 1 500 ? 25.337 1.548 19.207 1.00 34.38 500 LYS A CA 1
ATOM 3937 C C . LYS A 1 500 ? 26.711 2.224 19.251 1.00 34.38 500 LYS A C 1
ATOM 3939 O O . LYS A 1 500 ? 27.707 1.507 19.123 1.00 34.38 500 LYS A O 1
ATOM 3944 N N . PRO A 1 501 ? 26.814 3.552 19.418 1.00 35.97 501 PRO A N 1
ATOM 3945 C CA . PRO A 1 501 ? 28.109 4.161 19.634 1.00 35.97 501 PRO A CA 1
ATOM 3946 C C . PRO A 1 501 ? 28.628 3.630 20.972 1.00 35.97 501 PRO A C 1
ATOM 3948 O O . PRO A 1 501 ? 28.143 4.003 22.037 1.00 35.97 501 PRO A O 1
ATOM 3951 N N . LEU A 1 502 ? 29.616 2.737 20.926 1.00 42.31 502 LEU A N 1
ATOM 3952 C CA . LEU A 1 502 ? 30.489 2.414 22.055 1.00 42.31 502 LEU A CA 1
ATOM 3953 C C . LEU A 1 502 ? 31.406 3.621 22.315 1.00 42.31 502 LEU A C 1
ATOM 3955 O O . LEU A 1 502 ? 32.624 3.535 22.244 1.00 42.31 502 LEU A O 1
ATOM 3959 N N . ILE A 1 503 ? 30.816 4.783 22.578 1.00 47.81 503 ILE A N 1
ATOM 3960 C CA . ILE A 1 503 ? 31.524 5.992 22.989 1.00 47.81 503 ILE A CA 1
ATOM 3961 C C . ILE A 1 503 ? 31.124 6.234 24.438 1.00 47.81 503 ILE A C 1
ATOM 3963 O O . ILE A 1 503 ? 30.354 7.137 24.704 1.00 47.81 503 ILE A O 1
ATOM 3967 N N . PHE A 1 504 ? 31.556 5.369 25.363 1.00 45.78 504 PHE A N 1
ATOM 3968 C CA . PHE A 1 504 ? 31.582 5.704 26.801 1.00 45.78 504 PHE A CA 1
ATOM 3969 C C . PHE A 1 504 ? 32.489 4.810 27.673 1.00 45.78 504 PHE A C 1
ATOM 3971 O O . PHE A 1 504 ? 32.425 4.902 28.893 1.00 45.78 504 PHE A O 1
ATOM 3978 N N . ILE A 1 505 ? 33.368 3.971 27.099 1.00 47.22 505 ILE A N 1
ATOM 3979 C CA . ILE A 1 505 ? 34.300 3.140 27.902 1.00 47.22 505 ILE A CA 1
ATOM 3980 C C . ILE A 1 505 ? 35.776 3.553 27.728 1.00 47.22 505 ILE A C 1
ATOM 3982 O O . ILE A 1 505 ? 36.604 3.249 28.582 1.00 47.22 505 ILE A O 1
ATOM 3986 N N . SER A 1 506 ? 36.139 4.335 26.705 1.00 46.69 506 SER A N 1
ATOM 3987 C CA . SER A 1 506 ? 37.540 4.747 26.504 1.00 46.69 506 SER A CA 1
ATOM 3988 C C . SER A 1 506 ? 37.989 5.947 27.349 1.00 46.69 506 SER A C 1
ATOM 3990 O O . SER A 1 506 ? 39.190 6.136 27.524 1.00 46.69 506 SER A O 1
ATOM 3992 N N . THR A 1 507 ? 37.078 6.738 27.925 1.00 47.34 507 THR A N 1
ATOM 3993 C CA . THR A 1 507 ? 37.454 7.911 28.739 1.00 47.34 507 THR A CA 1
ATOM 3994 C C . THR A 1 507 ? 37.725 7.584 30.208 1.00 47.34 507 THR A C 1
ATOM 3996 O O . THR A 1 507 ? 38.468 8.319 30.852 1.00 47.34 507 THR A O 1
ATOM 3999 N N . LEU A 1 508 ? 37.235 6.455 30.739 1.00 44.78 508 LEU A N 1
ATOM 4000 C CA . LEU A 1 508 ? 37.514 6.063 32.130 1.00 44.78 508 LEU A CA 1
ATOM 4001 C C . LEU A 1 508 ? 38.925 5.464 32.306 1.00 44.78 508 LEU A C 1
ATOM 4003 O O . LEU A 1 508 ? 39.537 5.611 33.360 1.00 44.78 508 LEU A O 1
ATOM 4007 N N . LEU A 1 509 ? 39.488 4.854 31.257 1.00 46.41 509 LEU A N 1
ATOM 4008 C CA . LEU A 1 509 ? 40.838 4.272 31.292 1.00 46.41 509 LEU A CA 1
ATOM 4009 C C . LEU A 1 509 ? 41.964 5.305 31.122 1.00 46.41 509 LEU A C 1
ATOM 4011 O O . LEU A 1 509 ? 43.102 5.026 31.494 1.00 46.41 509 LEU A O 1
ATOM 4015 N N . ILE A 1 510 ? 41.661 6.499 30.602 1.00 52.09 510 ILE A N 1
ATOM 4016 C CA . ILE A 1 510 ? 42.651 7.579 30.454 1.00 52.09 510 ILE A CA 1
ATOM 4017 C C . ILE A 1 510 ? 42.770 8.396 31.749 1.00 52.09 510 ILE A C 1
ATOM 4019 O O . ILE A 1 510 ? 43.867 8.820 32.097 1.00 52.09 510 ILE A O 1
ATOM 4023 N N . VAL A 1 511 ? 41.689 8.539 32.525 1.00 52.97 511 VAL A N 1
ATOM 4024 C CA . VAL A 1 511 ? 41.733 9.266 33.808 1.00 52.97 511 VAL A CA 1
ATOM 4025 C C . VAL A 1 511 ? 42.423 8.447 34.910 1.00 52.97 511 VAL A C 1
ATOM 4027 O O . VAL A 1 511 ? 43.140 9.013 35.729 1.00 52.97 511 VAL A O 1
ATOM 4030 N N . ILE A 1 512 ? 42.315 7.112 34.895 1.00 50.88 512 ILE A N 1
ATOM 4031 C CA . ILE A 1 512 ? 42.962 6.251 35.908 1.00 50.88 512 ILE A CA 1
ATOM 4032 C C . ILE A 1 512 ? 44.488 6.132 35.703 1.00 50.88 512 ILE A C 1
ATOM 4034 O O . ILE A 1 512 ? 45.209 5.868 36.658 1.00 50.88 512 ILE A O 1
ATOM 4038 N N . ARG A 1 513 ? 45.019 6.401 34.501 1.00 51.78 513 ARG A N 1
ATOM 4039 C CA . ARG A 1 513 ? 46.479 6.440 34.253 1.00 51.78 513 ARG A CA 1
ATOM 4040 C C . ARG A 1 513 ? 47.152 7.784 34.559 1.00 51.78 513 ARG A C 1
ATOM 4042 O O . ARG A 1 513 ? 48.366 7.875 34.433 1.00 51.78 513 ARG A O 1
ATOM 4049 N N . LEU A 1 514 ? 46.390 8.809 34.939 1.00 52.56 514 LEU A N 1
ATOM 4050 C CA . LEU A 1 514 ? 46.913 10.130 35.318 1.00 52.56 514 LEU A CA 1
ATOM 4051 C C . LEU A 1 514 ? 46.851 10.392 36.834 1.00 52.56 514 LEU A C 1
ATOM 4053 O O . LEU A 1 514 ? 47.249 11.466 37.275 1.00 52.56 514 LEU A O 1
ATOM 4057 N N . LEU A 1 515 ? 46.363 9.429 37.627 1.00 53.97 515 LEU A N 1
ATOM 4058 C CA . LEU A 1 515 ? 46.181 9.548 39.082 1.00 53.97 515 LEU A CA 1
ATOM 4059 C C . LEU A 1 515 ? 46.800 8.387 39.894 1.00 53.97 515 LEU A C 1
ATOM 4061 O O . LEU A 1 515 ? 46.477 8.244 41.072 1.00 53.97 515 LEU A O 1
ATOM 4065 N N . LEU A 1 516 ? 47.692 7.585 39.298 1.00 47.69 516 LEU A N 1
ATOM 4066 C CA . LEU A 1 516 ? 48.502 6.570 39.991 1.00 47.69 516 LEU A CA 1
ATOM 4067 C C . LEU A 1 516 ? 49.981 6.700 39.641 1.00 47.69 516 LEU A C 1
ATOM 4069 O O . LEU A 1 516 ? 50.274 6.847 38.432 1.00 47.69 516 LEU A O 1
#

Organism: NCBI:txid299467

pLDDT: mean 83.56, std 17.68, range [33.72, 98.81]

InterPro domains:
  IPR001156 Transferrin-like domain [PF00405] (147-490)
  IPR001156 Transferrin-like domain [PR00422] (177-195)
  IPR001156 Transferrin-like domain [PR00422] (195-209)
  IPR001156 Transferrin-like domain [PR00422] (247-270)
  IPR001156 Transferrin-like domain [PR00422] (335-356)
  IPR001156 Transferrin-like domain [PR00422] (381-395)
  IPR001156 Transferrin-like domain [PR00422] (397-415)
  IPR001156 Transferrin-like domain [PR00422] (454-472)
  IPR001156 Transferrin-like domain [PR00422] (476-492)
  IPR001156 Transferrin-like domain [PS51408] (146-492)
  IPR001156 Transferrin-like domain [SM00094] (146-500)
  IPR009038 GOLD domain [PF01105] (19-140)
  IPR009038 GOLD domain [PS50866] (29-125)
  IPR009038 GOLD domain [SM01190] (19-170)

Sequence (516 aa):
MNLRSSVALFLIYLNCAFAVYFEISETERKCFIERIPGQTLVIGRCKIELNDVNTRGYIQKSSAFEMFVEVRDPYDKTILSKVYGAEGRFSFTSQTPGEHAICLYSNSTRWFAGAKLLGHLDIQVGEYGIDYSVFAQNEETMKFPARLCVVSQKEFEKCNSMRNAFASKRLKPDLSCVVEHSSINCMKAIKDGFADLAVLDAGDIYKAGQSYNLMPIVAEQYDLKEPSYYVIAIAKQSDKDTDLLYLKGKRSCHTGINKAAGWVMPMSFLLTNNRIRPYGCDSSKAASEFFQKSCVPGVLSILYGGTSSWSFANLCDLCHGTSSHFCSRSAAEPFYGDTGALRCLVEGGGQIAFAKHTTILENTGQRNPSWWSRNLIPDDFELLCRDGSRAKFNEFERCNLGKVAANAIVTSKDRKKEFVDAYVNLFLIAQQLYGSKYSSDFTFKMFTSEDEVHDLIFQDATSQLKAIPEHRRNYEIYLGHEFLKSMKVVDCTAAAASVKPLIFISTLLIVIRLLL

Secondary structure (DSSP, 8-state):
-------------------EEEEE-TT-EEEEEEEE-TT-EEEEEEEEEEE-SSSSS-----TT--EEEEEE-TTS-EEEEEEE-SEEEEEEE-SS-EEEEEEEE----S--SS-EEEEEEEEEEPSSS--GGGG---TTGGGS-EEEEESSHHHHHHHHHHHHHHHHTT-SSPEEEEE-SSHHHHHHHHHTTS-SEEEE-HHHHHHHHHHH-EEEEEEEE-SSSSSEEEEEEEEETT--S--TT--TT-EEEES-TT-IIIIIHHHHHHHHTTSS---TTBHHHHHHHH-SEEE-TTTT-GGGT-SSTTTTGGGTTT----GGGTT-SSTTSTT-HHHHHHHHHHTS--SEEEEETTHHHHTSTTS--STTTTT--GGGEEEEPTTS-EE-GGGTTTS-SEEEEPPEEEEETTS-HHHHHHHHHHHHHHHHHH--SS--SS---TT---TT----SS-TT--EEEEPPGGG-SHHHHH-HHHHHHHHHHBHHHHHTT-----SSTTHHHHHTT--